Protein AF-0000000072982691 (afdb_homodimer)

Solvent-accessible surface area (backbone atoms only — not comparable to full-atom values): 29671 Å² total; per-residue (Å²): 107,34,27,40,16,30,30,46,46,79,61,43,24,37,35,27,35,29,36,81,86,64,52,76,43,79,70,50,71,46,75,37,51,77,88,40,61,68,52,29,49,52,53,53,34,53,57,46,56,75,45,54,89,69,32,69,29,35,8,30,11,30,73,48,35,40,41,46,90,70,18,27,28,65,37,21,88,80,50,54,78,45,43,71,32,46,49,35,58,52,49,35,62,74,42,66,54,90,49,58,61,43,39,37,24,32,65,49,10,25,39,37,24,25,40,70,73,34,77,41,43,89,55,42,27,31,36,36,37,36,36,33,76,44,39,41,36,31,38,28,52,86,60,32,81,47,44,42,72,77,39,50,26,24,34,51,20,66,22,52,32,45,50,74,56,89,42,58,57,75,26,22,38,55,59,47,20,46,54,58,50,47,53,53,28,15,61,65,69,68,55,82,56,81,66,51,66,63,50,36,58,68,65,60,76,53,82,80,37,69,36,36,50,53,50,48,56,49,28,27,49,53,11,48,54,52,40,37,51,36,28,37,49,16,28,56,34,37,27,31,32,44,78,63,39,74,36,64,65,51,53,49,47,23,52,52,34,32,52,47,53,36,56,40,37,73,62,40,48,71,61,60,65,82,46,50,74,46,56,50,69,57,68,90,48,14,30,36,50,9,22,35,36,69,70,54,70,76,97,109,34,26,40,16,30,31,46,44,78,60,44,25,38,37,28,36,28,36,81,85,64,51,77,42,80,68,50,71,45,74,36,51,76,86,39,59,66,52,28,50,51,53,52,35,53,57,46,58,76,45,54,90,69,32,67,30,36,8,32,11,30,73,48,35,41,39,47,90,70,17,26,28,66,39,22,87,81,50,54,80,45,43,71,32,46,49,37,59,51,48,35,62,74,44,67,54,90,49,58,62,42,38,36,24,31,66,49,10,26,40,36,24,26,39,69,74,33,76,42,43,89,54,42,28,30,35,35,37,35,36,33,76,45,42,41,35,30,40,27,53,86,61,33,82,48,43,43,70,78,39,50,26,22,34,52,21,65,24,52,33,42,42,72,70,61,77,43,56,79,28,21,37,56,62,49,21,46,52,58,49,47,52,53,28,15,63,66,70,70,54,81,57,81,65,50,66,63,50,37,58,70,65,60,75,54,82,78,38,69,34,36,50,53,48,49,54,48,29,26,49,52,10,48,54,52,42,38,50,36,28,35,48,16,30,55,33,37,28,32,32,45,78,64,38,76,37,66,66,51,54,50,46,23,52,53,34,30,53,44,56,36,57,43,37,74,64,42,48,71,59,60,64,80,48,50,76,46,55,51,68,57,66,92,49,14,31,36,50,9,20,34,36,66,71,53,68,78,97

InterPro domains:
  IPR000600 ROK family [PF00480] (3-293)
  IPR000600 ROK family [PTHR18964] (2-293)
  IPR043129 ATPase, nucleotide binding domain [SSF53067] (1-293)

Nearest PDB structures (foldseek):
  7p9y-assembly1_AAA  TM=7.862E-01  e=1.556E-22  Saccharomyces cerevisiae S288C
  5f7p-assembly1_A  TM=7.772E-01  e=1.224E-22  Listeria monocytogenes EGD-e
  4db3-assembly1_A  TM=7.772E-01  e=7.851E-22  Vibrio vulnificus
  2ap1-assembly1_A  TM=7.920E-01  e=1.268E-21  Salmonella enterica subsp. enterica serovar Typhimurium
  4ija-assembly1_B  TM=7.537E-01  e=2.145E-18  Staphylococcus aureus subsp. aureus N315

Secondary structure (DSSP, 8-state):
-EEEEEEE-SSEEEEEEEETT--EEEEEEEE---S-HHHHHHHHHHHHHHHGGG-S-EEEEESSEEETTTTEEEE-SSSGGGTT--HHHHHHHHTT--S-EEEEEHHHHHHHHHHHHSTTTT-SSEEEEEESSSEEEEEEETTEEE--SSS----GGG-B-B-SSS--GGGBGGG--HHHHHHHHHHHHT--PSSHHHHHHHH---TTSHHHHHHHHHHHHHHHHHHHHHHHH--SEEEEESGGGG-HHHHHHHHHHHHHHHTTSHHHHHHPPPPEEEE-SSGGGHHHHHHHHHHHH--/-EEEEEEE-SSEEEEEEEETT--EEEEEEEE---S-HHHHHHHHHHHHHHHGGG-S-EEEEESSEEETTTTEEEE-SSSGGGTT--HHHHHHHHTT--S-EEEEEHHHHHHHHHHHHSTTTT-SSEEEEEESSSEEEEEEETTEEE--SSS----GGG-B-B-SS---GGGBGGG--HHHHHHHHHHHHT--PSSHHHHHHHH---TTSHHHHHHHHHHHHHHHHHHHHHHHH--SEEEEESGGGG-HHHHHHHHHHHHHHHTTSHHHHHHPPPPEEEE-SSGGGHHHHHHHHHHHH--

Structure (mmCIF, N/CA/C/O backbone):
data_AF-0000000072982691-model_v1
#
loop_
_entity.id
_entity.type
_entity.pdbx_description
1 polymer 'Transcriptional regulator'
#
loop_
_atom_site.group_PDB
_atom_site.id
_atom_site.type_symbol
_atom_site.label_atom_id
_atom_site.label_alt_id
_atom_site.label_comp_id
_atom_site.label_asym_id
_atom_site.label_entity_id
_atom_site.label_seq_id
_atom_site.pdbx_PDB_ins_code
_atom_site.Cartn_x
_atom_site.Cartn_y
_atom_site.Cartn_z
_atom_site.occupancy
_atom_site.B_iso_or_equiv
_atom_site.auth_seq_id
_atom_site.auth_comp_id
_atom_site.auth_asym_id
_atom_site.auth_atom_id
_atom_site.pdbx_PDB_model_num
ATOM 1 N N . MET A 1 1 ? -13.672 -33.469 5.293 1 89.31 1 MET A N 1
ATOM 2 C CA . MET A 1 1 ? -14.203 -32.844 4.09 1 89.31 1 MET A CA 1
ATOM 3 C C . MET A 1 1 ? -13.07 -32.5 3.125 1 89.31 1 MET A C 1
ATOM 5 O O . MET A 1 1 ? -11.977 -32.125 3.549 1 89.31 1 MET A O 1
ATOM 9 N N . GLN A 1 2 ? -13.336 -32.844 1.834 1 96.75 2 GLN A N 1
ATOM 10 C CA . GLN A 1 2 ? -12.32 -32.594 0.816 1 96.75 2 GLN A CA 1
ATOM 11 C C . GLN A 1 2 ? -12.773 -31.516 -0.168 1 96.75 2 GLN A C 1
ATOM 13 O O . GLN A 1 2 ? -13.969 -31.281 -0.337 1 96.75 2 GLN A O 1
ATOM 18 N N . TYR A 1 3 ? -11.766 -30.891 -0.709 1 98.44 3 TYR A N 1
ATOM 19 C CA . TYR A 1 3 ? -11.969 -29.875 -1.729 1 98.44 3 TYR A CA 1
ATOM 20 C C . TYR A 1 3 ? -11.125 -30.172 -2.967 1 98.44 3 TYR A C 1
ATOM 22 O O . TYR A 1 3 ? -10 -30.656 -2.857 1 98.44 3 TYR A O 1
ATOM 30 N N . LEU A 1 4 ? -11.664 -29.859 -4.098 1 98.62 4 LEU A N 1
ATOM 31 C CA . LEU A 1 4 ? -10.898 -30 -5.332 1 98.62 4 LEU A CA 1
ATOM 32 C C . LEU A 1 4 ? -10.18 -28.688 -5.668 1 98.62 4 LEU A C 1
ATOM 34 O O . LEU A 1 4 ? -10.812 -27.641 -5.789 1 98.62 4 LEU A O 1
ATOM 38 N N . ALA A 1 5 ? -8.875 -28.781 -5.695 1 98.75 5 ALA A N 1
ATOM 39 C CA . ALA A 1 5 ? -8.047 -27.656 -6.102 1 98.75 5 ALA A CA 1
ATOM 40 C C . ALA A 1 5 ? -7.551 -27.812 -7.535 1 98.75 5 ALA A C 1
ATOM 42 O O . ALA A 1 5 ? -7.047 -28.875 -7.906 1 98.75 5 ALA A O 1
ATOM 43 N N . ILE A 1 6 ? -7.695 -26.781 -8.336 1 98.69 6 ILE A N 1
ATOM 44 C CA . ILE A 1 6 ? -7.234 -26.766 -9.719 1 98.69 6 ILE A CA 1
ATOM 45 C C . ILE A 1 6 ? -6.363 -25.547 -9.969 1 98.69 6 ILE A C 1
ATOM 47 O O . ILE A 1 6 ? -6.762 -24.422 -9.648 1 98.69 6 ILE A O 1
ATOM 51 N N . ASP A 1 7 ? -5.18 -25.703 -10.406 1 98.25 7 ASP A N 1
ATOM 52 C CA . ASP A 1 7 ? -4.238 -24.656 -10.781 1 98.25 7 ASP A CA 1
ATOM 53 C C . ASP A 1 7 ? -3.979 -24.672 -12.289 1 98.25 7 ASP A C 1
ATOM 55 O O . ASP A 1 7 ? -3.215 -25.5 -12.789 1 98.25 7 ASP A O 1
ATOM 59 N N . VAL A 1 8 ? -4.578 -23.75 -12.977 1 97.56 8 VAL A N 1
ATOM 60 C CA . VAL A 1 8 ? -4.484 -23.688 -14.43 1 97.56 8 VAL A CA 1
ATOM 61 C C . VAL A 1 8 ? -3.277 -22.844 -14.828 1 97.56 8 VAL A C 1
ATOM 63 O O . VAL A 1 8 ? -3.25 -21.625 -14.594 1 97.56 8 VAL A O 1
ATOM 66 N N . GLY A 1 9 ? -2.301 -23.438 -15.398 1 93.62 9 GLY A N 1
ATOM 67 C CA . GLY A 1 9 ? -1.168 -22.734 -15.977 1 93.62 9 GLY A CA 1
ATOM 68 C C . GLY A 1 9 ? -1.277 -22.578 -17.484 1 93.62 9 GLY A C 1
ATOM 69 O O . GLY A 1 9 ? -2.268 -22.984 -18.078 1 93.62 9 GLY A O 1
ATOM 70 N N . GLY A 1 10 ? -0.3 -21.922 -18.047 1 89.38 10 GLY A N 1
ATOM 71 C CA . GLY A 1 10 ? -0.291 -21.734 -19.5 1 89.38 10 GLY A CA 1
ATOM 72 C C . GLY A 1 10 ? -0.172 -23.031 -20.266 1 89.38 10 GLY A C 1
ATOM 73 O O . GLY A 1 10 ? -0.788 -23.188 -21.328 1 89.38 10 GLY A O 1
ATOM 74 N N . THR A 1 11 ? 0.555 -24 -19.734 1 91.56 11 THR A N 1
ATOM 75 C CA . THR A 1 11 ? 0.839 -25.234 -20.453 1 91.56 11 THR A CA 1
ATOM 76 C C . THR A 1 11 ? 0.248 -26.438 -19.734 1 91.56 11 THR A C 1
ATOM 78 O O . THR A 1 11 ? -0.189 -27.406 -20.359 1 91.56 11 THR A O 1
ATOM 81 N N . THR A 1 12 ? 0.279 -26.359 -18.484 1 96.06 12 THR A N 1
ATOM 82 C CA . THR A 1 12 ? -0.136 -27.5 -17.688 1 96.06 12 THR A CA 1
ATOM 83 C C . THR A 1 12 ? -1.167 -27.078 -16.641 1 96.06 12 THR A C 1
ATOM 85 O O . THR A 1 12 ? -1.072 -26 -16.062 1 96.06 12 THR A O 1
ATOM 88 N N . THR A 1 13 ? -2.123 -27.891 -16.453 1 97.75 13 THR A N 1
ATOM 89 C CA . THR A 1 13 ? -3.096 -27.766 -15.375 1 97.75 13 THR A CA 1
ATOM 90 C C . THR A 1 13 ? -2.855 -28.828 -14.305 1 97.75 13 THR A C 1
ATOM 92 O O . THR A 1 13 ? -2.801 -30.016 -14.609 1 97.75 13 THR A O 1
ATOM 95 N N . LYS A 1 14 ? -2.676 -28.375 -13.086 1 98.12 14 LYS A N 1
ATOM 96 C CA . LYS A 1 14 ? -2.504 -29.281 -11.945 1 98.12 14 LYS A CA 1
ATOM 97 C C . LYS A 1 14 ? -3.764 -29.328 -11.086 1 98.12 14 LYS A C 1
ATOM 99 O O . LYS A 1 14 ? -4.543 -28.375 -11.062 1 98.12 14 LYS A O 1
ATOM 104 N N . TYR A 1 15 ? -3.99 -30.453 -10.484 1 98.44 15 TYR A N 1
ATOM 105 C CA . TYR A 1 15 ? -5.145 -30.562 -9.594 1 98.44 15 TYR A CA 1
ATOM 106 C C . TYR A 1 15 ? -4.855 -31.516 -8.445 1 98.44 15 TYR A C 1
ATOM 108 O O . TYR A 1 15 ? -3.863 -32.25 -8.477 1 98.44 15 TYR A O 1
ATOM 116 N N . GLY A 1 16 ? -5.602 -31.422 -7.441 1 98.12 16 GLY A N 1
ATOM 117 C CA . GLY A 1 16 ? -5.512 -32.281 -6.273 1 98.12 16 GLY A CA 1
ATOM 118 C C . GLY A 1 16 ? -6.637 -32.062 -5.277 1 98.12 16 GLY A C 1
ATOM 119 O O . GLY A 1 16 ? -7.469 -31.172 -5.465 1 98.12 16 GLY A O 1
ATOM 120 N N . LEU A 1 17 ? -6.672 -32.969 -4.363 1 98.44 17 LEU A N 1
ATOM 121 C CA . LEU A 1 17 ? -7.633 -32.812 -3.273 1 98.44 17 LEU A CA 1
ATOM 122 C C . LEU A 1 17 ? -6.973 -32.188 -2.049 1 98.44 17 LEU A C 1
ATOM 124 O O . LEU A 1 17 ? -5.828 -32.5 -1.723 1 98.44 17 LEU A O 1
ATOM 128 N N . VAL A 1 18 ? -7.641 -31.234 -1.47 1 98 18 VAL A N 1
ATOM 129 C CA . VAL A 1 18 ? -7.148 -30.578 -0.269 1 98 18 VAL A CA 1
ATOM 130 C C . VAL A 1 18 ? -8.133 -30.781 0.88 1 98 18 VAL A C 1
ATOM 132 O O . VAL A 1 18 ? -9.336 -30.594 0.713 1 98 18 VAL A O 1
ATOM 135 N N . SER A 1 19 ? -7.656 -31.172 2.043 1 97.44 19 SER A N 1
ATOM 136 C CA . SER A 1 19 ? -8.508 -31.375 3.211 1 97.44 19 SER A CA 1
ATOM 137 C C . SER A 1 19 ? -8.844 -30.062 3.887 1 97.44 19 SER A C 1
ATOM 139 O O . SER A 1 19 ? -8.266 -29.016 3.551 1 97.44 19 SER A O 1
ATOM 141 N N . ALA A 1 20 ? -9.711 -30.141 4.859 1 95.75 20 ALA A N 1
ATOM 142 C CA . ALA A 1 20 ? -10.109 -28.953 5.617 1 95.75 20 ALA A CA 1
ATOM 143 C C . ALA A 1 20 ? -8.953 -28.422 6.453 1 95.75 20 ALA A C 1
ATOM 145 O O . ALA A 1 20 ? -9 -27.281 6.93 1 95.75 20 ALA A O 1
ATOM 146 N N . THR A 1 21 ? -7.902 -29.219 6.613 1 94.44 21 THR A N 1
ATOM 147 C CA . THR A 1 21 ? -6.754 -28.781 7.402 1 94.44 21 THR A CA 1
ATOM 148 C C . THR A 1 21 ? -5.586 -28.406 6.492 1 94.44 21 THR A C 1
ATOM 150 O O . THR A 1 21 ? -4.488 -28.125 6.973 1 94.44 21 THR A O 1
ATOM 153 N N . GLY A 1 22 ? -5.785 -28.484 5.184 1 94.62 22 GLY A N 1
ATOM 154 C CA . GLY A 1 22 ? -4.789 -27.969 4.254 1 94.62 22 GLY A CA 1
ATOM 155 C C . GLY A 1 22 ? -3.869 -29.062 3.715 1 94.62 22 GLY A C 1
ATOM 156 O O . GLY A 1 22 ? -2.855 -28.75 3.08 1 94.62 22 GLY A O 1
ATOM 157 N N . VAL A 1 23 ? -4.199 -30.344 3.904 1 96 23 VAL A N 1
ATOM 158 C CA . VAL A 1 23 ? -3.371 -31.438 3.41 1 96 23 VAL A CA 1
ATOM 159 C C . VAL A 1 23 ? -3.691 -31.703 1.942 1 96 23 VAL A C 1
ATOM 161 O O . VAL A 1 23 ? -4.852 -31.922 1.584 1 96 23 VAL A O 1
ATOM 164 N N . LEU A 1 24 ? -2.705 -31.688 1.128 1 97 24 LEU A N 1
ATOM 165 C CA . LEU A 1 24 ? -2.828 -31.938 -0.305 1 97 24 LEU A CA 1
ATOM 166 C C . LEU A 1 24 ? -2.633 -33.406 -0.619 1 97 24 LEU A C 1
ATOM 168 O O . LEU A 1 24 ? -1.669 -34.031 -0.157 1 97 24 LEU A O 1
ATOM 172 N N . SER A 1 25 ? -3.557 -33.969 -1.324 1 96.69 25 SER A N 1
ATOM 173 C CA . SER A 1 25 ? -3.496 -35.375 -1.718 1 96.69 25 SER A CA 1
ATOM 174 C C . SER A 1 25 ? -4.055 -35.594 -3.121 1 96.69 25 SER A C 1
ATOM 176 O O . SER A 1 25 ? -4.598 -34.656 -3.723 1 96.69 25 SER A O 1
ATOM 178 N N . GLN A 1 26 ? -3.762 -36.812 -3.732 1 96.19 26 GLN A N 1
ATOM 179 C CA . GLN A 1 26 ? -4.305 -37.219 -5.023 1 96.19 26 GLN A CA 1
ATOM 180 C C . GLN A 1 26 ? -4.016 -36.188 -6.102 1 96.19 26 GLN A C 1
ATOM 182 O O . GLN A 1 26 ? -4.926 -35.719 -6.797 1 96.19 26 GLN A O 1
ATOM 187 N N . GLN A 1 27 ? -2.83 -35.906 -6.199 1 97.12 27 GLN A N 1
ATOM 188 C CA . GLN A 1 27 ? -2.408 -34.906 -7.156 1 97.12 27 GLN A CA 1
ATOM 189 C C . GLN A 1 27 ? -2.316 -35.469 -8.57 1 97.12 27 GLN A C 1
ATOM 191 O O . GLN A 1 27 ? -2.012 -36.656 -8.742 1 97.12 27 GLN A O 1
ATOM 196 N N . GLY A 1 28 ? -2.627 -34.656 -9.555 1 97.31 28 GLY A N 1
ATOM 197 C CA . GLY A 1 28 ? -2.508 -34.969 -10.969 1 97.31 28 GLY A CA 1
ATOM 198 C C . GLY A 1 28 ? -2.27 -33.75 -11.836 1 97.31 28 GLY A C 1
ATOM 199 O O . GLY A 1 28 ? -2.211 -32.625 -11.328 1 97.31 28 GLY A O 1
ATOM 200 N N . GLU A 1 29 ? -1.984 -34 -13.047 1 97.56 29 GLU A N 1
ATOM 201 C CA . GLU A 1 29 ? -1.796 -32.906 -14.008 1 97.56 29 GLU A CA 1
ATOM 202 C C . GLU A 1 29 ? -2.316 -33.312 -15.391 1 97.56 29 GLU A C 1
ATOM 204 O O . GLU A 1 29 ? -2.449 -34.5 -15.695 1 97.56 29 GLU A O 1
ATOM 209 N N . GLN A 1 30 ? -2.686 -32.406 -16.156 1 97.62 30 GLN A N 1
ATOM 210 C CA . GLN A 1 30 ? -3.09 -32.562 -17.547 1 97.62 30 GLN A CA 1
ATOM 211 C C . GLN A 1 30 ? -2.695 -31.312 -18.359 1 97.62 30 GLN A C 1
ATOM 213 O O . GLN A 1 30 ? -2.439 -30.25 -17.797 1 97.62 30 GLN A O 1
ATOM 218 N N . PRO A 1 31 ? -2.564 -31.469 -19.672 1 97.12 31 PRO A N 1
ATOM 219 C CA . PRO A 1 31 ? -2.268 -30.281 -20.484 1 97.12 31 PRO A CA 1
ATOM 220 C C . PRO A 1 31 ? -3.371 -29.234 -20.422 1 97.12 31 PRO A C 1
ATOM 222 O O . PRO A 1 31 ? -4.555 -29.578 -20.375 1 97.12 31 PRO A O 1
ATOM 225 N N . THR A 1 32 ? -3.014 -27.984 -20.297 1 96.81 32 THR A N 1
ATOM 226 C CA . THR A 1 32 ? -3.99 -26.906 -20.438 1 96.81 32 THR A CA 1
ATOM 227 C C . THR A 1 32 ? -4.5 -26.812 -21.875 1 96.81 32 THR A C 1
ATOM 229 O O . THR A 1 32 ? -3.713 -26.625 -22.797 1 96.81 32 THR A O 1
ATOM 232 N N . MET A 1 33 ? -5.777 -26.969 -22.047 1 94.81 33 MET A N 1
ATOM 233 C CA . MET A 1 33 ? -6.355 -26.828 -23.375 1 94.81 33 MET A CA 1
ATOM 234 C C . MET A 1 33 ? -6.492 -25.359 -23.766 1 94.81 33 MET A C 1
ATOM 236 O O . MET A 1 33 ? -7.406 -24.672 -23.297 1 94.81 33 MET A O 1
ATOM 240 N N . ARG A 1 34 ? -5.668 -24.891 -24.625 1 91.81 34 ARG A N 1
ATOM 241 C CA . ARG A 1 34 ? -5.59 -23.453 -24.891 1 91.81 34 ARG A CA 1
ATOM 242 C C . ARG A 1 34 ? -6.051 -23.125 -26.297 1 91.81 34 ARG A C 1
ATOM 244 O O . ARG A 1 34 ? -6.016 -21.969 -26.719 1 91.81 34 ARG A O 1
ATOM 251 N N . ALA A 1 35 ? -6.496 -24.141 -27.016 1 91.69 35 ALA A N 1
ATOM 252 C CA . ALA A 1 35 ? -6.84 -23.938 -28.422 1 91.69 35 ALA A CA 1
ATOM 253 C C . ALA A 1 35 ? -8.133 -23.141 -28.562 1 91.69 35 ALA A C 1
ATOM 255 O O . ALA A 1 35 ? -8.266 -22.328 -29.484 1 91.69 35 ALA A O 1
ATOM 256 N N . SER A 1 36 ? -9.125 -23.469 -27.734 1 94.69 36 SER A N 1
ATOM 257 C CA . SER A 1 36 ? -10.414 -22.781 -27.766 1 94.69 36 SER A CA 1
ATOM 258 C C . SER A 1 36 ? -11.086 -22.797 -26.406 1 94.69 36 SER A C 1
ATOM 260 O O . SER A 1 36 ? -10.75 -23.625 -25.547 1 94.69 36 SER A O 1
ATOM 262 N N . LEU A 1 37 ? -12.008 -21.875 -26.281 1 96.62 37 LEU A N 1
ATOM 263 C CA . LEU A 1 37 ? -12.812 -21.859 -25.078 1 96.62 37 LEU A CA 1
ATOM 264 C C . LEU A 1 37 ? -13.539 -23.188 -24.891 1 96.62 37 LEU A C 1
ATOM 266 O O . LEU A 1 37 ? -13.609 -23.719 -23.766 1 96.62 37 LEU A O 1
ATOM 270 N N . ALA A 1 38 ? -14.062 -23.719 -25.969 1 96.94 38 ALA A N 1
ATOM 271 C CA . ALA A 1 38 ? -14.805 -24.969 -25.922 1 96.94 38 ALA A CA 1
ATOM 272 C C . ALA A 1 38 ? -13.938 -26.109 -25.391 1 96.94 38 ALA A C 1
ATOM 274 O O . ALA A 1 38 ? -14.359 -26.875 -24.531 1 96.94 38 ALA A O 1
ATOM 275 N N . ASP A 1 39 ? -12.711 -26.188 -25.922 1 97.19 39 ASP A N 1
ATOM 276 C CA . ASP A 1 39 ? -11.781 -27.234 -25.5 1 97.19 39 ASP A CA 1
ATOM 277 C C . ASP A 1 39 ? -11.398 -27.062 -24.031 1 97.19 39 ASP A C 1
ATOM 279 O O . ASP A 1 39 ? -11.32 -28.031 -23.281 1 97.19 39 ASP A O 1
ATOM 283 N N . PHE A 1 40 ? -11.18 -25.859 -23.703 1 97.38 40 PHE A N 1
ATOM 284 C CA . PHE A 1 40 ? -10.812 -25.531 -22.328 1 97.38 40 PHE A CA 1
ATOM 285 C C . PHE A 1 40 ? -11.922 -25.922 -21.359 1 97.38 40 PHE A C 1
ATOM 287 O O . PHE A 1 40 ? -11.68 -26.625 -20.375 1 97.38 40 PHE A O 1
ATOM 294 N N . MET A 1 41 ? -13.133 -25.547 -21.672 1 97.75 41 MET A N 1
ATOM 295 C CA . MET A 1 41 ? -14.289 -25.812 -20.812 1 97.75 41 MET A CA 1
ATOM 296 C C . MET A 1 41 ? -14.562 -27.297 -20.719 1 97.75 41 MET A C 1
ATOM 298 O O . MET A 1 41 ? -14.859 -27.812 -19.641 1 97.75 41 MET A O 1
ATOM 302 N N . ALA A 1 42 ? -14.469 -27.953 -21.844 1 97.69 42 ALA A N 1
ATOM 303 C CA . ALA A 1 42 ? -14.711 -29.391 -21.844 1 97.69 42 ALA A CA 1
ATOM 304 C C . ALA A 1 42 ? -13.719 -30.125 -20.938 1 97.69 42 ALA A C 1
ATOM 306 O O . ALA A 1 42 ? -14.102 -31.016 -20.188 1 97.69 42 ALA A O 1
ATOM 307 N N . SER A 1 43 ? -12.508 -29.719 -21.078 1 97.69 43 SER A N 1
ATOM 308 C CA . SER A 1 43 ? -11.445 -30.344 -20.297 1 97.69 43 SER A CA 1
ATOM 309 C C . SER A 1 43 ? -11.656 -30.109 -18.797 1 97.69 43 SER A C 1
ATOM 311 O O . SER A 1 43 ? -11.586 -31.047 -18 1 97.69 43 SER A O 1
ATOM 313 N N . LEU A 1 44 ? -11.914 -28.922 -18.422 1 97.69 44 LEU A N 1
ATOM 314 C CA . LEU A 1 44 ? -12.086 -28.578 -17.016 1 97.69 44 LEU A CA 1
ATOM 315 C C . LEU A 1 44 ? -13.352 -29.203 -16.453 1 97.69 44 LEU A C 1
ATOM 317 O O . LEU A 1 44 ? -13.352 -29.703 -15.312 1 97.69 44 LEU A O 1
ATOM 321 N N . THR A 1 45 ? -14.406 -29.141 -17.234 1 98.12 45 THR A N 1
ATOM 322 C CA . THR A 1 45 ? -15.664 -29.734 -16.797 1 98.12 45 THR A CA 1
ATOM 323 C C . THR A 1 45 ? -15.508 -31.234 -16.594 1 98.12 45 THR A C 1
ATOM 325 O O . THR A 1 45 ? -16.047 -31.797 -15.633 1 98.12 45 THR A O 1
ATOM 328 N N . GLY A 1 46 ? -14.797 -31.859 -17.547 1 97.75 46 GLY A N 1
ATOM 329 C CA . GLY A 1 46 ? -14.516 -33.281 -17.375 1 97.75 46 GLY A CA 1
ATOM 330 C C . GLY A 1 46 ? -13.781 -33.594 -16.094 1 97.75 46 GLY A C 1
ATOM 331 O O . GLY A 1 46 ? -14.148 -34.531 -15.375 1 97.75 46 GLY A O 1
ATOM 332 N N . LEU A 1 47 ? -12.789 -32.812 -15.805 1 97.81 47 LEU A N 1
ATOM 333 C CA . LEU A 1 47 ? -12.016 -32.969 -14.578 1 97.81 47 LEU A CA 1
ATOM 334 C C . LEU A 1 47 ? -12.891 -32.781 -13.344 1 97.81 47 LEU A C 1
ATOM 336 O O . LEU A 1 47 ? -12.828 -33.562 -12.406 1 97.81 47 LEU A O 1
ATOM 340 N N . ILE A 1 48 ? -13.711 -31.781 -13.32 1 98.25 48 ILE A N 1
ATOM 341 C CA . ILE A 1 48 ? -14.578 -31.422 -12.195 1 98.25 48 ILE A CA 1
ATOM 342 C C . ILE A 1 48 ? -15.594 -32.531 -11.961 1 98.25 48 ILE A C 1
ATOM 344 O O . ILE A 1 48 ? -15.828 -32.938 -10.82 1 98.25 48 ILE A O 1
ATOM 348 N N . ARG A 1 49 ? -16.125 -33.094 -13.008 1 97.56 49 ARG A N 1
ATOM 349 C CA . ARG A 1 49 ? -17.156 -34.125 -12.914 1 97.56 49 ARG A CA 1
ATOM 350 C C . ARG A 1 49 ? -16.594 -35.406 -12.273 1 97.56 49 ARG A C 1
ATOM 352 O O . ARG A 1 49 ? -17.312 -36.094 -11.555 1 97.56 49 ARG A O 1
ATOM 359 N N . LEU A 1 50 ? -15.352 -35.594 -12.516 1 96.38 50 LEU A N 1
ATOM 360 C CA . LEU A 1 50 ? -14.719 -36.781 -11.969 1 96.38 50 LEU A CA 1
ATOM 361 C C . LEU A 1 50 ? -14.641 -36.719 -10.445 1 96.38 50 LEU A C 1
ATOM 363 O O . LEU A 1 50 ? -14.609 -37.75 -9.773 1 96.38 50 LEU A O 1
ATOM 367 N N . HIS A 1 51 ? -14.719 -35.469 -9.898 1 96.12 51 HIS A N 1
ATOM 368 C CA . HIS A 1 51 ? -14.406 -35.344 -8.477 1 96.12 51 HIS A CA 1
ATOM 369 C C . HIS A 1 51 ? -15.57 -34.688 -7.723 1 96.12 51 HIS A C 1
ATOM 371 O O . HIS A 1 51 ? -15.609 -34.719 -6.488 1 96.12 51 HIS A O 1
ATOM 377 N N . LYS A 1 52 ? -16.516 -34.125 -8.359 1 94.38 52 LYS A N 1
ATOM 378 C CA . LYS A 1 52 ? -17.516 -33.25 -7.762 1 94.38 52 LYS A CA 1
ATOM 379 C C . LYS A 1 52 ? -18.344 -33.969 -6.707 1 94.38 52 LYS A C 1
ATOM 381 O O . LYS A 1 52 ? -18.844 -33.375 -5.766 1 94.38 52 LYS A O 1
ATOM 386 N N . ALA A 1 53 ? -18.531 -35.25 -6.832 1 94.06 53 ALA A N 1
ATOM 387 C CA . ALA A 1 53 ? -19.375 -36.031 -5.93 1 94.06 53 ALA A CA 1
ATOM 388 C C . ALA A 1 53 ? -18.719 -36.219 -4.57 1 94.06 53 ALA A C 1
ATOM 390 O O . ALA A 1 53 ? -19.375 -36.531 -3.584 1 94.06 53 ALA A O 1
ATOM 391 N N . HIS A 1 54 ? -17.469 -35.906 -4.445 1 94.62 54 HIS A N 1
ATOM 392 C CA . HIS A 1 54 ? -16.734 -36.281 -3.242 1 94.62 54 HIS A CA 1
ATOM 393 C C . HIS A 1 54 ? -16.078 -35.062 -2.607 1 94.62 54 HIS A C 1
ATOM 395 O O . HIS A 1 54 ? -15.203 -35.188 -1.752 1 94.62 54 HIS A O 1
ATOM 401 N N . VAL A 1 55 ? -16.484 -33.875 -3.078 1 97.69 55 VAL A N 1
ATOM 402 C CA . VAL A 1 55 ? -15.828 -32.688 -2.549 1 97.69 55 VAL A CA 1
ATOM 403 C C . VAL A 1 55 ? -16.891 -31.688 -2.082 1 97.69 55 VAL A C 1
ATOM 405 O O . VAL A 1 55 ? -18.016 -31.703 -2.57 1 97.69 55 VAL A O 1
ATOM 408 N N . ALA A 1 56 ? -16.5 -30.859 -1.146 1 97.62 56 ALA A N 1
ATOM 409 C CA . ALA A 1 56 ? -17.406 -29.875 -0.566 1 97.62 56 ALA A CA 1
ATOM 410 C C . ALA A 1 56 ? -17.312 -28.547 -1.32 1 97.62 56 ALA A C 1
ATOM 412 O O . ALA A 1 56 ? -18.125 -27.641 -1.105 1 97.62 56 ALA A O 1
ATOM 413 N N . GLY A 1 57 ? -16.406 -28.391 -2.193 1 98.12 57 GLY A N 1
ATOM 414 C CA . GLY A 1 57 ? -16.172 -27.188 -2.984 1 98.12 57 GLY A CA 1
ATOM 415 C C . GLY A 1 57 ? -15.008 -27.328 -3.941 1 98.12 57 GLY A C 1
ATOM 416 O O . GLY A 1 57 ? -14.234 -28.281 -3.859 1 98.12 57 GLY A O 1
ATOM 417 N N . ILE A 1 58 ? -14.914 -26.391 -4.844 1 98.44 58 ILE A N 1
ATOM 418 C CA . ILE A 1 58 ? -13.883 -26.406 -5.875 1 98.44 58 ILE A CA 1
ATOM 419 C C . ILE A 1 58 ? -13.211 -25.031 -5.945 1 98.44 58 ILE A C 1
ATOM 421 O O . ILE A 1 58 ? -13.891 -24 -5.969 1 98.44 58 ILE A O 1
ATOM 425 N N . GLY A 1 59 ? -11.914 -25 -5.809 1 98.44 59 GLY A N 1
ATOM 426 C CA . GLY A 1 59 ? -11.125 -23.781 -5.992 1 98.44 59 GLY A CA 1
ATOM 427 C C . GLY A 1 59 ? -10.25 -23.828 -7.23 1 98.44 59 GLY A C 1
ATOM 428 O O . GLY A 1 59 ? -9.57 -24.812 -7.484 1 98.44 59 GLY A O 1
ATOM 429 N N . LEU A 1 60 ? -10.328 -22.797 -8 1 98.44 60 LEU A N 1
ATOM 430 C CA . LEU A 1 60 ? -9.57 -22.688 -9.242 1 98.44 60 LEU A CA 1
ATOM 431 C C . LEU A 1 60 ? -8.633 -21.484 -9.203 1 98.44 60 LEU A C 1
ATOM 433 O O . LEU A 1 60 ? -9.07 -20.359 -8.945 1 98.44 60 LEU A O 1
ATOM 437 N N . ALA A 1 61 ? -7.344 -21.703 -9.352 1 98.19 61 ALA A N 1
ATOM 438 C CA . ALA A 1 61 ? -6.34 -20.656 -9.539 1 98.19 61 ALA A CA 1
ATOM 439 C C . ALA A 1 61 ? -5.973 -20.516 -11.008 1 98.19 61 ALA A C 1
ATOM 441 O O . ALA A 1 61 ? -5.77 -21.516 -11.711 1 98.19 61 ALA A O 1
ATOM 442 N N . LEU A 1 62 ? -5.922 -19.375 -11.531 1 96.25 62 LEU A N 1
ATOM 443 C CA . LEU A 1 62 ? -5.547 -19.172 -12.922 1 96.25 62 LEU A CA 1
ATOM 444 C C . LEU A 1 62 ? -4.852 -17.828 -13.117 1 96.25 62 LEU A C 1
ATOM 446 O O . LEU A 1 62 ? -4.988 -16.938 -12.289 1 96.25 62 LEU A O 1
ATOM 450 N N . PRO A 1 63 ? -4.105 -17.688 -14.195 1 94.12 63 PRO A N 1
ATOM 451 C CA . PRO A 1 63 ? -3.418 -16.422 -14.469 1 94.12 63 PRO A CA 1
ATOM 452 C C . PRO A 1 63 ? -4.375 -15.312 -14.906 1 94.12 63 PRO A C 1
ATOM 454 O O . PRO A 1 63 ? -5.434 -15.586 -15.469 1 94.12 63 PRO A O 1
ATOM 457 N N . GLY A 1 64 ? -3.982 -14.094 -14.555 1 93.44 64 GLY A N 1
ATOM 458 C CA . GLY A 1 64 ? -4.742 -12.945 -15.031 1 93.44 64 GLY A CA 1
ATOM 459 C C . GLY A 1 64 ? -5.387 -12.148 -13.914 1 93.44 64 GLY A C 1
ATOM 460 O O . GLY A 1 64 ? -5.09 -12.367 -12.734 1 93.44 64 GLY A O 1
ATOM 461 N N . VAL A 1 65 ? -6.184 -11.188 -14.32 1 95.12 65 VAL A N 1
ATOM 462 C CA . VAL A 1 65 ? -6.934 -10.344 -13.398 1 95.12 65 VAL A CA 1
ATOM 463 C C . VAL A 1 65 ? -8.305 -10.961 -13.133 1 95.12 65 VAL A C 1
ATOM 465 O O . VAL A 1 65 ? -9.117 -11.109 -14.055 1 95.12 65 VAL A O 1
ATOM 468 N N . ILE A 1 66 ? -8.578 -11.312 -11.852 1 96.75 66 ILE A N 1
ATOM 469 C CA . ILE A 1 66 ? -9.766 -12.078 -11.5 1 96.75 66 ILE A CA 1
ATOM 470 C C . ILE A 1 66 ? -10.617 -11.289 -10.508 1 96.75 66 ILE A C 1
ATOM 472 O O . ILE A 1 66 ? -10.102 -10.719 -9.547 1 96.75 66 ILE A O 1
ATOM 476 N N . ASP A 1 67 ? -11.812 -11.141 -10.812 1 96.31 67 ASP A N 1
ATOM 477 C CA . ASP A 1 67 ? -12.805 -10.742 -9.82 1 96.31 67 ASP A CA 1
ATOM 478 C C . ASP A 1 67 ? -13.414 -11.961 -9.125 1 96.31 67 ASP A C 1
ATOM 480 O O . ASP A 1 67 ? -14.375 -12.547 -9.617 1 96.31 67 ASP A O 1
ATOM 484 N N . SER A 1 68 ? -12.867 -12.305 -8.047 1 94.38 68 SER A N 1
ATOM 485 C CA . SER A 1 68 ? -13.227 -13.539 -7.355 1 94.38 68 SER A CA 1
ATOM 486 C C . SER A 1 68 ? -14.648 -13.477 -6.812 1 94.38 68 SER A C 1
ATOM 488 O O . SER A 1 68 ? -15.312 -14.508 -6.676 1 94.38 68 SER A O 1
ATOM 490 N N . GLN A 1 69 ? -15.094 -12.289 -6.492 1 92 69 GLN A N 1
ATOM 491 C CA . GLN A 1 69 ? -16.453 -12.141 -5.977 1 92 69 GLN A CA 1
ATOM 492 C C . GLN A 1 69 ? -17.484 -12.477 -7.047 1 92 69 GLN A C 1
ATOM 494 O O . GLN A 1 69 ? -18.469 -13.156 -6.766 1 92 69 GLN A O 1
ATOM 499 N N . GLN A 1 70 ? -17.188 -12.102 -8.242 1 94.06 70 GLN A N 1
ATOM 500 C CA . GLN A 1 70 ? -18.141 -12.328 -9.328 1 94.06 70 GLN A CA 1
ATOM 501 C C . GLN A 1 70 ? -17.797 -13.586 -10.109 1 94.06 70 GLN A C 1
ATOM 503 O O . GLN A 1 70 ? -18.578 -14.039 -10.953 1 94.06 70 GLN A O 1
ATOM 508 N N . GLY A 1 71 ? -16.625 -14.117 -9.828 1 96 71 GLY A N 1
ATOM 509 C CA . GLY A 1 71 ? -16.141 -15.242 -10.617 1 96 71 GLY A CA 1
ATOM 510 C C . GLY A 1 71 ? -15.805 -14.875 -12.047 1 96 71 GLY A C 1
ATOM 511 O O . GLY A 1 71 ? -16 -15.672 -12.961 1 96 71 GLY A O 1
ATOM 512 N N . LEU A 1 72 ? -15.359 -13.641 -12.258 1 96.94 72 LEU A N 1
ATOM 513 C CA . LEU A 1 72 ? -15.133 -13.055 -13.57 1 96.94 72 LEU A CA 1
ATOM 514 C C . LEU A 1 72 ? -13.641 -12.992 -13.891 1 96.94 72 LEU A C 1
ATOM 516 O O . LEU A 1 72 ? -12.852 -12.547 -13.062 1 96.94 72 LEU A O 1
ATOM 520 N N . VAL A 1 73 ? -13.32 -13.484 -15.062 1 97.31 73 VAL A N 1
ATOM 521 C CA . VAL A 1 73 ? -11.984 -13.258 -15.609 1 97.31 73 VAL A CA 1
ATOM 522 C C . VAL A 1 73 ? -11.945 -11.93 -16.359 1 97.31 73 VAL A C 1
ATOM 524 O O . VAL A 1 73 ? -12.406 -11.836 -17.484 1 97.31 73 VAL A O 1
ATOM 527 N N . LYS A 1 74 ? -11.344 -10.977 -15.773 1 95.75 74 LYS A N 1
ATOM 528 C CA . LYS A 1 74 ? -11.336 -9.641 -16.359 1 95.75 74 LYS A CA 1
ATOM 529 C C . LYS A 1 74 ? -10.32 -9.547 -17.5 1 95.75 74 LYS A C 1
ATOM 531 O O . LYS A 1 74 ? -10.609 -8.984 -18.547 1 95.75 74 LYS A O 1
ATOM 536 N N . ALA A 1 75 ? -9.133 -10.078 -17.266 1 93.06 75 ALA A N 1
ATOM 537 C CA . ALA A 1 75 ? -8.055 -10.086 -18.25 1 93.06 75 ALA A CA 1
ATOM 538 C C . ALA A 1 75 ? -7.145 -11.297 -18.047 1 93.06 75 ALA A C 1
ATOM 540 O O . ALA A 1 75 ? -6.883 -11.711 -16.906 1 93.06 75 ALA A O 1
ATOM 541 N N . SER A 1 76 ? -6.73 -11.836 -19.141 1 92.19 76 SER A N 1
ATOM 542 C CA . SER A 1 76 ? -5.777 -12.945 -19.109 1 92.19 76 SER A CA 1
ATOM 543 C C . SER A 1 76 ? -4.953 -13 -20.391 1 92.19 76 SER A C 1
ATOM 545 O O . SER A 1 76 ? -5.465 -13.367 -21.453 1 92.19 76 SER A O 1
ATOM 547 N N . ALA A 1 77 ? -3.668 -12.68 -20.25 1 84.5 77 ALA A N 1
ATOM 548 C CA . ALA A 1 77 ? -2.789 -12.688 -21.422 1 84.5 77 ALA A CA 1
ATOM 549 C C . ALA A 1 77 ? -2.463 -14.117 -21.844 1 84.5 77 ALA A C 1
ATOM 551 O O . ALA A 1 77 ? -2.342 -14.398 -23.047 1 84.5 77 ALA A O 1
ATOM 552 N N . THR A 1 78 ? -2.41 -14.953 -20.938 1 88.06 78 THR A N 1
ATOM 553 C CA . THR A 1 78 ? -2.033 -16.344 -21.172 1 88.06 78 THR A CA 1
ATOM 554 C C . THR A 1 78 ? -3.199 -17.125 -21.781 1 88.06 78 THR A C 1
ATOM 556 O O . THR A 1 78 ? -2.996 -18.016 -22.609 1 88.06 78 THR A O 1
ATOM 559 N N . LEU A 1 79 ? -4.363 -16.781 -21.328 1 94 79 LEU A N 1
ATOM 560 C CA . LEU A 1 79 ? -5.594 -17.422 -21.781 1 94 79 LEU A CA 1
ATOM 561 C C . LEU A 1 79 ? -6.625 -16.375 -22.188 1 94 79 LEU A C 1
ATOM 563 O O . LEU A 1 79 ? -7.68 -16.266 -21.562 1 94 79 LEU A O 1
ATOM 567 N N . PRO A 1 80 ? -6.395 -15.758 -23.328 1 93.12 80 PRO A N 1
ATOM 568 C CA . PRO A 1 80 ? -7.176 -14.57 -23.688 1 93.12 80 PRO A CA 1
ATOM 569 C C . PRO A 1 80 ? -8.648 -14.883 -23.938 1 93.12 80 PRO A C 1
ATOM 571 O O . PRO A 1 80 ? -9.508 -14.023 -23.734 1 93.12 80 PRO A O 1
ATOM 574 N N . PHE A 1 81 ? -8.945 -16.125 -24.297 1 95.06 81 PHE A N 1
ATOM 575 C CA . PHE A 1 81 ? -10.32 -16.5 -24.609 1 95.06 81 PHE A CA 1
ATOM 576 C C . PHE A 1 81 ? -11.18 -16.531 -23.344 1 95.06 81 PHE A C 1
ATOM 578 O O . PHE A 1 81 ? -12.406 -16.594 -23.422 1 95.06 81 PHE A O 1
ATOM 585 N N . LEU A 1 82 ? -10.594 -16.375 -22.203 1 96 82 LEU A N 1
ATOM 586 C CA . LEU A 1 82 ? -11.328 -16.391 -20.938 1 96 82 LEU A CA 1
ATOM 587 C C . LEU A 1 82 ? -11.781 -14.977 -20.562 1 96 82 LEU A C 1
ATOM 589 O O . LEU A 1 82 ? -12.617 -14.805 -19.672 1 96 82 LEU A O 1
ATOM 593 N N . GLU A 1 83 ? -11.234 -13.93 -21.188 1 95.62 83 GLU A N 1
ATOM 594 C CA . GLU A 1 83 ? -11.492 -12.547 -20.812 1 95.62 83 GLU A CA 1
ATOM 595 C C . GLU A 1 83 ? -12.977 -12.211 -20.922 1 95.62 83 GLU A C 1
ATOM 597 O O . GLU A 1 83 ? -13.594 -12.477 -21.969 1 95.62 83 GLU A O 1
ATOM 602 N N . GLY A 1 84 ? -13.5 -11.695 -19.812 1 96.38 84 GLY A N 1
ATOM 603 C CA . GLY A 1 84 ? -14.891 -11.273 -19.797 1 96.38 84 GLY A CA 1
ATOM 604 C C . GLY A 1 84 ? -15.844 -12.383 -19.391 1 96.38 84 GLY A C 1
ATOM 605 O O . GLY A 1 84 ? -17.047 -12.141 -19.219 1 96.38 84 GLY A O 1
ATOM 606 N N . LEU A 1 85 ? -15.367 -13.562 -19.141 1 96.69 85 LEU A N 1
ATOM 607 C CA . LEU A 1 85 ? -16.203 -14.711 -18.812 1 96.69 85 LEU A CA 1
ATOM 608 C C . LEU A 1 85 ? -16.438 -14.805 -17.312 1 96.69 85 LEU A C 1
ATOM 610 O O . LEU A 1 85 ? -15.5 -14.68 -16.516 1 96.69 85 LEU A O 1
ATOM 614 N N . VAL A 1 86 ? -17.719 -14.945 -16.969 1 97.88 86 VAL A N 1
ATOM 615 C CA . VAL A 1 86 ? -18.031 -15.328 -15.602 1 97.88 86 VAL A CA 1
ATOM 616 C C . VAL A 1 86 ? -17.812 -16.828 -15.43 1 97.88 86 VAL A C 1
ATOM 618 O O . VAL A 1 86 ? -18.766 -17.594 -15.367 1 97.88 86 VAL A O 1
ATOM 621 N N . LEU A 1 87 ? -16.578 -17.219 -15.336 1 97.5 87 LEU A N 1
ATOM 622 C CA . LEU A 1 87 ? -16.109 -18.594 -15.445 1 97.5 87 LEU A CA 1
ATOM 623 C C . LEU A 1 87 ? -16.703 -19.453 -14.336 1 97.5 87 LEU A C 1
ATOM 625 O O . LEU A 1 87 ? -17.078 -20.609 -14.578 1 97.5 87 LEU A O 1
ATOM 629 N N . GLY A 1 88 ? -16.781 -18.906 -13.117 1 96.31 88 GLY A N 1
ATOM 630 C CA . GLY A 1 88 ? -17.391 -19.641 -12.016 1 96.31 88 GLY A CA 1
ATOM 631 C C . GLY A 1 88 ? -18.797 -20.125 -12.32 1 96.31 88 GLY A C 1
ATOM 632 O O . GLY A 1 88 ? -19.109 -21.297 -12.133 1 96.31 88 GLY A O 1
ATOM 633 N N . THR A 1 89 ? -19.562 -19.234 -12.82 1 96.75 89 THR A N 1
ATOM 634 C CA . THR A 1 89 ? -20.953 -19.547 -13.156 1 96.75 89 THR A CA 1
ATOM 635 C C . THR A 1 89 ? -21.016 -20.516 -14.32 1 96.75 89 THR A C 1
ATOM 637 O O . THR A 1 89 ? -21.828 -21.453 -14.305 1 96.75 89 THR A O 1
ATOM 640 N N . GLN A 1 90 ? -20.203 -20.312 -15.297 1 97.44 90 GLN A N 1
ATOM 641 C CA . GLN A 1 90 ? -20.203 -21.172 -16.469 1 97.44 90 GLN A CA 1
ATOM 642 C C . GLN A 1 90 ? -19.812 -22.594 -16.109 1 97.44 90 GLN A C 1
ATOM 644 O O . GLN A 1 90 ? -20.391 -23.562 -16.609 1 97.44 90 GLN A O 1
ATOM 649 N N . LEU A 1 91 ? -18.875 -22.703 -15.227 1 97.69 91 LEU A N 1
ATOM 650 C CA . LEU A 1 91 ? -18.438 -24.031 -14.805 1 97.69 91 LEU A CA 1
ATOM 651 C C . LEU A 1 91 ? -19.5 -24.688 -13.938 1 97.69 91 LEU A C 1
ATOM 653 O O . LEU A 1 91 ? -19.703 -25.906 -14.031 1 97.69 91 LEU A O 1
ATOM 657 N N . THR A 1 92 ? -20.141 -23.875 -13.102 1 97.5 92 THR A N 1
ATOM 658 C CA . THR A 1 92 ? -21.219 -24.391 -12.273 1 97.5 92 THR A CA 1
ATOM 659 C C . THR A 1 92 ? -22.312 -25.016 -13.141 1 97.5 92 THR A C 1
ATOM 661 O O . THR A 1 92 ? -22.75 -26.141 -12.875 1 97.5 92 THR A O 1
ATOM 664 N N . THR A 1 93 ? -22.672 -24.344 -14.18 1 97.75 93 THR A N 1
ATOM 665 C CA . THR A 1 93 ? -23.719 -24.812 -15.086 1 97.75 93 THR A CA 1
ATOM 666 C C . THR A 1 93 ? -23.234 -26 -15.891 1 97.75 93 THR A C 1
ATOM 668 O O . THR A 1 93 ? -23.906 -27.047 -15.938 1 97.75 93 THR A O 1
ATOM 671 N N . ALA A 1 94 ? -22.078 -25.906 -16.469 1 97.56 94 ALA A N 1
ATOM 672 C CA . ALA A 1 94 ? -21.562 -26.922 -17.391 1 97.56 94 ALA A CA 1
ATOM 673 C C . ALA A 1 94 ? -21.328 -28.234 -16.672 1 97.56 94 ALA A C 1
ATOM 675 O O . ALA A 1 94 ? -21.5 -29.312 -17.25 1 97.56 94 ALA A O 1
ATOM 676 N N . ALA A 1 95 ? -20.969 -28.156 -15.406 1 97.44 95 ALA A N 1
ATOM 677 C CA . ALA A 1 95 ? -20.641 -29.375 -14.664 1 97.44 95 ALA A CA 1
ATOM 678 C C . ALA A 1 95 ? -21.781 -29.781 -13.742 1 97.44 95 ALA A C 1
ATOM 680 O O . ALA A 1 95 ? -21.656 -30.734 -12.969 1 97.44 95 ALA A O 1
ATOM 681 N N . ASP A 1 96 ? -22.844 -29.109 -13.75 1 96.88 96 ASP A N 1
ATOM 682 C CA . ASP A 1 96 ? -23.984 -29.359 -12.883 1 96.88 96 ASP A CA 1
ATOM 683 C C . ASP A 1 96 ? -23.562 -29.438 -11.422 1 96.88 96 ASP A C 1
ATOM 685 O O . ASP A 1 96 ? -23.828 -30.438 -10.75 1 96.88 96 ASP A O 1
ATOM 689 N N . LEU A 1 97 ? -22.875 -28.375 -11.039 1 97.31 97 LEU A N 1
ATOM 690 C CA . LEU A 1 97 ? -22.297 -28.359 -9.703 1 97.31 97 LEU A CA 1
ATOM 691 C C . LEU A 1 97 ? -23.375 -28.047 -8.656 1 97.31 97 LEU A C 1
ATOM 693 O O . LEU A 1 97 ? -24.234 -27.203 -8.883 1 97.31 97 LEU A O 1
ATOM 697 N N . THR A 1 98 ? -23.297 -28.719 -7.492 1 96.38 98 THR A N 1
ATOM 698 C CA . THR A 1 98 ? -24.125 -28.438 -6.332 1 96.38 98 THR A CA 1
ATOM 699 C C . THR A 1 98 ? -23.297 -27.859 -5.195 1 96.38 98 THR A C 1
ATOM 701 O O . THR A 1 98 ? -23.828 -27.484 -4.152 1 96.38 98 THR A O 1
ATOM 704 N N . VAL A 1 99 ? -21.984 -27.828 -5.359 1 96.88 99 VAL A N 1
ATOM 705 C CA . VAL A 1 99 ? -21.047 -27.266 -4.395 1 96.88 99 VAL A CA 1
ATOM 706 C C . VAL A 1 99 ? -20.5 -25.953 -4.93 1 96.88 99 VAL A C 1
ATOM 708 O O . VAL A 1 99 ? -20.547 -25.688 -6.137 1 96.88 99 VAL A O 1
ATOM 711 N N . PRO A 1 100 ? -20.016 -25.125 -4.059 1 97.06 100 PRO A N 1
ATOM 712 C CA . PRO A 1 100 ? -19.484 -23.844 -4.523 1 97.06 100 PRO A CA 1
ATOM 713 C C . PRO A 1 100 ? -18.188 -24 -5.328 1 97.06 100 PRO A C 1
ATOM 715 O O . PRO A 1 100 ? -17.422 -24.922 -5.09 1 97.06 100 PRO A O 1
ATOM 718 N N . ILE A 1 101 ? -17.969 -23.094 -6.281 1 97.88 101 ILE A N 1
ATOM 719 C CA . ILE A 1 101 ? -16.719 -22.969 -7.02 1 97.88 101 ILE A CA 1
ATOM 720 C C . ILE A 1 101 ? -16.219 -21.531 -6.934 1 97.88 101 ILE A C 1
ATOM 722 O O . ILE A 1 101 ? -16.984 -20.578 -7.09 1 97.88 101 ILE A O 1
ATOM 726 N N . LEU A 1 102 ? -14.961 -21.359 -6.562 1 97.62 102 LEU A N 1
ATOM 727 C CA . LEU A 1 102 ? -14.32 -20.047 -6.508 1 97.62 102 LEU A CA 1
ATOM 728 C C . LEU A 1 102 ? -13.117 -20 -7.449 1 97.62 102 LEU A C 1
ATOM 730 O O . LEU A 1 102 ? -12.43 -21 -7.641 1 97.62 102 LEU A O 1
ATOM 734 N N . ILE A 1 103 ? -12.945 -18.875 -8.062 1 98 103 ILE A N 1
ATOM 735 C CA . ILE A 1 103 ? -11.773 -18.656 -8.898 1 98 103 ILE A CA 1
ATOM 736 C C . ILE A 1 103 ? -10.938 -17.516 -8.336 1 98 103 ILE A C 1
ATOM 738 O O . ILE A 1 103 ? -11.477 -16.547 -7.793 1 98 103 ILE A O 1
ATOM 742 N N . GLU A 1 104 ? -9.648 -17.609 -8.43 1 97.81 104 GLU A N 1
ATOM 743 C CA . GLU A 1 104 ? -8.711 -16.609 -7.922 1 97.81 104 GLU A CA 1
ATOM 744 C C . GLU A 1 104 ? -7.457 -16.531 -8.789 1 97.81 104 GLU A C 1
ATOM 746 O O . GLU A 1 104 ? -7.117 -17.5 -9.477 1 97.81 104 GLU A O 1
ATOM 751 N N . ASN A 1 105 ? -6.879 -15.352 -8.836 1 96.94 105 ASN A N 1
ATOM 752 C CA . ASN A 1 105 ? -5.555 -15.219 -9.438 1 96.94 105 ASN A CA 1
ATOM 753 C C . ASN A 1 105 ? -4.559 -16.188 -8.805 1 96.94 105 ASN A C 1
ATOM 755 O O . ASN A 1 105 ? -4.566 -16.406 -7.594 1 96.94 105 ASN A O 1
ATOM 759 N N . ASP A 1 106 ? -3.689 -16.734 -9.609 1 95.88 106 ASP A N 1
ATOM 760 C CA . ASP A 1 106 ? -2.756 -17.75 -9.148 1 95.88 106 ASP A CA 1
ATOM 761 C C . ASP A 1 106 ? -1.834 -17.203 -8.062 1 95.88 106 ASP A C 1
ATOM 763 O O . ASP A 1 106 ? -1.578 -17.875 -7.059 1 95.88 106 ASP A O 1
ATOM 767 N N . GLY A 1 107 ? -1.312 -16.031 -8.219 1 95.56 107 GLY A N 1
ATOM 768 C CA . GLY A 1 107 ? -0.496 -15.414 -7.18 1 95.56 107 GLY A CA 1
ATOM 769 C C . GLY A 1 107 ? -1.247 -15.195 -5.883 1 95.56 107 GLY A C 1
ATOM 770 O O . GLY A 1 107 ? -0.723 -15.477 -4.801 1 95.56 107 GLY A O 1
ATOM 771 N N . ASN A 1 108 ? -2.432 -14.703 -5.996 1 97.88 108 ASN A N 1
ATOM 772 C CA . ASN A 1 108 ? -3.279 -14.508 -4.824 1 97.88 108 ASN A CA 1
ATOM 773 C C . ASN A 1 108 ? -3.621 -15.836 -4.152 1 97.88 108 ASN A C 1
ATOM 775 O O . ASN A 1 108 ? -3.639 -15.93 -2.922 1 97.88 108 ASN A O 1
ATOM 779 N N . ALA A 1 109 ? -3.857 -16.828 -4.965 1 98.06 109 ALA A N 1
ATOM 780 C CA . ALA A 1 109 ? -4.125 -18.156 -4.402 1 98.06 109 ALA A CA 1
ATOM 781 C C . ALA A 1 109 ? -2.936 -18.656 -3.59 1 98.06 109 ALA A C 1
ATOM 783 O O . ALA A 1 109 ? -3.105 -19.172 -2.479 1 98.06 109 ALA A O 1
ATOM 784 N N . ALA A 1 110 ? -1.759 -18.516 -4.172 1 97.62 110 ALA A N 1
ATOM 785 C CA . ALA A 1 110 ? -0.557 -18.922 -3.445 1 97.62 110 ALA A CA 1
ATOM 786 C C . ALA A 1 110 ? -0.464 -18.203 -2.1 1 97.62 110 ALA A C 1
ATOM 788 O O . ALA A 1 110 ? -0.172 -18.828 -1.077 1 97.62 110 ALA A O 1
ATOM 789 N N . ALA A 1 111 ? -0.711 -16.938 -2.107 1 98.31 111 ALA A N 1
ATOM 790 C CA . ALA A 1 111 ? -0.65 -16.141 -0.878 1 98.31 111 ALA A CA 1
ATOM 791 C C . ALA A 1 111 ? -1.723 -16.594 0.112 1 98.31 111 ALA A C 1
ATOM 793 O O . ALA A 1 111 ? -1.497 -16.578 1.325 1 98.31 111 ALA A O 1
ATOM 794 N N . LEU A 1 112 ? -2.854 -16.938 -0.392 1 98.31 112 LEU A N 1
ATOM 795 C CA . LEU A 1 112 ? -3.945 -17.391 0.46 1 98.31 112 LEU A CA 1
ATOM 796 C C . LEU A 1 112 ? -3.553 -18.656 1.211 1 98.31 112 LEU A C 1
ATOM 798 O O . LEU A 1 112 ? -3.928 -18.844 2.371 1 98.31 112 LEU A O 1
ATOM 802 N N . ALA A 1 113 ? -2.803 -19.547 0.562 1 98.12 113 ALA A N 1
ATOM 803 C CA . ALA A 1 113 ? -2.309 -20.734 1.249 1 98.12 113 ALA A CA 1
ATOM 804 C C . ALA A 1 113 ? -1.449 -20.359 2.451 1 98.12 113 ALA A C 1
ATOM 806 O O . ALA A 1 113 ? -1.636 -20.891 3.549 1 98.12 113 ALA A O 1
ATOM 807 N N . GLU A 1 114 ? -0.561 -19.438 2.209 1 98.25 114 GLU A N 1
ATOM 808 C CA . GLU A 1 114 ? 0.38 -19 3.232 1 98.25 114 GLU A CA 1
ATOM 809 C C . GLU A 1 114 ? -0.343 -18.297 4.379 1 98.25 114 GLU A C 1
ATOM 811 O O . GLU A 1 114 ? 0.069 -18.391 5.535 1 98.25 114 GLU A O 1
ATOM 816 N N . HIS A 1 115 ? -1.366 -17.516 4.039 1 98.19 115 HIS A N 1
ATOM 817 C CA . HIS A 1 115 ? -2.137 -16.797 5.047 1 98.19 115 HIS A CA 1
ATOM 818 C C . HIS A 1 115 ? -3.016 -17.75 5.848 1 98.19 115 HIS A C 1
ATOM 820 O O . HIS A 1 115 ? -3.246 -17.547 7.039 1 98.19 115 HIS A O 1
ATOM 826 N N . TRP A 1 116 ? -3.492 -18.812 5.23 1 97.12 116 TRP A N 1
ATOM 827 C CA . TRP A 1 116 ? -4.367 -19.797 5.855 1 97.12 116 TRP A CA 1
ATOM 828 C C . TRP A 1 116 ? -3.588 -20.688 6.816 1 97.12 116 TRP A C 1
ATOM 830 O O . TRP A 1 116 ? -3.924 -20.781 8 1 97.12 116 TRP A O 1
ATOM 840 N N . ARG A 1 117 ? -2.396 -21.234 6.301 1 95.69 117 ARG A N 1
ATOM 841 C CA . ARG A 1 117 ? -1.709 -22.234 7.117 1 95.69 117 ARG A CA 1
ATOM 842 C C . ARG A 1 117 ? -0.196 -22.109 6.961 1 95.69 117 ARG A C 1
ATOM 844 O O . ARG A 1 117 ? 0.549 -22.969 7.457 1 95.69 117 ARG A O 1
ATOM 851 N N . GLY A 1 118 ? 0.212 -21.188 6.316 1 97.38 118 GLY A N 1
ATOM 852 C CA . GLY A 1 118 ? 1.639 -21.031 6.086 1 97.38 118 GLY A CA 1
ATOM 853 C C . GLY A 1 118 ? 2.266 -19.953 6.941 1 97.38 118 GLY A C 1
ATOM 854 O O . GLY A 1 118 ? 1.894 -19.781 8.109 1 97.38 118 GLY A O 1
ATOM 855 N N . ASN A 1 119 ? 3.246 -19.297 6.422 1 98.25 119 ASN A N 1
ATOM 856 C CA . ASN A 1 119 ? 4.086 -18.391 7.191 1 98.25 119 ASN A CA 1
ATOM 857 C C . ASN A 1 119 ? 3.441 -17.016 7.336 1 98.25 119 ASN A C 1
ATOM 859 O O . ASN A 1 119 ? 3.951 -16.156 8.062 1 98.25 119 ASN A O 1
ATOM 863 N N . LEU A 1 120 ? 2.311 -16.797 6.746 1 98.38 120 LEU A N 1
ATOM 864 C CA . LEU A 1 120 ? 1.581 -15.555 6.949 1 98.38 120 LEU A CA 1
ATOM 865 C C . LEU A 1 120 ? 0.399 -15.758 7.891 1 98.38 120 LEU A C 1
ATOM 867 O O . LEU A 1 120 ? -0.393 -14.844 8.109 1 98.38 120 LEU A O 1
ATOM 871 N N . ALA A 1 121 ? 0.252 -17.016 8.391 1 97.81 121 ALA A N 1
ATOM 872 C CA . ALA A 1 121 ? -0.871 -17.297 9.281 1 97.81 121 ALA A CA 1
ATOM 873 C C . ALA A 1 121 ? -0.854 -16.359 10.5 1 97.81 121 ALA A C 1
ATOM 875 O O . ALA A 1 121 ? 0.196 -16.156 11.109 1 97.81 121 ALA A O 1
ATOM 876 N N . GLY A 1 122 ? -2.037 -15.727 10.797 1 97.31 122 GLY A N 1
ATOM 877 C CA . GLY A 1 122 ? -2.182 -14.898 11.984 1 97.31 122 GLY A CA 1
ATOM 878 C C . GLY A 1 122 ? -1.845 -13.445 11.742 1 97.31 122 GLY A C 1
ATOM 879 O O . GLY A 1 122 ? -2.051 -12.594 12.609 1 97.31 122 GLY A O 1
ATOM 880 N N . THR A 1 123 ? -1.376 -13.078 10.57 1 98 123 THR A N 1
ATOM 881 C CA . THR A 1 123 ? -1 -11.695 10.281 1 98 123 THR A CA 1
ATOM 882 C C . THR A 1 123 ? -2.221 -10.883 9.867 1 98 123 THR A C 1
ATOM 884 O O . THR A 1 123 ? -3.146 -11.406 9.25 1 98 123 THR A O 1
ATOM 887 N N . MET A 1 124 ? -2.236 -9.586 10.211 1 97.75 124 MET A N 1
ATOM 888 C CA . MET A 1 124 ? -3.281 -8.656 9.805 1 97.75 124 MET A CA 1
ATOM 889 C C . MET A 1 124 ? -2.869 -7.891 8.547 1 97.75 124 MET A C 1
ATOM 891 O O . MET A 1 124 ? -3.693 -7.648 7.668 1 97.75 124 MET A O 1
ATOM 895 N N . ASN A 1 125 ? -1.669 -7.473 8.531 1 98.62 125 ASN A N 1
ATOM 896 C CA . ASN A 1 125 ? -1.078 -6.773 7.398 1 98.62 125 ASN A CA 1
ATOM 897 C C . ASN A 1 125 ? 0.236 -7.418 6.965 1 98.62 125 ASN A C 1
ATOM 899 O O . ASN A 1 125 ? 1.218 -7.395 7.711 1 98.62 125 ASN A O 1
ATOM 903 N N . SER A 1 126 ? 0.252 -8.016 5.77 1 98.81 126 SER A N 1
ATOM 904 C CA . SER A 1 126 ? 1.396 -8.781 5.281 1 98.81 126 SER A CA 1
ATOM 905 C C . SER A 1 126 ? 1.389 -8.875 3.76 1 98.81 126 SER A C 1
ATOM 907 O O . SER A 1 126 ? 0.456 -8.406 3.105 1 98.81 126 SER A O 1
ATOM 909 N N . ALA A 1 127 ? 2.49 -9.414 3.219 1 98.81 127 ALA A N 1
ATOM 910 C CA . ALA A 1 127 ? 2.6 -9.578 1.771 1 98.81 127 ALA A CA 1
ATOM 911 C C . ALA A 1 127 ? 3.391 -10.836 1.424 1 98.81 127 ALA A C 1
ATOM 913 O O . ALA A 1 127 ? 4.227 -11.289 2.211 1 98.81 127 ALA A O 1
ATOM 914 N N . MET A 1 128 ? 3.059 -11.414 0.35 1 98.69 128 MET A N 1
ATOM 915 C CA . MET A 1 128 ? 3.906 -12.391 -0.328 1 98.69 128 MET A CA 1
ATOM 916 C C . MET A 1 128 ? 4.48 -11.812 -1.617 1 98.69 128 MET A C 1
ATOM 918 O O . MET A 1 128 ? 3.736 -11.32 -2.467 1 98.69 128 MET A O 1
ATOM 922 N N . VAL A 1 129 ? 5.766 -11.805 -1.713 1 98.19 129 VAL A N 1
ATOM 923 C CA . VAL A 1 129 ? 6.473 -11.391 -2.922 1 98.19 129 VAL A CA 1
ATOM 924 C C . VAL A 1 129 ? 7.027 -12.625 -3.641 1 98.19 129 VAL A C 1
ATOM 926 O O . VAL A 1 129 ? 7.703 -13.453 -3.029 1 98.19 129 VAL A O 1
ATOM 929 N N . VAL A 1 130 ? 6.684 -12.75 -4.883 1 96.44 130 VAL A N 1
ATOM 930 C CA . VAL A 1 130 ? 7.16 -13.898 -5.648 1 96.44 130 VAL A CA 1
ATOM 931 C C . VAL A 1 130 ? 8.227 -13.445 -6.641 1 96.44 130 VAL A C 1
ATOM 933 O O . VAL A 1 130 ? 8.016 -12.516 -7.418 1 96.44 130 VAL A O 1
ATOM 936 N N . LEU A 1 131 ? 9.383 -14.125 -6.543 1 96.19 131 LEU A N 1
ATOM 937 C CA . LEU A 1 131 ? 10.523 -13.828 -7.41 1 96.19 131 LEU A CA 1
ATOM 938 C C . LEU A 1 131 ? 10.711 -14.93 -8.445 1 96.19 131 LEU A C 1
ATOM 940 O O . LEU A 1 131 ? 11.18 -16.031 -8.125 1 96.19 131 LEU A O 1
ATOM 944 N N . GLY A 1 132 ? 10.344 -14.727 -9.664 1 93.94 132 GLY A N 1
ATOM 945 C CA . GLY A 1 132 ? 10.492 -15.633 -10.789 1 93.94 132 GLY A CA 1
ATOM 946 C C . GLY A 1 132 ? 11.031 -14.953 -12.039 1 93.94 132 GLY A C 1
ATOM 947 O O . GLY A 1 132 ? 12.039 -14.242 -11.977 1 93.94 132 GLY A O 1
ATOM 948 N N . THR A 1 133 ? 10.297 -15.25 -13.195 1 90.62 133 THR A N 1
ATOM 949 C CA . THR A 1 133 ? 10.641 -14.5 -14.398 1 90.62 133 THR A CA 1
ATOM 950 C C . THR A 1 133 ? 10.359 -13.016 -14.219 1 90.62 133 THR A C 1
ATOM 952 O O . THR A 1 133 ? 11.117 -12.172 -14.695 1 90.62 133 THR A O 1
ATOM 955 N N . GLY A 1 134 ? 9.336 -12.727 -13.586 1 89.88 134 GLY A N 1
ATOM 956 C CA . GLY A 1 134 ? 9.008 -11.391 -13.109 1 89.88 134 GLY A CA 1
ATOM 957 C C . GLY A 1 134 ? 8.789 -11.328 -11.609 1 89.88 134 GLY A C 1
ATOM 958 O O . GLY A 1 134 ? 9.133 -12.258 -10.883 1 89.88 134 GLY A O 1
ATOM 959 N N . VAL A 1 135 ? 8.391 -10.172 -11.156 1 93.31 135 VAL A N 1
ATOM 960 C CA . VAL A 1 135 ? 8.117 -9.984 -9.734 1 93.31 135 VAL A CA 1
ATOM 961 C C . VAL A 1 135 ? 6.641 -9.641 -9.531 1 93.31 135 VAL A C 1
ATOM 963 O O . VAL A 1 135 ? 6.062 -8.883 -10.305 1 93.31 135 VAL A O 1
ATOM 966 N N . GLY A 1 136 ? 5.98 -10.273 -8.609 1 94.12 136 GLY A N 1
ATOM 967 C CA . GLY A 1 136 ? 4.617 -9.984 -8.195 1 94.12 136 GLY A CA 1
ATOM 968 C C . GLY A 1 136 ? 4.434 -10.008 -6.688 1 94.12 136 GLY A C 1
ATOM 969 O O . GLY A 1 136 ? 5.316 -10.461 -5.957 1 94.12 136 GLY A O 1
ATOM 970 N N . ALA A 1 137 ? 3.334 -9.477 -6.316 1 97.88 137 ALA A N 1
ATOM 971 C CA . ALA A 1 137 ? 3.051 -9.492 -4.883 1 97.88 137 ALA A CA 1
ATOM 972 C C . ALA A 1 137 ? 1.556 -9.641 -4.621 1 97.88 137 ALA A C 1
ATOM 974 O O . ALA A 1 137 ? 0.733 -9.312 -5.48 1 97.88 137 ALA A O 1
ATOM 975 N N . SER A 1 138 ? 1.246 -10.234 -3.574 1 98.5 138 SER A N 1
ATOM 976 C CA . SER A 1 138 ? -0.094 -10.273 -2.998 1 98.5 138 SER A CA 1
ATOM 977 C C . SER A 1 138 ? -0.116 -9.648 -1.605 1 98.5 138 SER A C 1
ATOM 979 O O . SER A 1 138 ? 0.808 -9.852 -0.815 1 98.5 138 SER A O 1
ATOM 981 N N . LEU A 1 139 ? -1.157 -8.93 -1.336 1 98.69 139 LEU A N 1
ATOM 982 C CA . LEU A 1 139 ? -1.223 -8.164 -0.1 1 98.69 139 LEU A CA 1
ATOM 983 C C . LEU A 1 139 ? -2.383 -8.633 0.772 1 98.69 139 LEU A C 1
ATOM 985 O O . LEU A 1 139 ? -3.467 -8.922 0.263 1 98.69 139 LEU A O 1
ATOM 989 N N . PHE A 1 140 ? -2.129 -8.742 2.021 1 98.44 140 PHE A N 1
ATOM 990 C CA . PHE A 1 140 ? -3.172 -8.828 3.035 1 98.44 140 PHE A CA 1
ATOM 991 C C . PHE A 1 140 ? -3.209 -7.562 3.883 1 98.44 140 PHE A C 1
ATOM 993 O O . PHE A 1 140 ? -2.217 -7.211 4.527 1 98.44 140 PHE A O 1
ATOM 1000 N N . LEU A 1 141 ? -4.273 -6.852 3.852 1 98.19 141 LEU A N 1
ATOM 1001 C CA . LEU A 1 141 ? -4.461 -5.605 4.59 1 98.19 141 LEU A CA 1
ATOM 1002 C C . LEU A 1 141 ? -5.711 -5.676 5.465 1 98.19 141 LEU A C 1
ATOM 1004 O O . LEU A 1 141 ? -6.793 -6.023 4.984 1 98.19 141 LEU A O 1
ATOM 1008 N N . ASN A 1 142 ? -5.535 -5.352 6.742 1 95.75 142 ASN A N 1
ATOM 1009 C CA . ASN A 1 142 ? -6.59 -5.477 7.742 1 95.75 142 ASN A CA 1
ATOM 1010 C C . ASN A 1 142 ? -7.188 -6.879 7.754 1 95.75 142 ASN A C 1
ATOM 1012 O O . ASN A 1 142 ? -8.406 -7.039 7.801 1 95.75 142 ASN A O 1
ATOM 1016 N N . GLY A 1 143 ? -6.387 -7.836 7.48 1 94.62 143 GLY A N 1
ATOM 1017 C CA . GLY A 1 143 ? -6.734 -9.242 7.641 1 94.62 143 GLY A CA 1
ATOM 1018 C C . GLY A 1 143 ? -7.348 -9.852 6.395 1 94.62 143 GLY A C 1
ATOM 1019 O O . GLY A 1 143 ? -7.742 -11.016 6.398 1 94.62 143 GLY A O 1
ATOM 1020 N N . GLN A 1 144 ? -7.383 -9.102 5.324 1 94.94 144 GLN A N 1
ATOM 1021 C CA . GLN A 1 144 ? -8.047 -9.578 4.113 1 94.94 144 GLN A CA 1
ATOM 1022 C C . GLN A 1 144 ? -7.137 -9.461 2.898 1 94.94 144 GLN A C 1
ATOM 1024 O O . GLN A 1 144 ? -6.324 -8.531 2.816 1 94.94 144 GLN A O 1
ATOM 1029 N N . LEU A 1 145 ? -7.363 -10.43 1.995 1 97.19 145 LEU A N 1
ATOM 1030 C CA . LEU A 1 145 ? -6.695 -10.281 0.708 1 97.19 145 LEU A CA 1
ATOM 1031 C C . LEU A 1 145 ? -7.121 -8.992 0.018 1 97.19 145 LEU A C 1
ATOM 1033 O O . LEU A 1 145 ? -8.32 -8.711 -0.098 1 97.19 145 LEU A O 1
ATOM 1037 N N . TYR A 1 146 ? -6.195 -8.234 -0.361 1 97.75 146 TYR A N 1
ATOM 1038 C CA . TYR A 1 146 ? -6.465 -6.926 -0.949 1 97.75 146 TYR A CA 1
ATOM 1039 C C . TYR A 1 146 ? -6.367 -6.98 -2.469 1 97.75 146 TYR A C 1
ATOM 1041 O O . TYR A 1 146 ? -5.309 -7.293 -3.02 1 97.75 146 TYR A O 1
ATOM 1049 N N . HIS A 1 147 ? -7.461 -6.664 -3.189 1 97 147 HIS A N 1
ATOM 1050 C CA . HIS A 1 147 ? -7.504 -6.789 -4.641 1 97 147 HIS A CA 1
ATOM 1051 C C . HIS A 1 147 ? -7.309 -5.438 -5.316 1 97 147 HIS A C 1
ATOM 1053 O O . HIS A 1 147 ? -6.957 -5.371 -6.496 1 97 147 HIS A O 1
ATOM 1059 N N . GLY A 1 148 ? -7.551 -4.273 -4.551 1 97.06 148 GLY A N 1
ATOM 1060 C CA . GLY A 1 148 ? -7.547 -2.953 -5.156 1 97.06 148 GLY A CA 1
ATOM 1061 C C . GLY A 1 148 ? -8.828 -2.633 -5.895 1 97.06 148 GLY A C 1
ATOM 1062 O O . GLY A 1 148 ? -9.727 -3.473 -5.984 1 97.06 148 GLY A O 1
ATOM 1063 N N . SER A 1 149 ? -8.969 -1.435 -6.363 1 97.19 149 SER A N 1
ATOM 1064 C CA . SER A 1 149 ? -10.203 -0.959 -6.969 1 97.19 149 SER A CA 1
ATOM 1065 C C . SER A 1 149 ? -10.43 -1.597 -8.336 1 97.19 149 SER A C 1
ATOM 1067 O O . SER A 1 149 ? -11.57 -1.742 -8.781 1 97.19 149 SER A O 1
ATOM 1069 N N . HIS A 1 150 ? -9.352 -2.006 -8.969 1 95.56 150 HIS A N 1
ATOM 1070 C CA . HIS A 1 150 ? -9.453 -2.559 -10.312 1 95.56 150 HIS A CA 1
ATOM 1071 C C . HIS A 1 150 ? -8.93 -3.99 -10.367 1 95.56 150 HIS A C 1
ATOM 1073 O O . HIS A 1 150 ? -8.695 -4.527 -11.445 1 95.56 150 HIS A O 1
ATOM 1079 N N . HIS A 1 151 ? -8.648 -4.574 -9.195 1 95.44 151 HIS A N 1
ATOM 1080 C CA . HIS A 1 151 ? -8.234 -5.961 -9.039 1 95.44 151 HIS A CA 1
ATOM 1081 C C . HIS A 1 151 ? -6.809 -6.168 -9.547 1 95.44 151 HIS A C 1
ATOM 1083 O O . HIS A 1 151 ? -6.453 -7.258 -9.992 1 95.44 151 HIS A O 1
ATOM 1089 N N . VAL A 1 152 ? -6.02 -5.059 -9.547 1 95.38 152 VAL A N 1
ATOM 1090 C CA . VAL A 1 152 ? -4.645 -5.184 -10.016 1 95.38 152 VAL A CA 1
ATOM 1091 C C . VAL A 1 152 ? -3.68 -4.703 -8.938 1 95.38 152 VAL A C 1
ATOM 1093 O O . VAL A 1 152 ? -2.605 -4.184 -9.242 1 95.38 152 VAL A O 1
ATOM 1096 N N . ALA A 1 153 ? -4.098 -4.797 -7.672 1 96.81 153 ALA A N 1
ATOM 1097 C CA . ALA A 1 153 ? -3.182 -4.48 -6.578 1 96.81 153 ALA A CA 1
ATOM 1098 C C . ALA A 1 153 ? -2.006 -5.453 -6.551 1 96.81 153 ALA A C 1
ATOM 1100 O O . ALA A 1 153 ? -2.129 -6.594 -6.996 1 96.81 153 ALA A O 1
ATOM 1101 N N . GLY A 1 154 ? -0.89 -4.953 -6.016 1 96.75 154 GLY A N 1
ATOM 1102 C CA . GLY A 1 154 ? 0.25 -5.828 -5.781 1 96.75 154 GLY A CA 1
ATOM 1103 C C . GLY A 1 154 ? 1.116 -6.02 -7.012 1 96.75 154 GLY A C 1
ATOM 1104 O O . GLY A 1 154 ? 1.588 -7.129 -7.277 1 96.75 154 GLY A O 1
ATOM 1105 N N . GLU A 1 155 ? 1.286 -4.969 -7.789 1 95.44 155 GLU A N 1
ATOM 1106 C CA . GLU A 1 155 ? 2.156 -5.012 -8.961 1 95.44 155 GLU A CA 1
ATOM 1107 C C . GLU A 1 155 ? 3.412 -4.172 -8.75 1 95.44 155 GLU A C 1
ATOM 1109 O O . GLU A 1 155 ? 3.713 -3.283 -9.547 1 95.44 155 GLU A O 1
ATOM 1114 N N . PRO A 1 156 ? 4.203 -4.547 -7.789 1 95.31 156 PRO A N 1
ATOM 1115 C CA . PRO A 1 156 ? 5.375 -3.729 -7.453 1 95.31 156 PRO A CA 1
ATOM 1116 C C . PRO A 1 156 ? 6.449 -3.766 -8.539 1 95.31 156 PRO A C 1
ATOM 1118 O O . PRO A 1 156 ? 7.383 -2.959 -8.516 1 95.31 156 PRO A O 1
ATOM 1121 N N . SER A 1 157 ? 6.355 -4.699 -9.492 1 92.12 157 SER A N 1
ATOM 1122 C CA . SER A 1 157 ? 7.328 -4.797 -10.578 1 92.12 157 SER A CA 1
ATOM 1123 C C . SER A 1 157 ? 7.406 -3.492 -11.367 1 92.12 157 SER A C 1
ATOM 1125 O O . SER A 1 157 ? 8.422 -3.211 -12.008 1 92.12 157 SER A O 1
ATOM 1127 N N . PHE A 1 158 ? 6.434 -2.686 -11.281 1 92.69 158 PHE A N 1
ATOM 1128 C CA . PHE A 1 158 ? 6.371 -1.487 -12.109 1 92.69 158 PHE A CA 1
ATOM 1129 C C . PHE A 1 158 ? 6.84 -0.265 -11.328 1 92.69 158 PHE A C 1
ATOM 1131 O O . PHE A 1 158 ? 6.859 0.848 -11.859 1 92.69 158 PHE A O 1
ATOM 1138 N N . MET A 1 159 ? 7.266 -0.432 -10.086 1 93.06 159 MET A N 1
ATOM 1139 C CA . MET A 1 159 ? 7.781 0.674 -9.281 1 93.06 159 MET A CA 1
ATOM 1140 C C . MET A 1 159 ? 9.016 1.288 -9.93 1 93.06 159 MET A C 1
ATOM 1142 O O . MET A 1 159 ? 9.883 0.567 -10.43 1 93.06 159 MET A O 1
ATOM 1146 N N . VAL A 1 160 ? 8.992 2.566 -9.922 1 88.75 160 VAL A N 1
ATOM 1147 C CA . VAL A 1 160 ? 10.18 3.318 -10.312 1 88.75 160 VAL A CA 1
ATOM 1148 C C . VAL A 1 160 ? 11.125 3.453 -9.117 1 88.75 160 VAL A C 1
ATOM 1150 O O . VAL A 1 160 ? 10.766 4.047 -8.102 1 88.75 160 VAL A O 1
ATOM 1153 N N . THR A 1 161 ? 12.398 2.969 -9.234 1 80.44 161 THR A N 1
ATOM 1154 C CA . THR A 1 161 ? 13.289 2.943 -8.086 1 80.44 161 THR A CA 1
ATOM 1155 C C . THR A 1 161 ? 14.609 3.641 -8.406 1 80.44 161 THR A C 1
ATOM 1157 O O . THR A 1 161 ? 15.383 3.965 -7.508 1 80.44 161 THR A O 1
ATOM 1160 N N . ASN A 1 162 ? 14.781 3.836 -9.656 1 79.75 162 ASN A N 1
ATOM 1161 C CA . ASN A 1 162 ? 16.094 4.34 -10.055 1 79.75 162 ASN A CA 1
ATOM 1162 C C . ASN A 1 162 ? 15.977 5.391 -11.156 1 79.75 162 ASN A C 1
ATOM 1164 O O . ASN A 1 162 ? 16.328 5.133 -12.305 1 79.75 162 ASN A O 1
ATOM 1168 N N . GLY A 1 163 ? 15.609 6.594 -10.805 1 74.56 163 GLY A N 1
ATOM 1169 C CA . GLY A 1 163 ? 15.555 7.676 -11.773 1 74.56 163 GLY A CA 1
ATOM 1170 C C . GLY A 1 163 ? 14.188 8.336 -11.852 1 74.56 163 GLY A C 1
ATOM 1171 O O . GLY A 1 163 ? 13.156 7.656 -11.773 1 74.56 163 GLY A O 1
ATOM 1172 N N . LEU A 1 164 ? 14.133 9.75 -11.992 1 72.56 164 LEU A N 1
ATOM 1173 C CA . LEU A 1 164 ? 12.883 10.516 -12.023 1 72.56 164 LEU A CA 1
ATOM 1174 C C . LEU A 1 164 ? 12.578 10.992 -13.438 1 72.56 164 LEU A C 1
ATOM 1176 O O . LEU A 1 164 ? 11.703 11.844 -13.633 1 72.56 164 LEU A O 1
ATOM 1180 N N . THR A 1 165 ? 13.234 10.688 -14.445 1 72.12 165 THR A N 1
ATOM 1181 C CA . THR A 1 165 ? 12.938 11.008 -15.836 1 72.12 165 THR A CA 1
ATOM 1182 C C . THR A 1 165 ? 12.469 9.758 -16.594 1 72.12 165 THR A C 1
ATOM 1184 O O . THR A 1 165 ? 12.867 8.641 -16.25 1 72.12 165 THR A O 1
ATOM 1187 N N . PRO A 1 166 ? 11.148 10.047 -17.469 1 59.84 166 PRO A N 1
ATOM 1188 C CA . PRO A 1 166 ? 10.5 8.922 -18.141 1 59.84 166 PRO A CA 1
ATOM 1189 C C . PRO A 1 166 ? 11.484 7.832 -18.547 1 59.84 166 PRO A C 1
ATOM 1191 O O . PRO A 1 166 ? 12.422 8.102 -19.312 1 59.84 166 PRO A O 1
ATOM 1194 N N . ILE A 1 167 ? 11.555 6.629 -17.781 1 64.31 167 ILE A N 1
ATOM 1195 C CA . ILE A 1 167 ? 12.547 5.656 -17.344 1 64.31 167 ILE A CA 1
ATOM 1196 C C . ILE A 1 167 ? 12.477 4.418 -18.234 1 64.31 167 ILE A C 1
ATOM 1198 O O . ILE A 1 167 ? 11.484 4.195 -18.922 1 64.31 167 ILE A O 1
ATOM 1202 N N . THR A 1 168 ? 13.508 3.836 -18.688 1 76.06 168 THR A N 1
ATOM 1203 C CA . THR A 1 168 ? 13.672 2.514 -19.281 1 76.06 168 THR A CA 1
ATOM 1204 C C . THR A 1 168 ? 13.195 1.427 -18.328 1 76.06 168 THR A C 1
ATOM 1206 O O . THR A 1 168 ? 13.062 1.665 -17.125 1 76.06 168 THR A O 1
ATOM 1209 N N . ARG A 1 169 ? 12.734 0.338 -18.812 1 77.62 169 ARG A N 1
ATOM 1210 C CA . ARG A 1 169 ? 12.352 -0.847 -18.047 1 77.62 169 ARG A CA 1
ATOM 1211 C C . ARG A 1 169 ? 13.375 -1.139 -16.953 1 77.62 169 ARG A C 1
ATOM 1213 O O . ARG A 1 169 ? 13.008 -1.564 -15.859 1 77.62 169 ARG A O 1
ATOM 1220 N N . GLU A 1 170 ? 14.547 -0.722 -17.219 1 76.62 170 GLU A N 1
ATOM 1221 C CA . GLU A 1 170 ? 15.641 -1.053 -16.312 1 76.62 170 GL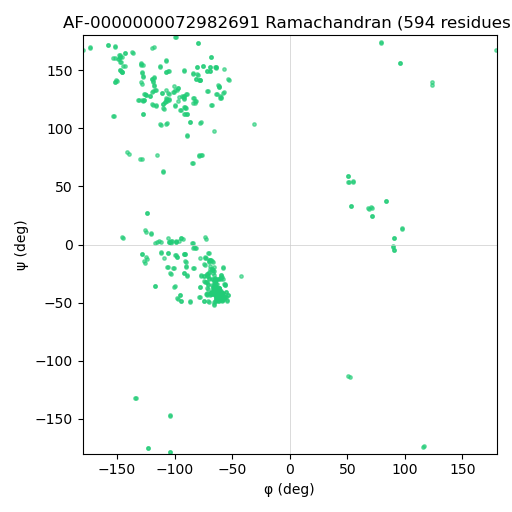U A CA 1
ATOM 1222 C C . GLU A 1 170 ? 15.617 -0.166 -15.07 1 76.62 170 GLU A C 1
ATOM 1224 O O . GLU A 1 170 ? 16.234 -0.487 -14.055 1 76.62 170 GLU A O 1
ATOM 1229 N N . GLN A 1 171 ? 14.844 0.822 -15.141 1 79 171 GLN A N 1
ATOM 1230 C CA . GLN A 1 171 ? 14.75 1.743 -14.016 1 79 171 GLN A CA 1
ATOM 1231 C C . GLN A 1 171 ? 13.57 1.395 -13.109 1 79 171 GLN A C 1
ATOM 1233 O O . GLN A 1 171 ? 13.32 2.082 -12.117 1 79 171 GLN A O 1
ATOM 1238 N N . THR A 1 172 ? 12.953 0.31 -13.508 1 82.81 172 THR A N 1
ATOM 1239 C CA . THR A 1 172 ? 11.844 -0.171 -12.695 1 82.81 172 THR A CA 1
ATOM 1240 C C . THR A 1 172 ? 12.141 -1.557 -12.133 1 82.81 172 THR A C 1
ATOM 1242 O O . THR A 1 172 ? 13.117 -2.193 -12.523 1 82.81 172 THR A O 1
ATOM 1245 N N . ALA A 1 173 ? 11.312 -1.962 -11.242 1 84.25 173 ALA A N 1
ATOM 1246 C CA . ALA A 1 173 ? 11.461 -3.283 -10.641 1 84.25 173 ALA A CA 1
ATOM 1247 C C . ALA A 1 173 ? 11.078 -4.383 -11.625 1 84.25 173 ALA A C 1
ATOM 1249 O O . ALA A 1 173 ? 11.141 -5.57 -11.297 1 84.25 173 ALA A O 1
ATOM 1250 N N . ALA A 1 174 ? 10.773 -4.035 -12.828 1 83 174 ALA A N 1
ATOM 1251 C CA . ALA A 1 174 ? 10.492 -5.016 -13.875 1 83 174 ALA A CA 1
ATOM 1252 C C . ALA A 1 174 ? 11.758 -5.766 -14.273 1 83 174 ALA A C 1
ATOM 1254 O O . ALA A 1 174 ? 11.68 -6.859 -14.844 1 83 174 ALA A O 1
ATOM 1255 N N . GLY A 1 175 ? 12.844 -5.18 -13.992 1 83.44 175 GLY A N 1
ATOM 1256 C CA . GLY A 1 175 ? 14.109 -5.816 -14.297 1 83.44 175 GLY A CA 1
ATOM 1257 C C . GLY A 1 175 ? 14.531 -6.844 -13.258 1 83.44 175 GLY A C 1
ATOM 1258 O O . GLY A 1 175 ? 15.516 -7.559 -13.453 1 83.44 175 GLY A O 1
ATOM 1259 N N . LEU A 1 176 ? 13.766 -7.004 -12.195 1 91.5 176 LEU A N 1
ATOM 1260 C CA . LEU A 1 176 ? 14.125 -7.91 -11.117 1 91.5 176 LEU A CA 1
ATOM 1261 C C . LEU A 1 176 ? 13.68 -9.336 -11.422 1 91.5 176 LEU A C 1
ATOM 1263 O O . LEU A 1 176 ? 12.82 -9.883 -10.727 1 91.5 176 LEU A O 1
ATOM 1267 N N . SER A 1 177 ? 14.336 -9.953 -12.383 1 94.56 177 SER A N 1
ATOM 1268 C CA . SER A 1 177 ? 14.086 -11.344 -12.734 1 94.56 177 SER A CA 1
ATOM 1269 C C . SER A 1 177 ? 15.047 -12.281 -12.016 1 94.56 177 SER A C 1
ATOM 1271 O O . SER A 1 177 ? 16.25 -12.258 -12.273 1 94.56 177 SER A O 1
ATOM 1273 N N . ALA A 1 178 ? 14.477 -13.133 -11.148 1 96.44 178 ALA A N 1
ATOM 1274 C CA . ALA A 1 178 ? 15.297 -14.141 -10.477 1 96.44 178 ALA A CA 1
ATOM 1275 C C . ALA A 1 178 ? 15.898 -15.117 -11.484 1 96.44 178 ALA A C 1
ATOM 1277 O O . ALA A 1 178 ? 17.062 -15.5 -11.367 1 96.44 178 ALA A O 1
ATOM 1278 N N . VAL A 1 179 ? 15.133 -15.484 -12.477 1 95.44 179 VAL A N 1
ATOM 1279 C CA . VAL A 1 179 ? 15.57 -16.438 -13.5 1 95.44 179 VAL A CA 1
ATOM 1280 C C . VAL A 1 179 ? 16.734 -15.844 -14.281 1 95.44 179 VAL A C 1
ATOM 1282 O O . VAL A 1 179 ? 17.766 -16.5 -14.469 1 95.44 179 VAL A O 1
ATOM 1285 N N . ALA A 1 180 ? 16.594 -14.578 -14.68 1 95.38 180 ALA A N 1
ATOM 1286 C CA . ALA A 1 180 ? 17.672 -13.922 -15.414 1 95.38 180 ALA A CA 1
ATOM 1287 C C . ALA A 1 180 ? 18.922 -13.781 -14.539 1 95.38 180 ALA A C 1
ATOM 1289 O O . ALA A 1 180 ? 20.047 -13.922 -15.023 1 95.38 180 ALA A O 1
ATOM 1290 N N . THR A 1 181 ? 18.703 -13.469 -13.305 1 96.69 181 THR A N 1
ATOM 1291 C CA . THR A 1 181 ? 19.812 -13.32 -12.359 1 96.69 181 THR A CA 1
ATOM 1292 C C . THR A 1 181 ? 20.594 -14.625 -12.227 1 96.69 181 THR A C 1
ATOM 1294 O O . THR A 1 181 ? 21.812 -14.641 -12.328 1 96.69 181 THR A O 1
ATOM 1297 N N . ILE A 1 182 ? 19.922 -15.727 -12.094 1 97.19 182 ILE A N 1
ATOM 1298 C CA . ILE A 1 182 ? 20.547 -17.031 -11.93 1 97.19 182 ILE A CA 1
ATOM 1299 C C . ILE A 1 182 ? 21.328 -17.391 -13.195 1 97.19 182 ILE A C 1
ATOM 1301 O O . ILE A 1 182 ? 22.453 -17.875 -13.117 1 97.19 182 ILE A O 1
ATOM 1305 N N . ASN A 1 183 ? 20.734 -17.141 -14.32 1 97.38 183 ASN A N 1
ATOM 1306 C CA . ASN A 1 183 ? 21.422 -17.406 -15.578 1 97.38 183 ASN A CA 1
ATOM 1307 C C . ASN A 1 183 ? 22.688 -16.578 -15.727 1 97.38 183 ASN A C 1
ATOM 1309 O O . ASN A 1 183 ? 23.719 -17.094 -16.156 1 97.38 183 ASN A O 1
ATOM 1313 N N . ALA A 1 184 ? 22.609 -15.328 -15.375 1 97.5 184 ALA A N 1
ATOM 1314 C CA . ALA A 1 184 ? 23.781 -14.461 -15.445 1 97.5 184 ALA A CA 1
ATOM 1315 C C . ALA A 1 184 ? 24.875 -14.938 -14.492 1 97.5 184 ALA A C 1
ATOM 1317 O O . ALA A 1 184 ? 26.062 -14.93 -14.844 1 97.5 184 ALA A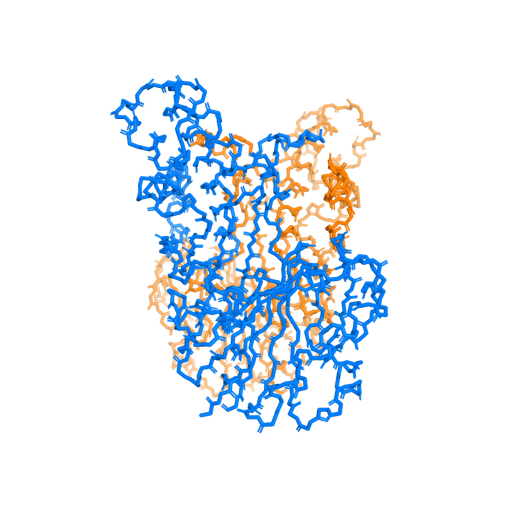 O 1
ATOM 1318 N N . MET A 1 185 ? 24.484 -15.344 -13.328 1 97.5 185 MET A N 1
ATOM 1319 C CA . MET A 1 185 ? 25.438 -15.875 -12.359 1 97.5 185 MET A CA 1
ATOM 1320 C C . MET A 1 185 ? 26.078 -17.156 -12.891 1 97.5 185 MET A C 1
ATOM 1322 O O . MET A 1 185 ? 27.297 -17.344 -12.727 1 97.5 185 MET A O 1
ATOM 1326 N N . ALA A 1 186 ? 25.266 -17.984 -13.477 1 97.69 186 ALA A N 1
ATOM 1327 C CA . ALA A 1 186 ? 25.766 -19.234 -14.039 1 97.69 186 ALA A CA 1
ATOM 1328 C C . ALA A 1 186 ? 26.844 -18.969 -15.094 1 97.69 186 ALA A C 1
ATOM 1330 O O . ALA A 1 186 ? 27.891 -19.625 -15.102 1 97.69 186 ALA A O 1
ATOM 1331 N N . ASP A 1 187 ? 26.609 -18.031 -15.945 1 97.81 187 ASP A N 1
ATOM 1332 C CA . ASP A 1 187 ? 27.562 -17.656 -16.969 1 97.81 187 ASP A CA 1
ATOM 1333 C C . ASP A 1 187 ? 28.875 -17.172 -16.359 1 97.81 187 ASP A C 1
ATOM 1335 O O . ASP A 1 187 ? 29.953 -17.562 -16.781 1 97.81 187 ASP A O 1
ATOM 1339 N N . ALA A 1 188 ? 28.75 -16.359 -15.352 1 97.31 188 ALA A N 1
ATOM 1340 C CA . ALA A 1 188 ? 29.922 -15.781 -14.688 1 97.31 188 ALA A CA 1
ATOM 1341 C C . ALA A 1 188 ? 30.75 -16.859 -14.008 1 97.31 188 ALA A C 1
ATOM 1343 O O . ALA A 1 188 ? 31.969 -16.75 -13.922 1 97.31 188 ALA A O 1
ATOM 1344 N N . LEU A 1 189 ? 30.125 -17.938 -13.562 1 96.25 189 LEU A N 1
ATOM 1345 C CA . LEU A 1 189 ? 30.797 -18.969 -12.789 1 96.25 189 LEU A CA 1
ATOM 1346 C C . LEU A 1 189 ? 31.188 -20.156 -13.672 1 96.25 189 LEU A C 1
ATOM 1348 O O . LEU A 1 189 ? 31.875 -21.062 -13.227 1 96.25 189 LEU A O 1
ATOM 1352 N N . GLY A 1 190 ? 30.688 -20.109 -14.898 1 96.19 190 GLY A N 1
ATOM 1353 C CA . GLY A 1 190 ? 30.906 -21.234 -15.797 1 96.19 190 GLY A CA 1
ATOM 1354 C C . GLY A 1 190 ? 30.141 -22.469 -15.406 1 96.19 190 GLY A C 1
ATOM 1355 O O . GLY A 1 190 ? 30.641 -23.594 -15.523 1 96.19 190 GLY A O 1
ATOM 1356 N N . VAL A 1 191 ? 28.953 -22.266 -14.82 1 96 191 VAL A N 1
ATOM 1357 C CA . VAL A 1 191 ? 28.109 -23.375 -14.391 1 96 191 VAL A CA 1
ATOM 1358 C C . VAL A 1 191 ? 27.109 -23.719 -15.492 1 96 191 VAL A C 1
ATOM 1360 O O . VAL A 1 191 ? 26.359 -22.859 -15.953 1 96 191 VAL A O 1
ATOM 1363 N N . HIS A 1 192 ? 27.047 -25 -15.891 1 94.19 192 HIS A N 1
ATOM 1364 C CA . HIS A 1 192 ? 26.156 -25.438 -16.969 1 94.19 192 HIS A CA 1
ATOM 1365 C C . HIS A 1 192 ? 25.312 -26.625 -16.531 1 94.19 192 HIS A C 1
ATOM 1367 O O . HIS A 1 192 ? 24.359 -27 -17.219 1 94.19 192 HIS A O 1
ATOM 1373 N N . GLU A 1 193 ? 25.578 -27.172 -15.422 1 93.31 193 GLU A N 1
ATOM 1374 C CA . GLU A 1 193 ? 24.906 -28.375 -14.938 1 93.31 193 GLU A CA 1
ATOM 1375 C C . GLU A 1 193 ? 23.531 -28.062 -14.367 1 93.31 193 GLU A C 1
ATOM 1377 O O . GLU A 1 193 ? 23.344 -27.031 -13.711 1 93.31 193 GLU A O 1
ATOM 1382 N N . GLU A 1 194 ? 22.609 -28.938 -14.625 1 92 194 GLU A N 1
ATOM 1383 C CA . GLU A 1 194 ? 21.266 -28.812 -14.055 1 92 194 GLU A CA 1
ATOM 1384 C C . GLU A 1 194 ? 21.156 -29.562 -12.734 1 92 194 GLU A C 1
ATOM 1386 O O . GLU A 1 194 ? 21.828 -30.594 -12.547 1 92 194 GLU A O 1
ATOM 1391 N N . PRO A 1 195 ? 20.297 -29.141 -11.727 1 91.75 195 PRO A N 1
ATOM 1392 C CA . PRO A 1 195 ? 19.547 -27.891 -11.781 1 91.75 195 PRO A CA 1
ATOM 1393 C C . PRO A 1 195 ? 20.438 -26.656 -11.609 1 91.75 195 PRO A C 1
ATOM 1395 O O . PRO A 1 195 ? 21.156 -26.562 -10.617 1 91.75 195 PRO A O 1
ATOM 1398 N N . ILE A 1 196 ? 20.297 -25.688 -12.445 1 93.31 196 ILE A N 1
ATOM 1399 C CA . ILE A 1 196 ? 21.219 -24.578 -12.602 1 93.31 196 ILE A CA 1
ATOM 1400 C C . ILE A 1 196 ? 21.266 -23.766 -11.312 1 93.31 196 ILE A C 1
ATOM 1402 O O . ILE A 1 196 ? 22.344 -23.391 -10.844 1 93.31 196 ILE A O 1
ATOM 1406 N N . GLY A 1 197 ? 20.141 -23.5 -10.711 1 92.94 197 GLY A N 1
ATOM 1407 C CA . GLY A 1 197 ? 20.062 -22.688 -9.508 1 92.94 197 GLY A CA 1
ATOM 1408 C C . GLY A 1 197 ? 20.875 -23.25 -8.359 1 92.94 197 GLY A C 1
ATOM 1409 O O . GLY A 1 197 ? 21.656 -22.531 -7.719 1 92.94 197 GLY A O 1
ATOM 1410 N N . GLN A 1 198 ? 20.688 -24.516 -8.18 1 92.62 198 GLN A N 1
ATOM 1411 C CA . GLN A 1 198 ? 21.406 -25.188 -7.09 1 92.62 198 GLN A CA 1
ATOM 1412 C C . GLN A 1 198 ? 22.906 -25.156 -7.305 1 92.62 198 GLN A C 1
ATOM 1414 O O . GLN A 1 198 ? 23.672 -24.844 -6.383 1 92.62 198 GLN A O 1
ATOM 1419 N N . HIS A 1 199 ? 23.344 -25.406 -8.508 1 95.31 199 HIS A N 1
ATOM 1420 C CA . HIS A 1 199 ? 24.766 -25.484 -8.805 1 95.31 199 HIS A CA 1
ATOM 1421 C C . HIS A 1 199 ? 25.406 -24.094 -8.742 1 95.31 199 HIS A C 1
ATOM 1423 O O . HIS A 1 199 ? 26.578 -23.969 -8.359 1 95.31 199 HIS A O 1
ATOM 1429 N N . VAL A 1 200 ? 24.641 -23.125 -9.148 1 96.06 200 VAL A N 1
ATOM 1430 C CA . VAL A 1 200 ? 25.125 -21.75 -9.086 1 96.06 200 VAL A CA 1
ATOM 1431 C C . VAL A 1 200 ? 25.438 -21.375 -7.641 1 96.06 200 VAL A C 1
ATOM 1433 O O . VAL A 1 200 ? 26.516 -20.844 -7.352 1 96.06 200 VAL A O 1
ATOM 1436 N N . PHE A 1 201 ? 24.578 -21.688 -6.719 1 95.62 201 PHE A N 1
ATOM 1437 C CA . PHE A 1 201 ? 24.766 -21.266 -5.336 1 95.62 201 PHE A CA 1
ATOM 1438 C C . PHE A 1 201 ? 25.797 -22.125 -4.641 1 95.62 201 PHE A C 1
ATOM 1440 O O . PHE A 1 201 ? 26.484 -21.672 -3.715 1 95.62 201 PHE A O 1
ATOM 1447 N N . GLN A 1 202 ? 25.953 -23.344 -5.098 1 94.19 202 GLN A N 1
ATOM 1448 C CA . GLN A 1 202 ? 27.047 -24.188 -4.605 1 94.19 202 GLN A CA 1
ATOM 1449 C C . GLN A 1 202 ? 28.406 -23.625 -5.02 1 94.19 202 GLN A C 1
ATOM 1451 O O . GLN A 1 202 ? 29.375 -23.703 -4.254 1 94.19 202 GLN A O 1
ATOM 1456 N N . ALA A 1 203 ? 28.438 -23.062 -6.172 1 94.5 203 ALA A N 1
ATOM 1457 C CA . ALA A 1 203 ? 29.688 -22.547 -6.727 1 94.5 203 ALA A CA 1
ATOM 1458 C C . ALA A 1 203 ? 29.984 -21.156 -6.188 1 94.5 203 ALA A C 1
ATOM 1460 O O . ALA A 1 203 ? 31.125 -20.688 -6.273 1 94.5 203 ALA A O 1
ATOM 1461 N N . LEU A 1 204 ? 28.953 -20.484 -5.695 1 94 204 LEU A N 1
ATOM 1462 C CA . LEU A 1 204 ? 29.094 -19.109 -5.227 1 94 204 LEU A CA 1
ATOM 1463 C C . LEU A 1 204 ? 29.781 -19.062 -3.861 1 94 204 LEU A C 1
ATOM 1465 O O . LEU A 1 204 ? 29.109 -18.906 -2.838 1 94 204 LEU A O 1
ATOM 1469 N N . THR A 1 205 ? 31.047 -19.219 -3.729 1 87.88 205 THR A N 1
ATOM 1470 C CA . THR A 1 205 ? 31.797 -19.266 -2.479 1 87.88 205 THR A CA 1
ATOM 1471 C C . THR A 1 205 ? 32.531 -17.953 -2.238 1 87.88 205 THR A C 1
ATOM 1473 O O . THR A 1 205 ? 32.812 -17.594 -1.092 1 87.88 205 THR A O 1
ATOM 1476 N N . ASP A 1 206 ? 32.812 -17.266 -3.307 1 86.56 206 ASP A N 1
ATOM 1477 C CA . ASP A 1 206 ? 33.531 -16.016 -3.246 1 86.56 206 ASP A CA 1
ATOM 1478 C C . ASP A 1 206 ? 32.594 -14.812 -3.264 1 86.56 206 ASP A C 1
ATOM 1480 O O . ASP A 1 206 ? 31.844 -14.625 -4.227 1 86.56 206 ASP A O 1
ATOM 1484 N N . ASN A 1 207 ? 32.688 -13.953 -2.27 1 87.19 207 ASN A N 1
ATOM 1485 C CA . ASN A 1 207 ? 31.766 -12.836 -2.125 1 87.19 207 ASN A CA 1
ATOM 1486 C C . ASN A 1 207 ? 32.188 -11.633 -2.965 1 87.19 207 ASN A C 1
ATOM 1488 O O . ASN A 1 207 ? 31.516 -10.617 -3.002 1 87.19 207 ASN A O 1
ATOM 1492 N N . THR A 1 208 ? 33.281 -11.836 -3.67 1 89.88 208 THR A N 1
ATOM 1493 C CA . THR A 1 208 ? 33.75 -10.734 -4.484 1 89.88 208 THR A CA 1
ATOM 1494 C C . THR A 1 208 ? 33.688 -11.086 -5.969 1 89.88 208 THR A C 1
ATOM 1496 O O . THR A 1 208 ? 34.031 -10.266 -6.82 1 89.88 208 THR A O 1
ATOM 1499 N N . SER A 1 209 ? 33.219 -12.203 -6.238 1 92.56 209 SER A N 1
ATOM 1500 C CA . SER A 1 209 ? 33.125 -12.656 -7.621 1 92.56 209 SER A CA 1
ATOM 1501 C C . SER A 1 209 ? 32.094 -11.852 -8.406 1 92.56 209 SER A C 1
ATOM 1503 O O . SER A 1 209 ? 31.281 -11.156 -7.812 1 92.56 209 SER A O 1
ATOM 1505 N N . GLU A 1 210 ? 32.219 -11.922 -9.688 1 96 210 GLU A N 1
ATOM 1506 C CA . GLU A 1 210 ? 31.234 -11.305 -10.562 1 96 210 GLU A CA 1
ATOM 1507 C C . GLU A 1 210 ? 29.828 -11.82 -10.25 1 96 210 GLU A C 1
ATOM 1509 O O . GLU A 1 210 ? 28.875 -11.047 -10.242 1 96 210 GLU A O 1
ATOM 1514 N N . ALA A 1 211 ? 29.734 -13.094 -10.008 1 97.06 211 ALA A N 1
ATOM 1515 C CA . ALA A 1 211 ? 28.438 -13.688 -9.672 1 97.06 211 ALA A CA 1
ATOM 1516 C C . ALA A 1 211 ? 27.875 -13.086 -8.383 1 97.06 211 ALA A C 1
ATOM 1518 O O . ALA A 1 211 ? 26.672 -12.836 -8.289 1 97.06 211 ALA A O 1
ATOM 1519 N N . ALA A 1 212 ? 28.75 -12.82 -7.457 1 96.94 212 ALA A N 1
ATOM 1520 C CA . ALA A 1 212 ? 28.312 -12.211 -6.203 1 96.94 212 ALA A CA 1
ATOM 1521 C C . ALA A 1 212 ? 27.812 -10.789 -6.434 1 96.94 212 ALA A C 1
ATOM 1523 O O . ALA A 1 212 ? 26.844 -10.359 -5.801 1 96.94 212 ALA A O 1
ATOM 1524 N N . VAL A 1 213 ? 28.422 -10.125 -7.332 1 96.06 213 VAL A N 1
ATOM 1525 C CA . VAL A 1 213 ? 28.031 -8.758 -7.664 1 96.06 213 VAL A CA 1
ATOM 1526 C C . VAL A 1 213 ? 26.656 -8.773 -8.336 1 96.06 213 VAL A C 1
ATOM 1528 O O . VAL A 1 213 ? 25.797 -7.941 -8.031 1 96.06 213 VAL A O 1
ATOM 1531 N N . ILE A 1 214 ? 26.453 -9.695 -9.188 1 96.5 214 ILE A N 1
ATOM 1532 C CA . ILE A 1 214 ? 25.188 -9.852 -9.883 1 96.5 214 ILE A CA 1
ATOM 1533 C C . ILE A 1 214 ? 24.062 -10.117 -8.875 1 96.5 214 ILE A C 1
ATOM 1535 O O . ILE A 1 214 ? 23.031 -9.461 -8.898 1 96.5 214 ILE A O 1
ATOM 1539 N N . LEU A 1 215 ? 24.344 -11.008 -7.938 1 96.88 215 LEU A N 1
ATOM 1540 C CA . LEU A 1 215 ? 23.359 -11.328 -6.902 1 96.88 215 LEU A CA 1
ATOM 1541 C C . LEU A 1 215 ? 23.078 -10.109 -6.035 1 96.88 215 LEU A C 1
ATOM 1543 O O . LEU A 1 215 ? 21.906 -9.82 -5.746 1 96.88 215 LEU A O 1
ATOM 1547 N N . GLY A 1 216 ? 24.109 -9.445 -5.688 1 95 216 GLY A N 1
ATOM 1548 C CA . GLY A 1 216 ? 23.969 -8.258 -4.859 1 95 216 GLY A CA 1
ATOM 1549 C C . GLY A 1 216 ? 23.094 -7.184 -5.5 1 95 216 GLY A C 1
ATOM 1550 O O . GLY A 1 216 ? 22.281 -6.555 -4.828 1 95 216 GLY A O 1
ATOM 1551 N N . THR A 1 217 ? 23.297 -6.973 -6.781 1 93 217 THR A N 1
ATOM 1552 C CA . THR A 1 217 ? 22.484 -6 -7.504 1 93 217 THR A CA 1
ATOM 1553 C C . THR A 1 217 ? 21.016 -6.402 -7.5 1 93 217 THR A C 1
ATOM 1555 O O . THR A 1 217 ? 20.141 -5.57 -7.258 1 93 217 THR A O 1
ATOM 1558 N N . PHE A 1 218 ? 20.781 -7.637 -7.66 1 94.75 218 PHE A N 1
ATOM 1559 C CA . PHE A 1 218 ? 19.422 -8.172 -7.668 1 94.75 218 PHE A CA 1
ATOM 1560 C C . PHE A 1 218 ? 18.781 -8.016 -6.297 1 94.75 218 PHE A C 1
ATOM 1562 O O . PHE A 1 218 ? 17.672 -7.469 -6.188 1 94.75 218 PHE A O 1
ATOM 1569 N N . THR A 1 219 ? 19.484 -8.422 -5.25 1 96 219 THR A N 1
ATOM 1570 C CA . THR A 1 219 ? 18.891 -8.414 -3.918 1 96 219 THR A CA 1
ATOM 1571 C C . THR A 1 219 ? 18.703 -6.984 -3.416 1 96 219 THR A C 1
ATOM 1573 O O . THR A 1 219 ? 17.75 -6.703 -2.682 1 96 219 THR A O 1
ATOM 1576 N N . ARG A 1 220 ? 19.547 -6.094 -3.863 1 94 220 ARG A N 1
ATOM 1577 C CA . ARG A 1 220 ? 19.359 -4.688 -3.516 1 94 220 ARG A CA 1
ATOM 1578 C C . ARG A 1 220 ? 18.109 -4.121 -4.168 1 94 220 ARG A C 1
ATOM 1580 O O . ARG A 1 220 ? 17.406 -3.314 -3.562 1 94 220 ARG A O 1
ATOM 1587 N N . GLY A 1 221 ? 17.906 -4.512 -5.398 1 93.25 221 GLY A N 1
ATOM 1588 C CA . GLY A 1 221 ? 16.688 -4.102 -6.078 1 93.25 221 GLY A CA 1
ATOM 1589 C C . GLY A 1 221 ? 15.422 -4.617 -5.406 1 93.25 221 GLY A C 1
ATOM 1590 O O . GLY A 1 221 ? 14.461 -3.867 -5.215 1 93.25 221 GLY A O 1
ATOM 1591 N N . VAL A 1 222 ? 15.445 -5.887 -5.039 1 96.25 222 VAL A N 1
ATOM 1592 C CA . VAL A 1 222 ? 14.312 -6.492 -4.348 1 96.25 222 VAL A CA 1
ATOM 1593 C C . VAL A 1 222 ? 14.094 -5.797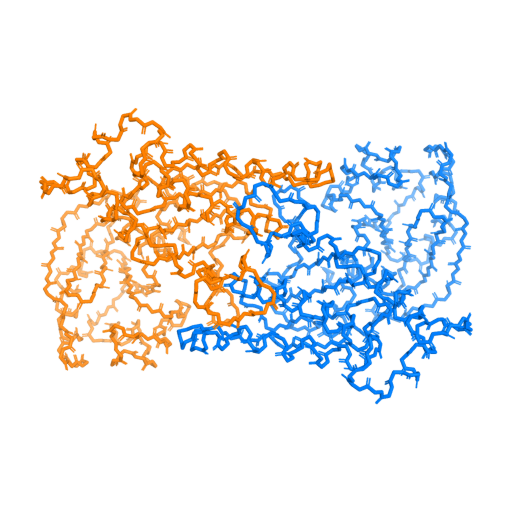 -3.004 1 96.25 222 VAL A C 1
ATOM 1595 O O . VAL A 1 222 ? 12.961 -5.492 -2.627 1 96.25 222 VAL A O 1
ATOM 1598 N N . ALA A 1 223 ? 15.211 -5.504 -2.332 1 95.75 223 ALA A N 1
ATOM 1599 C CA . ALA A 1 223 ? 15.141 -4.816 -1.045 1 95.75 223 ALA A CA 1
ATOM 1600 C C . ALA A 1 223 ? 14.5 -3.441 -1.189 1 95.75 223 ALA A C 1
ATOM 1602 O O . ALA A 1 223 ? 13.656 -3.055 -0.375 1 95.75 223 ALA A O 1
ATOM 1603 N N . ALA A 1 224 ? 14.891 -2.719 -2.18 1 93.69 224 ALA A N 1
ATOM 1604 C CA . ALA A 1 224 ? 14.32 -1.396 -2.418 1 93.69 224 ALA A CA 1
ATOM 1605 C C . ALA A 1 224 ? 12.812 -1.486 -2.656 1 93.69 224 ALA A C 1
ATOM 1607 O O . ALA A 1 224 ? 12.047 -0.683 -2.123 1 93.69 224 ALA A O 1
ATOM 1608 N N . MET A 1 225 ? 12.461 -2.445 -3.447 1 95.12 225 MET A N 1
ATOM 1609 C CA . MET A 1 225 ? 11.047 -2.672 -3.758 1 95.12 225 MET A CA 1
ATOM 1610 C C . MET A 1 225 ? 10.25 -2.951 -2.486 1 95.12 225 MET A C 1
ATOM 1612 O O . MET A 1 225 ? 9.227 -2.32 -2.242 1 95.12 225 MET A O 1
ATOM 1616 N N . ILE A 1 226 ? 10.75 -3.844 -1.644 1 97.5 226 ILE A N 1
ATOM 1617 C CA . ILE A 1 226 ? 10.062 -4.23 -0.416 1 97.5 226 ILE A CA 1
ATOM 1618 C C . ILE A 1 226 ? 10.062 -3.062 0.567 1 97.5 226 ILE A C 1
ATOM 1620 O O . ILE A 1 226 ? 9.062 -2.809 1.24 1 97.5 226 ILE A O 1
ATOM 1624 N N . TYR A 1 227 ? 11.172 -2.377 0.672 1 96.44 227 TYR A N 1
ATOM 1625 C CA . TYR A 1 227 ? 11.25 -1.22 1.558 1 96.44 227 TYR A CA 1
ATOM 1626 C C . TYR A 1 227 ? 10.234 -0.158 1.166 1 96.44 227 TYR A C 1
ATOM 1628 O O . TYR A 1 227 ? 9.555 0.406 2.027 1 96.44 227 TYR A O 1
ATOM 1636 N N . ASN A 1 228 ? 10.156 0.1 -0.108 1 96.12 228 ASN A N 1
ATOM 1637 C CA . ASN A 1 228 ? 9.195 1.087 -0.577 1 96.12 228 ASN A CA 1
ATOM 1638 C C . ASN A 1 228 ? 7.762 0.673 -0.243 1 96.12 228 ASN A C 1
ATOM 1640 O O . ASN A 1 228 ? 6.949 1.506 0.164 1 96.12 228 ASN A O 1
ATOM 1644 N N . MET A 1 229 ? 7.426 -0.604 -0.386 1 98.06 229 MET A N 1
ATOM 1645 C CA . MET A 1 229 ? 6.125 -1.089 0.06 1 98.06 229 MET A CA 1
ATOM 1646 C C . MET A 1 229 ? 5.941 -0.857 1.556 1 98.06 229 MET A C 1
ATOM 1648 O O . MET A 1 229 ? 4.867 -0.447 1.998 1 98.06 229 MET A O 1
ATOM 1652 N N . GLN A 1 230 ? 6.98 -1.102 2.297 1 98.25 230 GLN A N 1
ATOM 1653 C CA . GLN A 1 230 ? 6.941 -1 3.752 1 98.25 230 GLN A CA 1
ATOM 1654 C C . GLN A 1 230 ? 6.672 0.434 4.195 1 98.25 230 GLN A C 1
ATOM 1656 O O . GLN A 1 230 ? 5.902 0.665 5.129 1 98.25 230 GLN A O 1
ATOM 1661 N N . THR A 1 231 ? 7.281 1.379 3.537 1 97 231 THR A N 1
ATOM 1662 C CA . THR A 1 231 ? 7.113 2.779 3.912 1 97 231 THR A CA 1
ATOM 1663 C C . THR A 1 231 ? 5.648 3.195 3.811 1 97 231 THR A C 1
ATOM 1665 O O . THR A 1 231 ? 5.188 4.047 4.574 1 97 231 THR A O 1
ATOM 1668 N N . VAL A 1 232 ? 4.93 2.559 2.996 1 97.88 232 VAL A N 1
ATOM 1669 C CA . VAL A 1 232 ? 3.551 2.953 2.723 1 97.88 232 VAL A CA 1
ATOM 1670 C C . VAL A 1 232 ? 2.594 2.064 3.516 1 97.88 232 VAL A C 1
ATOM 1672 O O . VAL A 1 232 ? 1.624 2.555 4.102 1 97.88 232 VAL A O 1
ATOM 1675 N N . LEU A 1 233 ? 2.924 0.799 3.672 1 98.69 233 LEU A N 1
ATOM 1676 C CA . LEU A 1 233 ? 1.918 -0.166 4.102 1 98.69 233 LEU A CA 1
ATOM 1677 C C . LEU A 1 233 ? 2.143 -0.577 5.551 1 98.69 233 LEU A C 1
ATOM 1679 O O . LEU A 1 233 ? 1.255 -1.152 6.184 1 98.69 233 LEU A O 1
ATOM 1683 N N . ASP A 1 234 ? 3.324 -0.385 6.094 1 98.5 234 ASP A N 1
ATOM 1684 C CA . ASP A 1 234 ? 3.598 -0.736 7.484 1 98.5 234 ASP A CA 1
ATOM 1685 C C . ASP A 1 234 ? 3.168 -2.17 7.785 1 98.5 234 ASP A C 1
ATOM 1687 O O . ASP A 1 234 ? 2.383 -2.41 8.703 1 98.5 234 ASP A O 1
ATOM 1691 N N . LEU A 1 235 ? 3.758 -3.066 7.043 1 98.81 235 LEU A N 1
ATOM 1692 C CA . LEU A 1 235 ? 3.451 -4.488 7.152 1 98.81 235 LEU A CA 1
ATOM 1693 C C . LEU A 1 235 ? 4.188 -5.113 8.336 1 98.81 235 LEU A C 1
ATOM 1695 O O . LEU A 1 235 ? 5.281 -4.676 8.688 1 98.81 235 LEU A O 1
ATOM 1699 N N . GLU A 1 236 ? 3.627 -6.172 8.891 1 98.69 236 GLU A N 1
ATOM 1700 C CA . GLU A 1 236 ? 4.316 -6.863 9.969 1 98.69 236 GLU A CA 1
ATOM 1701 C C . GLU A 1 236 ? 5.18 -8 9.438 1 98.69 236 GLU A C 1
ATOM 1703 O O . GLU A 1 236 ? 6.109 -8.453 10.109 1 98.69 236 GLU A O 1
ATOM 1708 N N . LYS A 1 237 ? 4.832 -8.547 8.234 1 98.81 237 LYS A N 1
ATOM 1709 C CA . LYS A 1 237 ? 5.566 -9.672 7.684 1 98.81 237 LYS A CA 1
ATOM 1710 C C . LYS A 1 237 ? 5.512 -9.672 6.156 1 98.81 237 LYS A C 1
ATOM 1712 O O . LYS A 1 237 ? 4.469 -9.383 5.57 1 98.81 237 LYS A O 1
ATOM 1717 N N . VAL A 1 238 ? 6.652 -10 5.508 1 98.88 238 VAL A N 1
ATOM 1718 C CA . VAL A 1 238 ? 6.777 -10.25 4.074 1 98.88 238 VAL A CA 1
ATOM 1719 C C . VAL A 1 238 ? 7.43 -11.609 3.838 1 98.88 238 VAL A C 1
ATOM 1721 O O . VAL A 1 238 ? 8.523 -11.875 4.344 1 98.88 238 VAL A O 1
ATOM 1724 N N . ILE A 1 239 ? 6.754 -12.469 3.084 1 98.75 239 ILE A N 1
ATOM 1725 C CA . ILE A 1 239 ? 7.391 -13.734 2.736 1 98.75 239 ILE A CA 1
ATOM 1726 C C . ILE A 1 239 ? 7.785 -13.727 1.263 1 98.75 239 ILE A C 1
ATOM 1728 O O . ILE A 1 239 ? 7.129 -13.078 0.441 1 98.75 239 ILE A O 1
ATOM 1732 N N . ILE A 1 240 ? 8.844 -14.414 0.98 1 98.31 240 ILE A N 1
ATOM 1733 C CA . ILE A 1 240 ? 9.414 -14.453 -0.363 1 98.31 240 ILE A CA 1
ATOM 1734 C C . ILE A 1 240 ? 9.195 -15.828 -0.982 1 98.31 240 ILE A C 1
ATOM 1736 O O . ILE A 1 240 ? 9.586 -16.844 -0.404 1 98.31 240 ILE A O 1
ATOM 1740 N N . GLY A 1 241 ? 8.516 -15.812 -2.092 1 96.88 241 GLY A N 1
ATOM 1741 C CA . GLY A 1 241 ? 8.344 -17.031 -2.871 1 96.88 241 GLY A CA 1
ATOM 1742 C C . GLY A 1 241 ? 9.227 -17.062 -4.105 1 96.88 241 GLY A C 1
ATOM 1743 O O . GLY A 1 241 ? 10.016 -16.141 -4.348 1 96.88 241 GLY A O 1
ATOM 1744 N N . GLY A 1 242 ? 9.109 -18.141 -4.891 1 94.06 242 GLY A N 1
ATOM 1745 C CA . GLY A 1 242 ? 9.977 -18.406 -6.031 1 94.06 242 GLY A CA 1
ATOM 1746 C C . GLY A 1 242 ? 11.133 -19.328 -5.703 1 94.06 242 GLY A C 1
ATOM 1747 O O . GLY A 1 242 ? 11.555 -19.422 -4.551 1 94.06 242 GLY A O 1
ATOM 1748 N N . GLY A 1 243 ? 11.625 -19.969 -6.754 1 92.12 243 GLY A N 1
ATOM 1749 C CA . GLY A 1 243 ? 12.68 -20.953 -6.559 1 92.12 243 GLY A CA 1
ATOM 1750 C C . GLY A 1 243 ? 13.898 -20.391 -5.852 1 92.12 243 GLY A C 1
ATOM 1751 O O . GLY A 1 243 ? 14.484 -21.047 -4.992 1 92.12 243 GLY A O 1
ATOM 1752 N N . ILE A 1 244 ? 14.234 -19.188 -6.082 1 94.25 244 ILE A N 1
ATOM 1753 C CA . ILE A 1 244 ? 15.453 -18.562 -5.574 1 94.25 244 ILE A CA 1
ATOM 1754 C C . ILE A 1 244 ? 15.336 -18.359 -4.062 1 94.25 244 ILE A C 1
ATOM 1756 O O . ILE A 1 244 ? 16.344 -18.203 -3.373 1 94.25 244 ILE A O 1
ATOM 1760 N N . SER A 1 245 ? 14.102 -18.281 -3.557 1 94.19 245 SER A N 1
ATOM 1761 C CA . SER A 1 245 ? 13.867 -18.016 -2.141 1 94.19 245 SER A CA 1
ATOM 1762 C C . SER A 1 245 ? 14.32 -19.188 -1.275 1 94.19 245 SER A C 1
ATOM 1764 O O . SER A 1 245 ? 14.43 -19.062 -0.054 1 94.19 245 SER A O 1
ATOM 1766 N N . ALA A 1 246 ? 14.586 -20.312 -1.888 1 92.25 246 ALA A N 1
ATOM 1767 C CA . ALA A 1 246 ? 15.078 -21.484 -1.165 1 92.25 246 ALA A CA 1
ATOM 1768 C C . ALA A 1 246 ? 16.5 -21.266 -0.679 1 92.25 246 ALA A C 1
ATOM 1770 O O . ALA A 1 246 ? 17.016 -22.031 0.152 1 92.25 246 ALA A O 1
ATOM 1771 N N . GLN A 1 247 ? 17.188 -20.297 -1.17 1 93.88 247 GLN A N 1
ATOM 1772 C CA . GLN A 1 247 ? 18.578 -19.984 -0.802 1 93.88 247 GLN A CA 1
ATOM 1773 C C . GLN A 1 247 ? 18.625 -19 0.36 1 93.88 247 GLN A C 1
ATOM 1775 O O . GLN A 1 247 ? 18.328 -17.812 0.189 1 93.88 247 GLN A O 1
ATOM 1780 N N . PRO A 1 248 ? 19.094 -19.453 1.508 1 95.19 248 PRO A N 1
ATOM 1781 C CA . PRO A 1 248 ? 19.109 -18.578 2.684 1 95.19 248 PRO A CA 1
ATOM 1782 C C . PRO A 1 248 ? 19.891 -17.281 2.445 1 95.19 248 PRO A C 1
ATOM 1784 O O . PRO A 1 248 ? 19.547 -16.234 2.992 1 95.19 248 PRO A O 1
ATOM 1787 N N . ARG A 1 249 ? 20.891 -17.391 1.676 1 95.88 249 ARG A N 1
ATOM 1788 C CA . ARG A 1 249 ? 21.719 -16.219 1.39 1 95.88 249 ARG A CA 1
ATOM 1789 C C . ARG A 1 249 ? 20.891 -15.117 0.74 1 95.88 249 ARG A C 1
ATOM 1791 O O . ARG A 1 249 ? 21.094 -13.938 1.016 1 95.88 249 ARG A O 1
ATOM 1798 N N . VAL A 1 250 ? 20.016 -15.469 -0.124 1 97.38 250 VAL A N 1
ATOM 1799 C CA . VAL A 1 250 ? 19.172 -14.508 -0.833 1 97.38 250 VAL A CA 1
ATOM 1800 C C . VAL A 1 250 ? 18.297 -13.758 0.163 1 97.38 250 VAL A C 1
ATOM 1802 O O . VAL A 1 250 ? 18.234 -12.531 0.136 1 97.38 250 VAL A O 1
ATOM 1805 N N . ILE A 1 251 ? 17.688 -14.492 1.092 1 98.12 251 ILE A N 1
ATOM 1806 C CA . ILE A 1 251 ? 16.812 -13.914 2.098 1 98.12 251 ILE A CA 1
ATOM 1807 C C . ILE A 1 251 ? 17.609 -12.961 2.992 1 98.12 251 ILE A C 1
ATOM 1809 O O . ILE A 1 251 ? 17.172 -11.844 3.275 1 98.12 251 ILE A O 1
ATOM 1813 N N . LYS A 1 252 ? 18.75 -13.414 3.385 1 97.75 252 LYS A N 1
ATOM 1814 C CA . LYS A 1 252 ? 19.609 -12.602 4.238 1 97.75 252 LYS A CA 1
ATOM 1815 C C . LYS A 1 252 ? 20 -11.297 3.543 1 97.75 252 LYS A C 1
ATOM 1817 O O . LYS A 1 252 ? 19.953 -10.227 4.148 1 97.75 252 LYS A O 1
ATOM 1822 N N . GLU A 1 253 ? 20.422 -11.391 2.301 1 97.06 253 GLU A N 1
ATOM 1823 C CA . GLU A 1 253 ? 20.859 -10.203 1.564 1 97.06 253 GLU A CA 1
ATOM 1824 C C . GLU A 1 253 ? 19.703 -9.227 1.36 1 97.06 253 GLU A C 1
ATOM 1826 O O . GLU A 1 253 ? 19.891 -8.008 1.404 1 97.06 253 GLU A O 1
ATOM 1831 N N . ILE A 1 254 ? 18.516 -9.742 1.131 1 97.88 254 ILE A N 1
ATOM 1832 C CA . ILE A 1 254 ? 17.344 -8.898 1 1 97.88 254 ILE A CA 1
ATOM 1833 C C . ILE A 1 254 ? 17.078 -8.18 2.32 1 97.88 254 ILE A C 1
ATOM 1835 O O . ILE A 1 254 ? 16.875 -6.961 2.342 1 97.88 254 ILE A O 1
ATOM 1839 N N . ARG A 1 255 ? 17.109 -8.914 3.445 1 98.12 255 ARG A N 1
ATOM 1840 C CA . ARG A 1 255 ? 16.906 -8.328 4.766 1 98.12 255 ARG A CA 1
ATOM 1841 C C . ARG A 1 255 ? 17.922 -7.23 5.047 1 98.12 255 ARG A C 1
ATOM 1843 O O . ARG A 1 255 ? 17.562 -6.145 5.508 1 98.12 255 ARG A O 1
ATOM 1850 N N . ASP A 1 256 ? 19.172 -7.562 4.766 1 96.81 256 ASP A N 1
ATOM 1851 C CA . ASP A 1 256 ? 20.234 -6.59 4.977 1 96.81 256 ASP A CA 1
ATOM 1852 C C . ASP A 1 256 ? 20 -5.328 4.148 1 96.81 256 ASP A C 1
ATOM 1854 O O . ASP A 1 256 ? 20.25 -4.219 4.617 1 96.81 256 ASP A O 1
ATOM 1858 N N . GLY A 1 257 ? 19.578 -5.52 2.914 1 95.5 257 GLY A N 1
ATOM 1859 C CA . GLY A 1 257 ? 19.266 -4.391 2.051 1 95.5 257 GLY A CA 1
ATOM 1860 C C . GLY A 1 257 ? 18.156 -3.514 2.578 1 95.5 257 GLY A C 1
ATOM 1861 O O . GLY A 1 257 ? 18.266 -2.287 2.584 1 95.5 257 GLY A O 1
ATOM 1862 N N . ILE A 1 258 ? 17.078 -4.117 3.055 1 96.62 258 ILE A N 1
ATOM 1863 C CA . ILE A 1 258 ? 15.945 -3.383 3.609 1 96.62 258 ILE A CA 1
ATOM 1864 C C . ILE A 1 258 ? 16.391 -2.576 4.824 1 96.62 258 ILE A C 1
ATOM 1866 O O . ILE A 1 258 ? 16.047 -1.401 4.961 1 96.62 258 ILE A O 1
ATOM 1870 N N . GLU A 1 259 ? 17.172 -3.186 5.676 1 96.25 259 GLU A N 1
ATOM 1871 C CA . GLU A 1 259 ? 17.703 -2.51 6.855 1 96.25 259 GLU A CA 1
ATOM 1872 C C . GLU A 1 259 ? 18.562 -1.314 6.465 1 96.25 259 GLU A C 1
ATOM 1874 O O . GLU A 1 259 ? 18.5 -0.258 7.098 1 96.25 259 GLU A O 1
ATOM 1879 N N . ALA A 1 260 ? 19.391 -1.504 5.465 1 94.06 260 ALA A N 1
ATOM 1880 C CA . ALA A 1 260 ? 20.25 -0.42 4.996 1 94.06 260 ALA A CA 1
ATOM 1881 C C . ALA A 1 260 ? 19.422 0.773 4.527 1 94.06 260 ALA A C 1
ATOM 1883 O O . ALA A 1 260 ? 19.75 1.923 4.824 1 94.06 260 ALA A O 1
ATOM 1884 N N . TYR A 1 261 ? 18.344 0.518 3.812 1 93.19 261 TYR A N 1
ATOM 1885 C CA . TYR A 1 261 ? 17.484 1.591 3.328 1 93.19 261 TYR A CA 1
ATOM 1886 C C . TYR A 1 261 ? 16.812 2.318 4.488 1 93.19 261 TYR A C 1
ATOM 1888 O O . TYR A 1 261 ? 16.656 3.541 4.449 1 93.19 261 TYR A O 1
ATOM 1896 N N . GLN A 1 262 ? 16.391 1.587 5.492 1 94.25 262 GLN A N 1
ATOM 1897 C CA . GLN A 1 262 ? 15.766 2.184 6.668 1 94.25 262 GLN A CA 1
ATOM 1898 C C . GLN A 1 262 ? 16.719 3.16 7.355 1 94.25 262 GLN A C 1
ATOM 1900 O O . GLN A 1 262 ? 16.281 4.148 7.949 1 94.25 262 GLN A O 1
ATOM 1905 N N . GLN A 1 263 ? 18 2.943 7.223 1 92.38 263 GLN A N 1
ATOM 1906 C CA . GLN A 1 263 ? 19 3.697 7.961 1 92.38 263 GLN A CA 1
ATOM 1907 C C . GLN A 1 263 ? 19.516 4.883 7.145 1 92.38 263 GLN A C 1
ATOM 1909 O O . GLN A 1 263 ? 20.453 5.566 7.551 1 92.38 263 GLN A O 1
ATOM 1914 N N . VAL A 1 264 ? 18.938 5.105 6.035 1 87.75 264 VAL A N 1
ATOM 1915 C CA . VAL A 1 264 ? 19.406 6.176 5.16 1 87.75 264 VAL A CA 1
ATOM 1916 C C . VAL A 1 264 ? 19.281 7.52 5.879 1 87.75 264 VAL A C 1
ATOM 1918 O O . VAL A 1 264 ? 20.141 8.391 5.723 1 87.75 264 VAL A O 1
ATOM 1921 N N . THR A 1 265 ? 18.188 7.703 6.652 1 83.94 265 THR A N 1
ATOM 1922 C CA . THR A 1 265 ? 18.016 8.891 7.477 1 83.94 265 THR A CA 1
ATOM 1923 C C . THR A 1 265 ? 17.672 8.508 8.914 1 83.94 265 THR A C 1
ATOM 1925 O O . THR A 1 265 ? 17.062 7.465 9.148 1 83.94 265 THR A O 1
ATOM 1928 N N . SER A 1 266 ? 18 9.438 9.773 1 86 266 SER A N 1
ATOM 1929 C CA . SER A 1 266 ? 17.656 9.195 11.172 1 86 266 SER A CA 1
ATOM 1930 C C . SER A 1 266 ? 16.141 9.141 11.359 1 86 266 SER A C 1
ATOM 1932 O O . SER A 1 266 ? 15.633 8.375 12.18 1 86 266 SER A O 1
ATOM 1934 N N . LEU A 1 267 ? 15.477 9.883 10.578 1 87.62 267 LEU A N 1
ATOM 1935 C CA . LEU A 1 267 ? 14.023 9.945 10.711 1 87.62 267 LEU A CA 1
ATOM 1936 C C . LEU A 1 267 ? 13.383 8.641 10.227 1 87.62 267 LEU A C 1
ATOM 1938 O O . LEU A 1 267 ? 12.469 8.125 10.867 1 87.62 267 LEU A O 1
ATOM 1942 N N . SER A 1 268 ? 13.898 8.148 9.07 1 91.44 268 SER A N 1
ATOM 1943 C CA . SER A 1 268 ? 13.359 6.879 8.594 1 91.44 268 SER A CA 1
ATOM 1944 C C . SER A 1 268 ? 13.664 5.75 9.578 1 91.44 268 SER A C 1
ATOM 1946 O O . SER A 1 268 ? 12.812 4.898 9.836 1 91.44 268 SER A O 1
ATOM 1948 N N . ALA A 1 269 ? 14.836 5.766 10.195 1 92.38 269 ALA A N 1
ATOM 1949 C CA . ALA A 1 269 ? 15.234 4.738 11.156 1 92.38 269 ALA A CA 1
ATOM 1950 C C . ALA A 1 269 ? 14.336 4.75 12.383 1 92.38 269 ALA A C 1
ATOM 1952 O O . ALA A 1 269 ? 14.016 3.697 12.938 1 92.38 269 ALA A O 1
ATOM 1953 N N . ARG A 1 270 ? 13.852 5.867 12.688 1 90.75 270 ARG A N 1
ATOM 1954 C CA . ARG A 1 270 ? 13.031 6.008 13.883 1 90.75 270 ARG A CA 1
ATOM 1955 C C . ARG A 1 270 ? 11.562 5.742 13.578 1 90.75 270 ARG A C 1
ATOM 1957 O O . ARG A 1 270 ? 10.797 5.328 14.453 1 90.75 270 ARG A O 1
ATOM 1964 N N . THR A 1 271 ? 11.164 5.961 12.406 1 92.25 271 THR A N 1
ATOM 1965 C CA . THR A 1 271 ? 9.75 5.969 12.062 1 92.25 271 THR A CA 1
ATOM 1966 C C . THR A 1 271 ? 9.328 4.617 11.492 1 92.25 271 THR A C 1
ATOM 1968 O O . THR A 1 271 ? 8.336 4.035 11.945 1 92.25 271 THR A O 1
ATOM 1971 N N . ILE A 1 272 ? 10.125 4.094 10.57 1 95.5 272 ILE A N 1
ATOM 1972 C CA . ILE A 1 272 ? 9.734 2.9 9.828 1 95.5 272 ILE A CA 1
ATOM 1973 C C . ILE A 1 272 ? 10.031 1.656 10.664 1 95.5 272 ILE A C 1
ATOM 1975 O O . ILE A 1 272 ? 11.156 1.466 11.125 1 95.5 272 ILE A O 1
ATOM 1979 N N . ARG A 1 273 ? 9.031 0.869 10.898 1 96.75 273 ARG A N 1
ATOM 1980 C CA . ARG A 1 273 ? 9.195 -0.452 11.492 1 96.75 273 ARG A CA 1
ATOM 1981 C C . ARG A 1 273 ? 9.352 -1.524 10.422 1 96.75 273 ARG A C 1
ATOM 1983 O O . ARG A 1 273 ? 8.531 -1.619 9.508 1 96.75 273 ARG A O 1
ATOM 1990 N N . LEU A 1 274 ? 10.422 -2.314 10.492 1 97.62 274 LEU A N 1
ATOM 1991 C CA . LEU A 1 274 ? 10.695 -3.279 9.438 1 97.62 274 LEU A CA 1
ATOM 1992 C C . LEU A 1 274 ? 9.859 -4.543 9.617 1 97.62 274 LEU A C 1
ATOM 1994 O O . LEU A 1 274 ? 9.648 -4.992 10.742 1 97.62 274 LEU A O 1
ATOM 1998 N N . PRO A 1 275 ? 9.398 -5.098 8.547 1 98.38 275 PRO A N 1
ATOM 1999 C CA . PRO A 1 275 ? 8.68 -6.371 8.617 1 98.38 275 PRO A CA 1
ATOM 2000 C C . PRO A 1 275 ? 9.602 -7.566 8.844 1 98.38 275 PRO A C 1
ATOM 2002 O O . PRO A 1 275 ? 10.797 -7.488 8.539 1 98.38 275 PRO A O 1
ATOM 2005 N N . VAL A 1 276 ? 9.062 -8.633 9.438 1 98.44 276 VAL A N 1
ATOM 2006 C CA . VAL A 1 276 ? 9.742 -9.922 9.367 1 98.44 276 VAL A CA 1
ATOM 2007 C C . VAL A 1 276 ? 9.797 -10.398 7.922 1 98.44 276 VAL A C 1
ATOM 2009 O O . VAL A 1 276 ? 8.797 -10.344 7.203 1 98.44 276 VAL A O 1
ATOM 2012 N N . VAL A 1 277 ? 11 -10.797 7.434 1 98.62 277 VAL A N 1
ATOM 2013 C CA . VAL A 1 277 ? 11.172 -11.297 6.07 1 98.62 277 VAL A CA 1
ATOM 2014 C C . VAL A 1 277 ? 11.617 -12.75 6.102 1 98.62 277 VAL A C 1
ATOM 2016 O O . VAL A 1 277 ? 12.68 -13.07 6.645 1 98.62 277 VAL A O 1
ATOM 2019 N N . GLU A 1 278 ? 10.859 -13.656 5.535 1 97.88 278 GLU A N 1
ATOM 2020 C CA . GLU A 1 278 ? 11.219 -15.078 5.512 1 97.88 278 GLU A CA 1
ATOM 2021 C C . GLU A 1 278 ? 10.695 -15.758 4.25 1 97.88 278 GLU A C 1
ATOM 2023 O O . GLU A 1 278 ? 9.883 -15.188 3.521 1 97.88 278 GLU A O 1
ATOM 2028 N N . PRO A 1 279 ? 11.203 -16.922 3.906 1 97.75 279 PRO A N 1
ATOM 2029 C CA . PRO A 1 279 ? 10.734 -17.625 2.705 1 97.75 279 PRO A CA 1
ATOM 2030 C C . PRO A 1 279 ? 9.312 -18.156 2.85 1 97.75 279 PRO A C 1
ATOM 2032 O O . PRO A 1 279 ? 8.852 -18.406 3.969 1 97.75 279 PRO A O 1
ATOM 2035 N N . ALA A 1 280 ? 8.617 -18.297 1.77 1 97.62 280 ALA A N 1
ATOM 2036 C CA . ALA A 1 280 ? 7.301 -18.938 1.754 1 97.62 280 ALA A CA 1
ATOM 2037 C C . ALA A 1 280 ? 7.402 -20.406 2.141 1 97.62 280 ALA A C 1
ATOM 2039 O O . ALA A 1 280 ? 8.453 -21.031 1.96 1 97.62 280 ALA A O 1
ATOM 2040 N N . LYS A 1 281 ? 6.363 -20.938 2.682 1 96.25 281 LYS A N 1
ATOM 2041 C CA . LYS A 1 281 ? 6.332 -22.297 3.209 1 96.25 281 LYS A CA 1
ATOM 2042 C C . LYS A 1 281 ? 5.992 -23.312 2.113 1 96.25 281 LYS A C 1
ATOM 2044 O O . LYS A 1 281 ? 6.688 -24.312 1.947 1 96.25 281 LYS A O 1
ATOM 2049 N N . TYR A 1 282 ? 4.965 -23.141 1.291 1 93.5 282 TYR A N 1
ATOM 2050 C CA . TYR A 1 282 ? 4.312 -24.188 0.517 1 93.5 282 TYR A CA 1
ATOM 2051 C C . TYR A 1 282 ? 4.969 -24.344 -0.849 1 93.5 282 TYR A C 1
ATOM 2053 O O . TYR A 1 282 ? 4.828 -25.375 -1.498 1 93.5 282 TYR A O 1
ATOM 2061 N N . ARG A 1 283 ? 5.711 -23.359 -1.325 1 88.81 283 ARG A N 1
ATOM 2062 C CA . ARG A 1 283 ? 6.426 -23.438 -2.596 1 88.81 283 ARG A CA 1
ATOM 2063 C C . ARG A 1 283 ? 5.496 -23.859 -3.727 1 88.81 283 ARG A C 1
ATOM 2065 O O . ARG A 1 283 ? 4.445 -23.234 -3.936 1 88.81 283 ARG A O 1
ATOM 2072 N N . ASN A 1 284 ? 5.699 -25.062 -4.34 1 87 284 ASN A N 1
ATOM 2073 C CA . ASN A 1 284 ? 5 -25.469 -5.551 1 87 284 ASN A CA 1
ATOM 2074 C C . ASN A 1 284 ? 3.551 -25.859 -5.258 1 87 284 ASN A C 1
ATOM 2076 O O . ASN A 1 284 ? 2.723 -25.906 -6.168 1 87 284 ASN A O 1
ATOM 2080 N N . ALA A 1 285 ? 3.238 -26.094 -4.039 1 93.5 285 ALA A N 1
ATOM 2081 C CA . ALA A 1 285 ? 1.895 -26.531 -3.67 1 93.5 285 ALA A CA 1
ATOM 2082 C C . ALA A 1 285 ? 1.001 -25.344 -3.344 1 93.5 285 ALA A C 1
ATOM 2084 O O . ALA A 1 285 ? -0.214 -25.484 -3.191 1 93.5 285 ALA A O 1
ATOM 2085 N N . ALA A 1 286 ? 1.548 -24.188 -3.281 1 96 286 ALA A N 1
ATOM 2086 C CA . ALA A 1 286 ? 0.873 -23.031 -2.723 1 96 286 ALA A CA 1
ATOM 2087 C C . ALA A 1 286 ? -0.394 -22.688 -3.51 1 96 286 ALA A C 1
ATOM 2089 O O . ALA A 1 286 ? -1.453 -22.469 -2.922 1 96 286 ALA A O 1
ATOM 2090 N N . ASN A 1 287 ? -0.282 -22.75 -4.805 1 97.19 287 ASN A N 1
ATOM 2091 C CA . ASN A 1 287 ? -1.415 -22.359 -5.641 1 97.19 287 ASN A CA 1
ATOM 2092 C C . ASN A 1 287 ? -2.609 -23.281 -5.426 1 97.19 287 ASN A C 1
ATOM 2094 O O . ASN A 1 287 ? -3.744 -22.828 -5.297 1 97.19 287 ASN A O 1
ATOM 2098 N N . LEU A 1 288 ? -2.32 -24.578 -5.355 1 97.88 288 LEU A N 1
ATOM 2099 C CA . LEU A 1 288 ? -3.381 -25.562 -5.16 1 97.88 288 LEU A CA 1
ATOM 2100 C C . LEU A 1 288 ? -4.035 -25.391 -3.793 1 97.88 288 LEU A C 1
ATOM 2102 O O . LEU A 1 288 ? -5.254 -25.234 -3.699 1 97.88 288 LEU A O 1
ATOM 2106 N N . ILE A 1 289 ? -3.23 -25.359 -2.809 1 97.81 289 ILE A N 1
ATOM 2107 C CA . ILE A 1 289 ? -3.74 -25.234 -1.447 1 97.81 289 ILE A CA 1
ATOM 2108 C C . ILE A 1 289 ? -4.508 -23.922 -1.293 1 97.81 289 ILE A C 1
ATOM 2110 O O . ILE A 1 289 ? -5.605 -23.906 -0.732 1 97.81 289 ILE A O 1
ATOM 2114 N N . GLY A 1 290 ? -3.969 -22.875 -1.848 1 98.25 290 GLY A N 1
ATOM 2115 C CA . GLY A 1 290 ? -4.559 -21.562 -1.699 1 98.25 290 GLY A CA 1
ATOM 2116 C C . GLY A 1 290 ? -5.852 -21.391 -2.475 1 98.25 290 GLY A C 1
ATOM 2117 O O . GLY A 1 290 ? -6.703 -20.578 -2.111 1 98.25 290 GLY A O 1
ATOM 2118 N N . ALA A 1 291 ? -6.004 -22.125 -3.525 1 97.94 291 ALA A N 1
ATOM 2119 C CA . ALA A 1 291 ? -7.199 -22.047 -4.355 1 97.94 291 ALA A CA 1
ATOM 2120 C C . ALA A 1 291 ? -8.453 -22.391 -3.559 1 97.94 291 ALA A C 1
ATOM 2122 O O . ALA A 1 291 ? -9.531 -21.859 -3.824 1 97.94 291 ALA A O 1
ATOM 2123 N N . VAL A 1 292 ? -8.336 -23.219 -2.561 1 97.69 292 VAL A N 1
ATOM 2124 C CA . VAL A 1 292 ? -9.531 -23.688 -1.865 1 97.69 292 VAL A CA 1
ATOM 2125 C C . VAL A 1 292 ? -9.633 -23 -0.503 1 97.69 292 VAL A C 1
ATOM 2127 O O . VAL A 1 292 ? -10.641 -23.156 0.2 1 97.69 292 VAL A O 1
ATOM 2130 N N . ALA A 1 293 ? -8.648 -22.266 -0.105 1 97.06 293 ALA A N 1
ATOM 2131 C CA . ALA A 1 293 ? -8.586 -21.672 1.224 1 97.06 293 ALA A CA 1
ATOM 2132 C C . ALA A 1 293 ? -9.852 -20.859 1.521 1 97.06 293 ALA A C 1
ATOM 2134 O O . ALA A 1 293 ? -10.445 -21.016 2.59 1 97.06 293 ALA A O 1
ATOM 2135 N N . PRO A 1 294 ? -10.336 -20.062 0.56 1 96.06 294 PRO A N 1
ATOM 2136 C CA . PRO A 1 294 ? -11.516 -19.25 0.856 1 96.06 294 PRO A CA 1
ATOM 2137 C C . PRO A 1 294 ? -12.766 -20.094 1.091 1 96.06 294 PRO A C 1
ATOM 2139 O O . PRO A 1 294 ? -13.734 -19.609 1.677 1 96.06 294 PRO A O 1
ATOM 2142 N N . LEU A 1 295 ? -12.805 -21.297 0.59 1 96.19 295 LEU A N 1
ATOM 2143 C CA . LEU A 1 295 ? -13.945 -22.188 0.756 1 96.19 295 LEU A CA 1
ATOM 2144 C C . LEU A 1 295 ? -14 -22.75 2.174 1 96.19 295 LEU A C 1
ATOM 2146 O O . LEU A 1 295 ? -15.07 -23.141 2.652 1 96.19 295 LEU A O 1
ATOM 2150 N N . VAL A 1 296 ? -12.875 -22.844 2.797 1 93.88 296 VAL A N 1
ATOM 2151 C CA . VAL A 1 296 ? -12.766 -23.469 4.105 1 93.88 296 VAL A CA 1
ATOM 2152 C C . VAL A 1 296 ? -12.859 -22.406 5.203 1 93.88 296 VAL A C 1
ATOM 2154 O O . VAL A 1 296 ? -13.562 -22.594 6.199 1 93.88 296 VAL A O 1
ATOM 2157 N N . VAL A 1 297 ? -12.102 -21.266 5.141 1 80.88 297 VAL A N 1
ATOM 2158 C CA . VAL A 1 297 ? -11.977 -20.234 6.164 1 80.88 297 VAL A CA 1
ATOM 2159 C C . VAL A 1 297 ? -13.297 -19.484 6.301 1 80.88 297 VAL A C 1
ATOM 2161 O O . VAL A 1 297 ? -13.656 -19.031 7.395 1 80.88 297 VAL A O 1
ATOM 2164 N N . ARG A 1 298 ? -13.984 -19.125 5.262 1 63.38 298 ARG A N 1
ATOM 2165 C CA . ARG A 1 298 ? -15.258 -18.422 5.324 1 63.38 298 ARG A CA 1
ATOM 2166 C C . ARG A 1 298 ? -16.344 -19.312 5.918 1 63.38 298 ARG A C 1
ATOM 2168 O O . ARG A 1 298 ? -17.391 -18.812 6.336 1 63.38 298 ARG A O 1
ATOM 2175 N N . GLY A 1 299 ? -16.266 -20.5 5.941 1 44.41 299 GLY A N 1
ATOM 2176 C CA . GLY A 1 299 ? -17.25 -21.391 6.504 1 44.41 299 GLY A CA 1
ATOM 2177 C C . GLY A 1 299 ? -17.109 -21.578 8.008 1 44.41 299 GLY A C 1
ATOM 2178 O O . GLY A 1 299 ? -16.047 -21.312 8.57 1 44.41 299 GLY A O 1
ATOM 2179 N N . MET B 1 1 ? -26.891 18.516 16.016 1 89.44 1 MET B N 1
ATOM 2180 C CA . MET B 1 1 ? -25.891 18.062 16.953 1 89.44 1 MET B CA 1
ATOM 2181 C C . MET B 1 1 ? -24.516 18.625 16.609 1 89.44 1 MET B C 1
ATOM 2183 O O . MET B 1 1 ? -24.172 18.781 15.438 1 89.44 1 MET B O 1
ATOM 2187 N N . GLN B 1 2 ? -23.844 19.109 17.703 1 96.75 2 GLN B N 1
ATOM 2188 C CA . GLN B 1 2 ? -22.531 19.703 17.5 1 96.75 2 GLN B CA 1
ATOM 2189 C C . GLN B 1 2 ? -21.422 18.875 18.125 1 96.75 2 GLN B C 1
ATOM 2191 O O . GLN B 1 2 ? -21.688 18.109 19.062 1 96.75 2 GLN B O 1
ATOM 2196 N N . TYR B 1 3 ? -20.281 19.031 17.531 1 98.38 3 TYR B N 1
ATOM 2197 C CA . TYR B 1 3 ? -19.078 18.359 18.016 1 98.38 3 TYR B CA 1
ATOM 2198 C C . TYR B 1 3 ? -17.953 19.375 18.219 1 98.38 3 TYR B C 1
ATOM 2200 O O . TYR B 1 3 ? -17.812 20.312 17.438 1 98.38 3 TYR B O 1
ATOM 2208 N N . LEU B 1 4 ? -17.172 19.156 19.219 1 98.62 4 LEU B N 1
ATOM 2209 C CA . LEU B 1 4 ? -15.992 19.984 19.438 1 98.62 4 LEU B CA 1
ATOM 2210 C C . LEU B 1 4 ? -14.773 19.391 18.734 1 98.62 4 LEU B C 1
ATOM 2212 O O . LEU B 1 4 ? -14.406 18.25 19 1 98.62 4 LEU B O 1
ATOM 2216 N N . ALA B 1 5 ? -14.258 20.141 17.797 1 98.75 5 ALA B N 1
ATOM 2217 C CA . ALA B 1 5 ? -13.023 19.766 17.109 1 98.75 5 ALA B CA 1
ATOM 2218 C C . ALA B 1 5 ? -11.828 20.531 17.656 1 98.75 5 ALA B C 1
ATOM 2220 O O . ALA B 1 5 ? -11.891 21.766 17.797 1 98.75 5 ALA B O 1
ATOM 2221 N N . ILE B 1 6 ? -10.758 19.844 17.969 1 98.62 6 ILE B N 1
ATOM 2222 C CA . ILE B 1 6 ? -9.523 20.453 18.453 1 98.62 6 ILE B CA 1
ATOM 2223 C C . ILE B 1 6 ? -8.344 19.969 17.625 1 98.62 6 ILE B C 1
ATOM 2225 O O . ILE B 1 6 ? -8.172 18.766 17.422 1 98.62 6 ILE B O 1
ATOM 2229 N N . ASP B 1 7 ? -7.598 20.828 17.047 1 98.19 7 ASP B N 1
ATOM 2230 C CA . ASP B 1 7 ? -6.383 20.578 16.281 1 98.19 7 ASP B CA 1
ATOM 2231 C C . ASP B 1 7 ? -5.152 21.125 17 1 98.19 7 ASP B C 1
ATOM 2233 O O . ASP B 1 7 ? -4.891 22.328 16.953 1 98.19 7 ASP B O 1
ATOM 2237 N N . VAL B 1 8 ? -4.418 20.25 17.609 1 97.5 8 VAL B N 1
ATOM 2238 C CA . VAL B 1 8 ? -3.256 20.641 18.406 1 97.5 8 VAL B CA 1
ATOM 2239 C C . VAL B 1 8 ? -2.018 20.688 17.516 1 97.5 8 VAL B C 1
ATOM 2241 O O . VAL B 1 8 ? -1.564 19.672 17 1 97.5 8 VAL B O 1
ATOM 2244 N N . GLY B 1 9 ? -1.504 21.844 17.297 1 93.56 9 GLY B N 1
ATOM 2245 C CA . GLY B 1 9 ? -0.234 22.016 16.609 1 93.56 9 GLY B CA 1
ATOM 2246 C C . GLY B 1 9 ? 0.931 22.234 17.547 1 93.56 9 GLY B C 1
ATOM 2247 O O . GLY B 1 9 ? 0.756 22.234 18.781 1 93.56 9 GLY B O 1
ATOM 2248 N N . GLY B 1 10 ? 2.109 22.375 16.984 1 89.19 10 GLY B N 1
ATOM 2249 C CA . GLY B 1 10 ? 3.289 22.625 17.797 1 89.19 10 GLY B CA 1
ATOM 2250 C C . GLY B 1 10 ? 3.248 23.953 18.531 1 89.19 10 GLY B C 1
ATOM 2251 O O . GLY B 1 10 ? 3.705 24.047 19.672 1 89.19 10 GLY B O 1
ATOM 2252 N N . THR B 1 11 ? 2.658 24.953 17.922 1 91.5 11 THR B N 1
ATOM 2253 C CA . THR B 1 11 ? 2.678 26.297 18.484 1 91.5 11 THR B CA 1
ATOM 2254 C C . THR B 1 11 ? 1.265 26.766 18.812 1 91.5 11 THR B C 1
ATOM 2256 O O . THR B 1 11 ? 1.06 27.484 19.797 1 91.5 11 THR B O 1
ATOM 2259 N N . THR B 1 12 ? 0.387 26.391 18.031 1 96 12 THR B N 1
ATOM 2260 C CA . THR B 1 12 ? -0.98 26.875 18.156 1 96 12 THR B CA 1
ATOM 2261 C C . THR B 1 12 ? -1.972 25.719 18.188 1 96 12 THR B C 1
ATOM 2263 O O . THR B 1 12 ? -1.796 24.734 17.469 1 96 12 THR B O 1
ATOM 2266 N N . THR B 1 13 ? -2.918 25.828 19.031 1 97.69 13 THR B N 1
ATOM 2267 C CA . THR B 1 13 ? -4.07 24.922 19.062 1 97.69 13 THR B CA 1
ATOM 2268 C C . THR B 1 13 ? -5.316 25.625 18.531 1 97.69 13 THR B C 1
ATOM 2270 O O . THR B 1 13 ? -5.68 26.703 19 1 97.69 13 THR B O 1
ATOM 2273 N N . LYS B 1 14 ? -5.918 25.031 17.516 1 98.06 14 LYS B N 1
ATOM 2274 C CA . LYS B 1 14 ? -7.16 25.547 16.953 1 98.06 14 LYS B CA 1
ATOM 2275 C C . LYS B 1 14 ? -8.352 24.688 17.391 1 98.06 14 LYS B C 1
ATOM 2277 O O . LYS B 1 14 ? -8.203 23.516 17.688 1 98.06 14 LYS B O 1
ATOM 2282 N N . TYR B 1 15 ? -9.484 25.328 17.5 1 98.38 15 TYR B N 1
ATOM 2283 C CA . TYR B 1 15 ? -10.688 24.578 17.859 1 98.38 15 TYR B CA 1
ATOM 2284 C C . TYR B 1 15 ? -11.922 25.188 17.203 1 98.38 15 TYR B C 1
ATOM 2286 O O . TYR B 1 15 ? -11.859 26.297 16.672 1 98.38 15 TYR B O 1
ATOM 2294 N N . GLY B 1 16 ? -12.938 24.453 17.125 1 98.12 16 GLY B N 1
ATOM 2295 C CA . GLY B 1 16 ? -14.219 24.891 16.594 1 98.12 16 GLY B CA 1
ATOM 2296 C C . GLY B 1 16 ? -15.312 23.859 16.766 1 98.12 16 GLY B C 1
ATOM 2297 O O . GLY B 1 16 ? -15.062 22.75 17.266 1 98.12 16 GLY B O 1
ATOM 2298 N N . LEU B 1 17 ? -16.5 24.328 16.484 1 98.38 17 LEU B N 1
ATOM 2299 C CA . LEU B 1 17 ? -17.641 23.406 16.516 1 98.38 17 LEU B CA 1
ATOM 2300 C C . LEU B 1 17 ? -17.953 22.906 15.109 1 98.38 17 LEU B C 1
ATOM 2302 O O . LEU B 1 17 ? -17.891 23.672 14.141 1 98.38 17 LEU B O 1
ATOM 2306 N N . VAL B 1 18 ? -18.172 21.625 15 1 97.94 18 VAL B N 1
ATOM 2307 C CA . VAL B 1 18 ? -18.516 21.016 13.719 1 97.94 18 VAL B CA 1
ATOM 2308 C C . VAL B 1 18 ? -19.891 20.359 13.82 1 97.94 18 VAL B C 1
ATOM 2310 O O . VAL B 1 18 ? -20.172 19.641 14.773 1 97.94 18 VAL B O 1
ATOM 2313 N N . SER B 1 19 ? -20.781 20.625 12.859 1 97.38 19 SER B N 1
ATOM 2314 C CA . SER B 1 19 ? -22.109 20.047 12.852 1 97.38 19 SER B CA 1
ATOM 2315 C C . SER B 1 19 ? -22.078 18.609 12.328 1 97.38 19 SER B C 1
ATOM 2317 O O . SER B 1 19 ? -21.047 18.156 11.82 1 97.38 19 SER B O 1
ATOM 2319 N N . ALA B 1 20 ? -23.203 17.953 12.414 1 95.69 20 ALA B N 1
ATOM 2320 C CA . ALA B 1 20 ? -23.344 16.578 11.93 1 95.69 20 ALA B CA 1
ATOM 2321 C C . ALA B 1 20 ? -23.203 16.516 10.414 1 95.69 20 ALA B C 1
ATOM 2323 O O . ALA B 1 20 ? -22.984 15.445 9.844 1 95.69 20 ALA B O 1
ATOM 2324 N N . THR B 1 21 ? -23.297 17.656 9.742 1 94.31 21 THR B N 1
ATOM 2325 C CA . THR B 1 21 ? -23.188 17.688 8.289 1 94.31 21 THR B CA 1
ATOM 2326 C C . THR B 1 21 ? -21.828 18.234 7.859 1 94.31 21 THR B C 1
ATOM 2328 O O . THR B 1 21 ? -21.594 18.438 6.668 1 94.31 21 THR B O 1
ATOM 2331 N N . GLY B 1 22 ? -20.969 18.547 8.82 1 94.44 22 GLY B N 1
ATOM 2332 C CA . GLY B 1 22 ? -19.594 18.891 8.5 1 94.44 22 GLY B CA 1
ATOM 2333 C C . GLY B 1 22 ? -19.375 20.391 8.43 1 94.44 22 GLY B C 1
ATOM 2334 O O . GLY B 1 22 ? -18.312 20.844 7.965 1 94.44 22 GLY B O 1
ATOM 2335 N N . VAL B 1 23 ? -20.312 21.219 8.93 1 95.88 23 VAL B N 1
ATOM 2336 C CA . VAL B 1 23 ? -20.156 22.672 8.906 1 95.88 23 VAL B CA 1
ATOM 2337 C C . VAL B 1 23 ? -19.328 23.125 10.109 1 95.88 23 VAL B C 1
ATO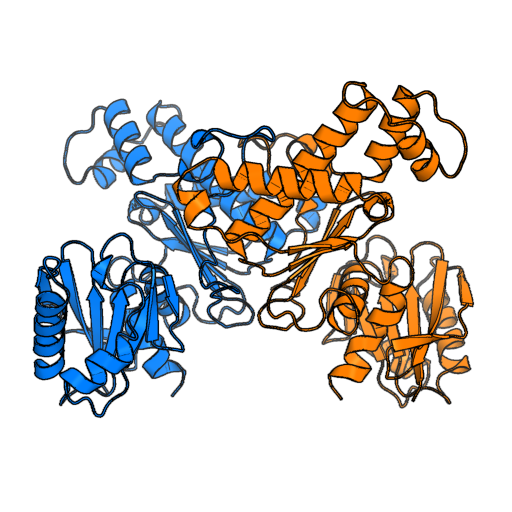M 2339 O O . VAL B 1 23 ? -19.656 22.797 11.25 1 95.88 23 VAL B O 1
ATOM 2342 N N . LEU B 1 24 ? -18.297 23.844 9.844 1 96.94 24 LEU B N 1
ATOM 2343 C CA . LEU B 1 24 ? -17.391 24.359 10.867 1 96.94 24 LEU B CA 1
ATOM 2344 C C . LEU B 1 24 ? -17.844 25.75 11.312 1 96.94 24 LEU B C 1
ATOM 2346 O O . LEU B 1 24 ? -18.094 26.625 10.484 1 96.94 24 LEU B O 1
ATOM 2350 N N . SER B 1 25 ? -17.984 25.922 12.602 1 96.62 25 SER B N 1
ATOM 2351 C CA . SER B 1 25 ? -18.391 27.203 13.18 1 96.62 25 SER B CA 1
ATOM 2352 C C . SER B 1 25 ? -17.672 27.469 14.5 1 96.62 25 SER B C 1
ATOM 2354 O O . SER B 1 25 ? -16.969 26.594 15.008 1 96.62 25 SER B O 1
ATOM 2356 N N . GLN B 1 26 ? -17.719 28.766 14.984 1 96.12 26 GLN B N 1
ATOM 2357 C CA . GLN B 1 26 ? -17.203 29.172 16.281 1 96.12 26 GLN B CA 1
ATOM 2358 C C . GLN B 1 26 ? -15.734 28.766 16.438 1 96.12 26 GLN B C 1
ATOM 2360 O O . GLN B 1 26 ? -15.359 28.125 17.406 1 96.12 26 GLN B O 1
ATOM 2365 N N . GLN B 1 27 ? -15.023 29.188 15.531 1 97.06 27 GLN B N 1
ATOM 2366 C CA . GLN B 1 27 ? -13.609 28.844 15.523 1 97.06 27 GLN B CA 1
ATOM 2367 C C . GLN B 1 27 ? -12.812 29.734 16.469 1 97.06 27 GLN B C 1
ATOM 2369 O O . GLN B 1 27 ? -13.172 30.906 16.672 1 97.06 27 GLN B O 1
ATOM 2374 N N . GLY B 1 28 ? -11.789 29.203 17.078 1 97.25 28 GLY B N 1
ATOM 2375 C CA . GLY B 1 28 ? -10.852 29.891 17.938 1 97.25 28 GLY B CA 1
ATOM 2376 C C . GLY B 1 28 ? -9.469 29.266 17.953 1 97.25 28 GLY B C 1
ATOM 2377 O O . GLY B 1 28 ? -9.242 28.25 17.297 1 97.25 28 GLY B O 1
ATOM 2378 N N . GLU B 1 29 ? -8.57 29.938 18.531 1 97.5 29 GLU B N 1
ATOM 2379 C CA . GLU B 1 29 ? -7.215 29.422 18.672 1 97.5 29 GLU B CA 1
ATOM 2380 C C . GLU B 1 29 ? -6.602 29.828 20.016 1 97.5 29 GLU B C 1
ATOM 2382 O O . GLU B 1 29 ? -7.035 30.812 20.625 1 97.5 29 GLU B O 1
ATOM 2387 N N . GLN B 1 30 ? -5.719 29.125 20.516 1 97.56 30 GLN B N 1
ATOM 2388 C CA . GLN B 1 30 ? -4.91 29.406 21.703 1 97.56 30 GLN B CA 1
ATOM 2389 C C . GLN B 1 30 ? -3.506 28.828 21.547 1 97.56 30 GLN B C 1
ATOM 2391 O O . GLN B 1 30 ? -3.273 27.938 20.719 1 97.56 30 GLN B O 1
ATOM 2396 N N . PRO B 1 31 ? -2.549 29.375 22.281 1 97 31 PRO B N 1
ATOM 2397 C CA . PRO B 1 31 ? -1.207 28.797 22.234 1 97 31 PRO B CA 1
ATOM 2398 C C . PRO B 1 31 ? -1.169 27.344 22.719 1 97 31 PRO B C 1
ATOM 2400 O O . PRO B 1 31 ? -1.873 27 23.672 1 97 31 PRO B O 1
ATOM 2403 N N . THR B 1 32 ? -0.458 26.484 22.031 1 96.69 32 THR B N 1
ATOM 2404 C CA . THR B 1 32 ? -0.207 25.141 22.547 1 96.69 32 THR B CA 1
ATOM 2405 C C . THR B 1 32 ? 0.708 25.188 23.766 1 96.69 32 THR B C 1
ATOM 2407 O O . THR B 1 32 ? 1.827 25.703 23.688 1 96.69 32 THR B O 1
ATOM 2410 N N . MET B 1 33 ? 0.229 24.703 24.875 1 94.62 33 MET B N 1
ATOM 2411 C CA . MET B 1 33 ? 1.06 24.656 26.078 1 94.62 33 MET B CA 1
ATOM 2412 C C . MET B 1 33 ? 2.051 23.5 26.016 1 94.62 33 MET B C 1
ATOM 2414 O O . MET B 1 33 ? 1.68 22.344 26.234 1 94.62 33 MET B O 1
ATOM 2418 N N . ARG B 1 34 ? 3.279 23.766 25.766 1 91.81 34 ARG B N 1
ATOM 2419 C CA . ARG B 1 34 ? 4.254 22.734 25.469 1 91.81 34 ARG B CA 1
ATOM 2420 C C . ARG B 1 34 ? 5.281 22.609 26.594 1 91.81 34 ARG B C 1
ATOM 2422 O O . ARG B 1 34 ? 6.207 21.797 26.516 1 91.81 34 ARG B O 1
ATOM 2429 N N . ALA B 1 35 ? 5.105 23.391 27.625 1 91.5 35 ALA B N 1
ATOM 2430 C CA . ALA B 1 35 ? 6.113 23.438 28.688 1 91.5 35 ALA B CA 1
ATOM 2431 C C . ALA B 1 35 ? 6.094 22.172 29.516 1 91.5 35 ALA B C 1
ATOM 2433 O O . ALA B 1 35 ? 7.145 21.688 29.953 1 91.5 35 ALA B O 1
ATOM 2434 N N . SER B 1 36 ? 4.895 21.672 29.828 1 94.56 36 SER B N 1
ATOM 2435 C CA . SER B 1 36 ? 4.738 20.469 30.641 1 94.56 36 SER B CA 1
ATOM 2436 C C . SER B 1 36 ? 3.416 19.766 30.328 1 94.56 36 SER B C 1
ATOM 2438 O O . SER B 1 36 ? 2.494 20.391 29.781 1 94.56 36 SER B O 1
ATOM 2440 N N . LEU B 1 37 ? 3.426 18.516 30.703 1 96.56 37 LEU B N 1
ATOM 2441 C CA . LEU B 1 37 ? 2.186 17.75 30.562 1 96.56 37 LEU B CA 1
ATOM 2442 C C . LEU B 1 37 ? 1.06 18.406 31.359 1 96.56 37 LEU B C 1
ATOM 2444 O O . LEU B 1 37 ? -0.073 18.484 30.891 1 96.56 37 LEU B O 1
ATOM 2448 N N . ALA B 1 38 ? 1.392 18.859 32.562 1 96.88 38 ALA B N 1
ATOM 2449 C CA . ALA B 1 38 ? 0.394 19.484 33.438 1 96.88 38 ALA B CA 1
ATOM 2450 C C . ALA B 1 38 ? -0.222 20.703 32.781 1 96.88 38 ALA B C 1
ATOM 2452 O O . ALA B 1 38 ? -1.443 20.875 32.781 1 96.88 38 ALA B O 1
ATOM 2453 N N . ASP B 1 39 ? 0.645 21.547 32.188 1 97.12 39 ASP B N 1
ATOM 2454 C CA . ASP B 1 39 ? 0.175 22.766 31.516 1 97.12 39 ASP B CA 1
ATOM 2455 C C . ASP B 1 39 ? -0.676 22.422 30.297 1 97.12 39 ASP B C 1
ATOM 2457 O O . ASP B 1 39 ? -1.706 23.047 30.062 1 97.12 39 ASP B O 1
ATOM 2461 N N . PHE B 1 40 ? -0.218 21.453 29.609 1 97.31 40 PHE B N 1
ATOM 2462 C CA . PHE B 1 40 ? -0.925 21.016 28.422 1 97.31 40 PHE B CA 1
ATOM 2463 C C . PHE B 1 40 ? -2.314 20.5 28.781 1 97.31 40 PHE B C 1
ATOM 2465 O O . PHE B 1 40 ? -3.311 20.922 28.188 1 97.31 40 PHE B O 1
ATOM 2472 N N . MET B 1 41 ? -2.396 19.656 29.766 1 97.75 41 MET B N 1
ATOM 2473 C CA . MET B 1 41 ? -3.652 19.031 30.188 1 97.75 41 MET B CA 1
ATOM 2474 C C . MET B 1 41 ? -4.613 20.078 30.734 1 97.75 41 MET B C 1
ATOM 2476 O O . MET B 1 41 ? -5.809 20.047 30.453 1 97.75 41 MET B O 1
ATOM 2480 N N . ALA B 1 42 ? -4.062 20.969 31.531 1 97.62 42 ALA B N 1
ATOM 2481 C CA . ALA B 1 42 ? -4.898 22.016 32.094 1 97.62 42 ALA B CA 1
ATOM 2482 C C . ALA B 1 42 ? -5.539 22.875 31.016 1 97.62 42 ALA B C 1
ATOM 2484 O O . ALA B 1 42 ? -6.727 23.188 31.094 1 97.62 42 ALA B O 1
ATOM 2485 N N . SER B 1 43 ? -4.715 23.203 30.078 1 97.62 43 SER B N 1
ATOM 2486 C CA . SER B 1 43 ? -5.18 24.047 28.984 1 97.62 43 SER B CA 1
ATOM 2487 C C . SER B 1 43 ? -6.27 23.344 28.172 1 97.62 43 SER B C 1
ATOM 2489 O O . SER B 1 43 ? -7.316 23.922 27.891 1 97.62 43 SER B O 1
ATOM 2491 N N . LEU B 1 44 ? -6.059 22.141 27.797 1 97.62 44 LEU B N 1
ATOM 2492 C CA . LEU B 1 44 ? -7.008 21.391 26.984 1 97.62 44 LEU B CA 1
ATOM 2493 C C . LEU B 1 44 ? -8.281 21.094 27.766 1 97.62 44 LEU B C 1
ATOM 2495 O O . LEU B 1 44 ? -9.383 21.188 27.219 1 97.62 44 LEU B O 1
ATOM 2499 N N . THR B 1 45 ? -8.102 20.703 29.016 1 98.12 45 THR B N 1
ATOM 2500 C CA . THR B 1 45 ? -9.258 20.438 29.859 1 98.12 45 THR B CA 1
ATOM 2501 C C . THR B 1 45 ? -10.117 21.672 30.016 1 98.12 45 THR B C 1
ATOM 2503 O O . THR B 1 45 ? -11.352 21.594 30 1 98.12 45 THR B O 1
ATOM 2506 N N . GLY B 1 46 ? -9.43 22.797 30.234 1 97.69 46 GLY B N 1
ATOM 2507 C CA . GLY B 1 46 ? -10.164 24.047 30.312 1 97.69 46 GLY B CA 1
ATOM 2508 C C . GLY B 1 46 ? -10.984 24.344 29.078 1 97.69 46 GLY B C 1
ATOM 2509 O O . GLY B 1 46 ? -12.156 24.719 29.172 1 97.69 46 GLY B O 1
ATOM 2510 N N . LEU B 1 47 ? -10.391 24.141 27.938 1 97.75 47 LEU B N 1
ATOM 2511 C CA . LEU B 1 47 ? -11.07 24.344 26.656 1 97.75 47 LEU B CA 1
ATOM 2512 C C . LEU B 1 47 ? -12.258 23.406 26.531 1 97.75 47 LEU B C 1
ATOM 2514 O O . LEU B 1 47 ? -13.344 23.812 26.125 1 97.75 47 LEU B O 1
ATOM 2518 N N . ILE B 1 48 ? -12.102 22.156 26.844 1 98.19 48 ILE B N 1
ATOM 2519 C CA . ILE B 1 48 ? -13.125 21.109 26.719 1 98.19 48 ILE B CA 1
ATOM 2520 C C . ILE B 1 48 ? -14.297 21.438 27.641 1 98.19 48 ILE B C 1
ATOM 2522 O O . ILE B 1 48 ? -15.461 21.328 27.234 1 98.19 48 ILE B O 1
ATOM 2526 N N . ARG B 1 49 ? -14.023 21.891 28.828 1 97.5 49 ARG B N 1
ATOM 2527 C CA . ARG B 1 49 ? -15.055 22.172 29.828 1 97.5 49 ARG B CA 1
ATOM 2528 C C . ARG B 1 49 ? -15.953 23.312 29.375 1 97.5 49 ARG B C 1
ATOM 2530 O O . ARG B 1 49 ? -17.156 23.328 29.672 1 97.5 49 ARG B O 1
ATOM 2537 N N . LEU B 1 50 ? -15.352 24.188 28.641 1 96.31 50 LEU B N 1
ATOM 2538 C CA . LEU B 1 50 ? -16.109 25.328 28.156 1 96.31 50 LEU B CA 1
ATOM 2539 C C . LEU B 1 50 ? -17.172 24.906 27.156 1 96.31 50 LEU B C 1
ATOM 2541 O O . LEU B 1 50 ? -18.203 25.578 27.016 1 96.31 50 LEU B O 1
ATOM 2545 N N . HIS B 1 51 ? -16.984 23.703 26.547 1 96.06 51 HIS B N 1
ATOM 2546 C CA . HIS B 1 51 ? -17.859 23.375 25.422 1 96.06 51 HIS B CA 1
ATOM 2547 C C . HIS B 1 51 ? -18.562 22.047 25.656 1 96.06 51 HIS B C 1
ATOM 2549 O O . HIS B 1 51 ? -19.531 21.719 24.953 1 96.06 51 HIS B O 1
ATOM 2555 N N . LYS B 1 52 ? -18.203 21.281 26.609 1 94.25 52 LYS B N 1
ATOM 2556 C CA . LYS B 1 52 ? -18.609 19.891 26.75 1 94.25 52 LYS B CA 1
ATOM 2557 C C . LYS B 1 52 ? -20.125 19.766 26.922 1 94.25 52 LYS B C 1
ATOM 2559 O O . LYS B 1 52 ? -20.719 18.75 26.562 1 94.25 52 LYS B O 1
ATOM 2564 N N . ALA B 1 53 ? -20.766 20.734 27.484 1 93.94 53 ALA B N 1
ATOM 2565 C CA . ALA B 1 53 ? -22.188 20.672 27.781 1 93.94 53 ALA B CA 1
ATOM 2566 C C . ALA B 1 53 ? -23.031 20.812 26.516 1 93.94 53 ALA B C 1
ATOM 2568 O O . ALA B 1 53 ? -24.203 20.453 26.5 1 93.94 53 ALA B O 1
ATOM 2569 N N . HIS B 1 54 ? -22.453 21.172 25.422 1 94.56 54 HIS B N 1
ATOM 2570 C CA . HIS B 1 54 ? -23.219 21.516 24.234 1 94.56 54 HIS B CA 1
ATOM 2571 C C . HIS B 1 54 ? -22.797 20.688 23.031 1 94.56 54 HIS B C 1
ATOM 2573 O O . HIS B 1 54 ? -23.141 21.016 21.891 1 94.56 54 HIS B O 1
ATOM 2579 N N . VAL B 1 55 ? -22 19.672 23.297 1 97.62 55 VAL B N 1
ATOM 2580 C CA . VAL B 1 55 ? -21.516 18.891 22.172 1 97.62 55 VAL B CA 1
ATOM 2581 C C . VAL B 1 55 ? -21.797 17.406 22.406 1 97.62 55 VAL B C 1
ATOM 2583 O O . VAL B 1 55 ? -21.906 16.953 23.547 1 97.62 55 VAL B O 1
ATOM 2586 N N . ALA B 1 56 ? -21.906 16.688 21.328 1 97.56 56 ALA B N 1
ATOM 2587 C CA . ALA B 1 56 ? -22.203 15.25 21.375 1 97.56 56 ALA B CA 1
ATOM 2588 C C . ALA B 1 56 ? -20.922 14.43 21.391 1 97.56 56 ALA B C 1
ATOM 2590 O O . ALA B 1 56 ? -20.969 13.219 21.625 1 97.56 56 ALA B O 1
ATOM 2591 N N . GLY B 1 57 ? -19.812 15 21.203 1 98.12 57 GLY B N 1
ATOM 2592 C CA . GLY B 1 57 ? -18.516 14.359 21.188 1 98.12 57 GLY B CA 1
ATOM 2593 C C . GLY B 1 57 ? -17.375 15.328 20.922 1 98.12 57 GLY B C 1
ATOM 2594 O O . GLY B 1 57 ? -17.609 16.469 20.547 1 98.12 57 GLY B O 1
ATOM 2595 N N . ILE B 1 58 ? -16.172 14.859 21.156 1 98.44 58 ILE B N 1
ATOM 2596 C CA . ILE B 1 58 ? -14.977 15.68 21.016 1 98.44 58 ILE B CA 1
ATOM 2597 C C . ILE B 1 58 ? -13.945 14.93 20.172 1 98.44 58 ILE B C 1
ATOM 2599 O O . ILE B 1 58 ? -13.68 13.75 20.406 1 98.44 58 ILE B O 1
ATOM 2603 N N . GLY B 1 59 ? -13.492 15.539 19.094 1 98.44 59 GLY B N 1
ATOM 2604 C CA . GLY B 1 59 ? -12.406 15.008 18.297 1 98.44 59 GLY B CA 1
ATOM 2605 C C . GLY B 1 59 ? -11.133 15.828 18.391 1 98.44 59 GLY B C 1
ATOM 2606 O O . GLY B 1 59 ? -11.172 17.062 18.312 1 98.44 59 GLY B O 1
ATOM 2607 N N . LEU B 1 60 ? -10.062 15.164 18.641 1 98.38 60 LEU B N 1
ATOM 2608 C CA . LEU B 1 60 ? -8.758 15.805 18.812 1 98.38 60 LEU B CA 1
ATOM 2609 C C . LEU B 1 60 ? -7.773 15.305 17.75 1 98.38 60 LEU B C 1
ATOM 2611 O O . LEU B 1 60 ? -7.562 14.102 17.625 1 98.38 60 LEU B O 1
ATOM 2615 N N . ALA B 1 61 ? -7.242 16.172 16.922 1 98.19 61 ALA B N 1
ATOM 2616 C CA . ALA B 1 61 ? -6.145 15.898 16 1 98.19 61 ALA B CA 1
ATOM 2617 C C . ALA B 1 61 ? -4.812 16.359 16.578 1 98.19 61 ALA B C 1
ATOM 2619 O O . ALA B 1 61 ? -4.715 17.469 17.125 1 98.19 61 ALA B O 1
ATOM 2620 N N . LEU B 1 62 ? -3.814 15.602 16.547 1 96.12 62 LEU B N 1
ATOM 2621 C CA . LEU B 1 62 ? -2.51 16.016 17.047 1 96.12 62 LEU B CA 1
ATOM 2622 C C . LEU B 1 62 ? -1.386 15.344 16.266 1 96.12 62 LEU B C 1
ATOM 2624 O O . LEU B 1 62 ? -1.604 14.32 15.617 1 96.12 62 LEU B O 1
ATOM 2628 N N . PRO B 1 63 ? -0.19 15.906 16.312 1 94.06 63 PRO B N 1
ATOM 2629 C CA . PRO B 1 63 ? 0.953 15.312 15.617 1 94.06 63 PRO B CA 1
ATOM 2630 C C . PRO B 1 63 ? 1.454 14.031 16.297 1 94.06 63 PRO B C 1
ATOM 2632 O O . PRO B 1 63 ? 1.291 13.867 17.5 1 94.06 63 PRO B O 1
ATOM 2635 N N . GLY B 1 64 ? 1.99 13.156 15.453 1 93.38 64 GLY B N 1
ATOM 2636 C CA . GLY B 1 64 ? 2.623 11.969 16 1 93.38 64 GLY B CA 1
ATOM 2637 C C . GLY B 1 64 ? 1.925 10.688 15.594 1 93.38 64 GLY B C 1
ATOM 2638 O O . GLY B 1 64 ? 1.062 10.695 14.711 1 93.38 64 GLY B O 1
ATOM 2639 N N . VAL B 1 65 ? 2.398 9.594 16.172 1 95.06 65 VAL B N 1
ATOM 2640 C CA . VAL B 1 65 ? 1.832 8.266 15.953 1 95.06 65 VAL B CA 1
ATOM 2641 C C . VAL B 1 65 ? 0.744 7.992 16.984 1 95.06 65 VAL B C 1
ATOM 2643 O O . VAL B 1 65 ? 1.018 7.945 18.188 1 95.06 65 VAL B O 1
ATOM 2646 N N . ILE B 1 66 ? -0.509 7.793 16.516 1 96.69 66 ILE B N 1
ATOM 2647 C CA . ILE B 1 66 ? -1.666 7.711 17.406 1 96.69 66 ILE B CA 1
ATOM 2648 C C . ILE B 1 66 ? -2.354 6.355 17.219 1 96.69 66 ILE B C 1
ATOM 2650 O O . ILE B 1 66 ? -2.561 5.902 16.094 1 96.69 66 ILE B O 1
ATOM 2654 N N . ASP B 1 67 ? -2.549 5.699 18.266 1 96.25 67 ASP B N 1
ATOM 2655 C CA . ASP B 1 67 ? -3.502 4.594 18.297 1 96.25 67 ASP B CA 1
ATOM 2656 C C . ASP B 1 67 ? -4.902 5.082 18.672 1 96.25 67 ASP B C 1
ATOM 2658 O O . ASP B 1 67 ? -5.238 5.195 19.844 1 96.25 67 ASP B O 1
ATOM 2662 N N . SER B 1 68 ? -5.66 5.348 17.688 1 94.25 68 SER B N 1
ATOM 2663 C CA . SER B 1 68 ? -6.961 5.98 17.875 1 94.25 68 SER B CA 1
ATOM 2664 C C . SER B 1 68 ? -7.934 5.051 18.609 1 94.25 68 SER B C 1
ATOM 2666 O O . SER B 1 68 ? -8.844 5.512 19.297 1 94.25 68 SER B O 1
ATOM 2668 N N . GLN B 1 69 ? -7.754 3.77 18.422 1 91.88 69 GLN B N 1
ATOM 2669 C CA . GLN B 1 69 ? -8.633 2.809 19.094 1 91.88 69 GLN B CA 1
ATOM 2670 C C . GLN B 1 69 ? -8.43 2.834 20.609 1 91.88 69 GLN B C 1
ATOM 2672 O O . GLN B 1 69 ? -9.406 2.809 21.359 1 91.88 69 GLN B O 1
ATOM 2677 N N . GLN B 1 70 ? -7.223 3.01 20.984 1 94 70 GLN B N 1
ATOM 2678 C CA . GLN B 1 70 ? -6.914 2.99 22.422 1 94 70 GLN B CA 1
ATOM 2679 C C . GLN B 1 70 ? -6.832 4.406 22.984 1 94 70 GLN B C 1
ATOM 2681 O O . GLN B 1 70 ? -6.754 4.59 24.203 1 94 70 GLN B O 1
ATOM 2686 N N . GLY B 1 71 ? -6.828 5.367 22.078 1 95.94 71 GLY B N 1
ATOM 2687 C CA . GLY B 1 71 ? -6.621 6.738 22.516 1 95.94 71 GLY B CA 1
ATOM 2688 C C . GLY B 1 71 ? -5.215 6.996 23.016 1 95.94 71 GLY B C 1
ATOM 2689 O O . GLY B 1 71 ? -5.016 7.789 23.938 1 95.94 71 GLY B O 1
ATOM 2690 N N . LEU B 1 72 ? -4.234 6.293 22.469 1 96.81 72 LEU B N 1
ATOM 2691 C CA . LEU B 1 72 ? -2.854 6.293 22.938 1 96.81 72 LEU B CA 1
ATOM 2692 C C . LEU B 1 72 ? -1.962 7.098 22 1 96.81 72 LEU B C 1
ATOM 2694 O O . LEU B 1 72 ? -2.023 6.926 20.781 1 96.81 72 LEU B O 1
ATOM 2698 N N . VAL B 1 73 ? -1.211 7.977 22.594 1 97.25 73 VAL B N 1
ATOM 2699 C CA . VAL B 1 73 ? -0.134 8.633 21.859 1 97.25 73 VAL B CA 1
ATOM 2700 C C . VAL B 1 73 ? 1.129 7.777 21.922 1 97.25 73 VAL B C 1
ATOM 2702 O O . VAL B 1 73 ? 1.839 7.773 22.938 1 97.25 73 VAL B O 1
ATOM 2705 N N . LYS B 1 74 ? 1.433 7.156 20.875 1 95.62 74 LYS B N 1
ATOM 2706 C CA . LYS B 1 74 ? 2.566 6.234 20.859 1 95.62 74 LYS B CA 1
ATOM 2707 C C . LYS B 1 74 ? 3.887 6.992 20.75 1 95.62 74 LYS B C 1
ATOM 2709 O O . LYS B 1 74 ? 4.848 6.672 21.453 1 95.62 74 LYS B O 1
ATOM 2714 N N . ALA B 1 75 ? 3.949 7.965 19.859 1 93 75 ALA B N 1
ATOM 2715 C CA . ALA B 1 75 ? 5.129 8.805 19.641 1 93 75 ALA B CA 1
ATOM 2716 C C . ALA B 1 75 ? 4.73 10.195 19.172 1 93 75 ALA B C 1
ATOM 2718 O O . ALA B 1 75 ? 3.783 10.352 18.406 1 93 75 ALA B O 1
ATOM 2719 N N . SER B 1 76 ? 5.434 11.141 19.688 1 92.06 76 SER B N 1
ATOM 2720 C CA . SER B 1 76 ? 5.238 12.523 19.25 1 92.06 76 SER B CA 1
ATOM 2721 C C . SER B 1 76 ? 6.516 13.336 19.422 1 92.06 76 SER B C 1
ATOM 2723 O O . SER B 1 76 ? 6.902 13.672 20.547 1 92.06 76 SER B O 1
ATOM 2725 N N . ALA B 1 77 ? 7.113 13.703 18.281 1 84.56 77 ALA B N 1
ATOM 2726 C CA . ALA B 1 77 ? 8.352 14.484 18.328 1 84.56 77 ALA B CA 1
ATOM 2727 C C . ALA B 1 77 ? 8.07 15.93 18.734 1 84.56 77 ALA B C 1
ATOM 2729 O O . ALA B 1 77 ? 8.867 16.547 19.453 1 84.56 77 ALA B O 1
ATOM 2730 N N . THR B 1 78 ? 6.977 16.391 18.375 1 87.88 78 THR B N 1
ATOM 2731 C CA . THR B 1 78 ? 6.602 17.781 18.625 1 87.88 78 THR B CA 1
ATOM 2732 C C . THR B 1 78 ? 6.168 17.969 20.078 1 87.88 78 THR B C 1
ATOM 2734 O O . THR B 1 78 ? 6.406 19.031 20.672 1 87.88 78 THR B O 1
ATOM 2737 N N . LEU B 1 79 ? 5.512 16.984 20.578 1 93.94 79 LEU B N 1
ATOM 2738 C CA . LEU B 1 79 ? 5.023 16.984 21.953 1 93.94 79 LEU B CA 1
ATOM 2739 C C . LEU B 1 79 ? 5.438 15.719 22.688 1 93.94 79 LEU B C 1
ATOM 2741 O O . LEU B 1 79 ? 4.59 14.906 23.062 1 93.94 79 LEU B O 1
ATOM 2745 N N . PRO B 1 80 ? 6.699 15.648 23.031 1 93.06 80 PRO B N 1
ATOM 2746 C CA . PRO B 1 80 ? 7.262 14.383 23.516 1 93.06 80 PRO B CA 1
ATOM 2747 C C . PRO B 1 80 ? 6.668 13.938 24.844 1 93.06 80 PRO B C 1
ATOM 2749 O O . PRO B 1 80 ? 6.609 12.742 25.141 1 93.06 80 PRO B O 1
ATOM 2752 N N . PHE B 1 81 ? 6.184 14.898 25.641 1 94.94 81 PHE B N 1
ATOM 2753 C CA . PHE B 1 81 ? 5.656 14.57 26.953 1 94.94 81 PHE B CA 1
ATOM 2754 C C . PHE B 1 81 ? 4.34 13.805 26.828 1 94.94 81 PHE B C 1
ATOM 2756 O O . PHE B 1 81 ? 3.852 13.242 27.812 1 94.94 81 PHE B O 1
ATOM 2763 N N . LEU B 1 82 ? 3.793 13.664 25.656 1 95.94 82 LEU B N 1
ATOM 2764 C CA . LEU B 1 82 ? 2.539 12.953 25.453 1 95.94 82 LEU B CA 1
ATOM 2765 C C . LEU B 1 82 ? 2.795 11.469 25.172 1 95.94 82 LEU B C 1
ATOM 2767 O O . LEU B 1 82 ? 1.869 10.656 25.203 1 95.94 82 LEU B O 1
ATOM 2771 N N . GLU B 1 83 ? 4.031 11.078 24.859 1 95.56 83 GLU B N 1
ATOM 2772 C CA . GLU B 1 83 ? 4.352 9.711 24.438 1 95.56 83 GLU B CA 1
ATOM 2773 C C . GLU B 1 83 ? 3.998 8.703 25.531 1 95.56 83 GLU B C 1
ATOM 2775 O O . GLU B 1 83 ? 4.379 8.883 26.688 1 95.56 83 GLU B O 1
ATOM 2780 N N . GLY B 1 84 ? 3.209 7.723 25.109 1 96.31 84 GLY B N 1
ATOM 2781 C CA . GLY B 1 84 ? 2.83 6.656 26.016 1 96.31 84 GLY B CA 1
ATOM 2782 C C . GLY B 1 84 ? 1.562 6.953 26.797 1 96.31 84 GLY B C 1
ATOM 2783 O O . GLY B 1 84 ? 1.055 6.098 27.516 1 96.31 84 GLY B O 1
ATOM 2784 N N . LEU B 1 85 ? 0.964 8.094 26.609 1 96.62 85 LEU B N 1
ATOM 2785 C CA . LEU B 1 85 ? -0.218 8.508 27.359 1 96.62 85 LEU B CA 1
ATOM 2786 C C . LEU B 1 85 ? -1.492 8.055 26.656 1 96.62 85 LEU B C 1
ATOM 2788 O O . LEU B 1 85 ? -1.634 8.227 25.453 1 96.62 85 LEU B O 1
ATOM 2792 N N . VAL B 1 86 ? -2.34 7.402 27.453 1 97.81 86 VAL B N 1
ATOM 2793 C CA . VAL B 1 86 ? -3.697 7.184 26.953 1 97.81 86 VAL B CA 1
ATOM 2794 C C . VAL B 1 86 ? -4.512 8.469 27.109 1 97.81 86 VAL B C 1
ATOM 2796 O O . VAL B 1 86 ? -5.355 8.57 28 1 97.81 86 VAL B O 1
ATOM 2799 N N . LEU B 1 87 ? -4.266 9.398 26.219 1 97.5 87 LEU B N 1
ATOM 2800 C CA . LEU B 1 87 ? -4.703 10.789 26.312 1 97.5 87 LEU B CA 1
ATOM 2801 C C . LEU B 1 87 ? -6.223 10.875 26.328 1 97.5 87 LEU B C 1
ATOM 2803 O O . LEU B 1 87 ? -6.797 11.688 27.062 1 97.5 87 LEU B O 1
ATOM 2807 N N . GLY B 1 88 ? -6.891 10.055 25.5 1 96.31 88 GLY B N 1
ATOM 2808 C CA . GLY B 1 88 ? -8.344 10.039 25.484 1 96.31 88 GLY B CA 1
ATOM 2809 C C . GLY B 1 88 ? -8.953 9.789 26.859 1 96.31 88 GLY B C 1
ATOM 2810 O O . GLY B 1 88 ? -9.836 10.531 27.297 1 96.31 88 GLY B O 1
ATOM 2811 N N . THR B 1 89 ? -8.445 8.805 27.484 1 96.69 89 THR B N 1
ATOM 2812 C CA . THR B 1 89 ? -8.938 8.422 28.812 1 96.69 89 THR B CA 1
ATOM 2813 C C . THR B 1 89 ? -8.594 9.5 29.844 1 96.69 89 THR B C 1
ATOM 2815 O O . THR B 1 89 ? -9.422 9.844 30.688 1 96.69 89 THR B O 1
ATOM 2818 N N . GLN B 1 90 ? -7.418 10.016 29.766 1 97.38 90 GLN B N 1
ATOM 2819 C CA . GLN B 1 90 ? -6.98 11.039 30.719 1 97.38 90 GLN B CA 1
ATOM 2820 C C . GLN B 1 90 ? -7.824 12.305 30.578 1 97.38 90 GLN B C 1
ATOM 2822 O O . GLN B 1 90 ? -8.188 12.922 31.594 1 97.38 90 GLN B O 1
ATOM 2827 N N . LEU B 1 91 ? -8.133 12.625 29.375 1 97.62 91 LEU B N 1
ATOM 2828 C CA . LEU B 1 91 ? -8.953 13.812 29.156 1 97.62 91 LEU B CA 1
ATOM 2829 C C . LEU B 1 91 ? -10.391 13.57 29.609 1 97.62 91 LEU B C 1
ATOM 2831 O O . LEU B 1 91 ? -11.031 14.477 30.156 1 97.62 91 LEU B O 1
ATOM 2835 N N . THR B 1 92 ? -10.859 12.359 29.359 1 97.5 92 THR B N 1
ATOM 2836 C CA . THR B 1 92 ? -12.195 11.992 29.812 1 97.5 92 THR B CA 1
ATOM 2837 C C . THR B 1 92 ? -12.328 12.172 31.328 1 97.5 92 THR B C 1
ATOM 2839 O O . THR B 1 92 ? -13.297 12.773 31.797 1 97.5 92 THR B O 1
ATOM 2842 N N . THR B 1 93 ? -11.359 11.711 32.031 1 97.75 93 THR B N 1
ATOM 2843 C CA . THR B 1 93 ? -11.359 11.797 33.5 1 97.75 93 THR B CA 1
ATOM 2844 C C . THR B 1 93 ? -11.172 13.234 33.938 1 97.75 93 THR B C 1
ATOM 2846 O O . THR B 1 93 ? -11.945 13.742 34.75 1 97.75 93 THR B O 1
ATOM 2849 N N . ALA B 1 94 ? -10.203 13.906 33.406 1 97.5 94 ALA B N 1
ATOM 2850 C CA . ALA B 1 94 ? -9.82 15.242 33.844 1 97.5 94 ALA B CA 1
ATOM 2851 C C . ALA B 1 94 ? -10.945 16.25 33.625 1 97.5 94 ALA B C 1
ATOM 2853 O O . ALA B 1 94 ? -11.125 17.188 34.375 1 97.5 94 ALA B O 1
ATOM 2854 N N . ALA B 1 95 ? -11.68 16.031 32.562 1 97.31 95 ALA B N 1
ATOM 2855 C CA . ALA B 1 95 ? -12.727 16.984 32.188 1 97.31 95 ALA B CA 1
ATOM 2856 C C . ALA B 1 95 ? -14.109 16.469 32.594 1 97.31 95 ALA B C 1
ATOM 2858 O O . ALA B 1 95 ? -15.125 17.109 32.312 1 97.31 95 ALA B O 1
ATOM 2859 N N . ASP B 1 96 ? -14.195 15.391 33.219 1 96.81 96 ASP B N 1
ATOM 2860 C CA . ASP B 1 96 ? -15.453 14.758 33.625 1 96.81 96 ASP B CA 1
ATOM 2861 C C . ASP B 1 96 ? -16.422 14.648 32.438 1 96.81 96 ASP B C 1
ATOM 2863 O O . ASP B 1 96 ? -17.547 15.141 32.5 1 96.81 96 ASP B O 1
ATOM 2867 N N . LEU B 1 97 ? -15.859 14.023 31.391 1 97.25 97 LEU B N 1
ATOM 2868 C CA . LEU B 1 97 ? -16.625 13.945 30.141 1 97.25 97 LEU B CA 1
ATOM 2869 C C . LEU B 1 97 ? -17.688 12.859 30.234 1 97.25 97 LEU B C 1
ATOM 2871 O O . LEU B 1 97 ? -17.453 11.789 30.781 1 97.25 97 LEU B O 1
ATOM 2875 N N . THR B 1 98 ? -18.875 13.141 29.656 1 96.31 98 THR B N 1
ATOM 2876 C CA . THR B 1 98 ? -19.953 12.156 29.5 1 96.31 98 THR B CA 1
ATOM 2877 C C . THR B 1 98 ? -20.156 11.812 28.031 1 96.31 98 THR B C 1
ATOM 2879 O O . THR B 1 98 ? -20.969 10.945 27.703 1 96.31 98 THR B O 1
ATOM 2882 N N . VAL B 1 99 ? -19.484 12.516 27.156 1 96.81 99 VAL B N 1
ATOM 2883 C CA . VAL B 1 99 ? -19.531 12.273 25.719 1 96.81 99 VAL B CA 1
ATOM 2884 C C . VAL B 1 99 ? -18.219 11.641 25.266 1 96.81 99 VAL B C 1
ATOM 2886 O O . VAL B 1 99 ? -17.203 11.734 25.953 1 96.81 99 VAL B O 1
ATOM 2889 N N . PRO B 1 100 ? -18.234 10.977 24.141 1 97 100 PRO B N 1
ATOM 2890 C CA . PRO B 1 100 ? -17 10.344 23.672 1 97 100 PRO B CA 1
ATOM 2891 C C . PRO B 1 100 ? -15.953 11.352 23.234 1 97 100 PRO B C 1
ATOM 2893 O O . PRO B 1 100 ? -16.297 12.445 22.766 1 97 100 PRO B O 1
ATOM 2896 N N . ILE B 1 101 ? -14.68 10.992 23.406 1 97.88 101 ILE B N 1
ATOM 2897 C CA . ILE B 1 101 ? -13.539 11.734 22.875 1 97.88 101 ILE B CA 1
ATOM 2898 C C . ILE B 1 101 ? -12.656 10.812 22.047 1 97.88 101 ILE B C 1
ATOM 2900 O O . ILE B 1 101 ? -12.367 9.68 22.453 1 97.88 101 ILE B O 1
ATOM 2904 N N . LEU B 1 102 ? -12.32 11.219 20.844 1 97.56 102 LEU B N 1
ATOM 2905 C CA . LEU B 1 102 ? -11.422 10.469 19.969 1 97.56 102 LEU B CA 1
ATOM 2906 C C . LEU B 1 102 ? -10.188 11.297 19.625 1 97.56 102 LEU B C 1
ATOM 2908 O O . LEU B 1 102 ? -10.266 12.516 19.5 1 97.56 102 LEU B O 1
ATOM 2912 N N . ILE B 1 103 ? -9.086 10.641 19.562 1 98 103 ILE B N 1
ATOM 2913 C CA . ILE B 1 103 ? -7.852 11.297 19.141 1 98 103 ILE B CA 1
ATOM 2914 C C . ILE B 1 103 ? -7.336 10.648 17.859 1 98 103 ILE B C 1
ATOM 2916 O O . ILE B 1 103 ? -7.473 9.438 17.672 1 98 103 ILE B O 1
ATOM 2920 N N . GLU B 1 104 ? -6.781 11.406 16.969 1 97.75 104 GLU B N 1
ATOM 2921 C CA . GLU B 1 104 ? -6.254 10.945 15.688 1 97.75 104 GLU B CA 1
ATOM 2922 C C . GLU B 1 104 ? -5.047 11.773 15.258 1 97.75 104 GLU B C 1
ATOM 2924 O O . GLU B 1 104 ? -4.887 12.914 15.68 1 97.75 104 GLU B O 1
ATOM 2929 N N . ASN B 1 105 ? -4.164 11.125 14.531 1 96.81 105 ASN B N 1
ATOM 2930 C CA . ASN B 1 105 ? -3.098 11.859 13.859 1 96.81 105 ASN B CA 1
ATOM 2931 C C . ASN B 1 105 ? -3.652 12.992 13.008 1 96.81 105 ASN B C 1
ATOM 2933 O O . ASN B 1 105 ? -4.676 12.828 12.336 1 96.81 105 ASN B O 1
ATOM 2937 N N . ASP B 1 106 ? -2.961 14.102 12.992 1 95.75 106 ASP B N 1
ATOM 2938 C CA . ASP B 1 106 ? -3.449 15.289 12.297 1 95.75 106 ASP B CA 1
ATOM 2939 C C . ASP B 1 106 ? -3.592 15.023 10.797 1 95.75 106 ASP B C 1
ATOM 2941 O O . ASP B 1 106 ? -4.582 15.422 10.188 1 95.75 106 ASP B O 1
ATOM 2945 N N . GLY B 1 107 ? -2.648 14.375 10.164 1 95.5 107 GLY B N 1
ATOM 2946 C CA . GLY B 1 107 ? -2.77 14.023 8.766 1 95.5 107 GLY B CA 1
ATOM 2947 C C . GLY B 1 107 ? -3.943 13.102 8.477 1 95.5 107 GLY B C 1
ATOM 2948 O O . GLY B 1 107 ? -4.68 13.305 7.512 1 95.5 107 GLY B O 1
ATOM 2949 N N . ASN B 1 108 ? -4.098 12.117 9.297 1 97.88 108 ASN B N 1
ATOM 2950 C CA . ASN B 1 108 ? -5.227 11.203 9.164 1 97.88 108 ASN B CA 1
ATOM 2951 C C . ASN B 1 108 ? -6.555 11.922 9.383 1 97.88 108 ASN B C 1
ATOM 2953 O O . ASN B 1 108 ? -7.535 11.648 8.68 1 97.88 108 ASN B O 1
ATOM 2957 N N . ALA B 1 109 ? -6.566 12.828 10.328 1 98 109 ALA B N 1
ATOM 2958 C CA . ALA B 1 109 ? -7.777 13.617 10.555 1 98 109 ALA B CA 1
ATOM 2959 C C . ALA B 1 109 ? -8.148 14.414 9.312 1 98 109 ALA B C 1
ATOM 2961 O O . ALA B 1 109 ? -9.312 14.438 8.906 1 98 109 ALA B O 1
ATOM 2962 N N . ALA B 1 110 ? -7.148 15.07 8.742 1 97.56 110 ALA B N 1
ATOM 2963 C CA . ALA B 1 110 ? -7.398 15.82 7.512 1 97.56 110 ALA B CA 1
ATOM 2964 C C . ALA B 1 110 ? -7.996 14.922 6.434 1 97.56 110 ALA B C 1
ATOM 2966 O O . ALA B 1 110 ? -8.961 15.305 5.766 1 97.56 110 ALA B O 1
ATOM 2967 N N . ALA B 1 111 ? -7.441 13.758 6.277 1 98.25 111 ALA B N 1
ATOM 2968 C CA . ALA B 1 111 ? -7.93 12.812 5.277 1 98.25 111 ALA B CA 1
ATOM 2969 C C . ALA B 1 111 ? -9.344 12.352 5.602 1 98.25 111 ALA B C 1
ATOM 2971 O O . ALA B 1 111 ? -10.156 12.133 4.695 1 98.25 111 ALA B O 1
ATOM 2972 N N . LEU B 1 112 ? -9.617 12.188 6.844 1 98.25 112 LEU B N 1
ATOM 2973 C CA . LEU B 1 112 ? -10.945 11.766 7.27 1 98.25 112 LEU B CA 1
ATOM 2974 C C . LEU B 1 112 ? -12 12.789 6.867 1 98.25 112 LEU B C 1
ATOM 2976 O O . LEU B 1 112 ? -13.117 12.43 6.496 1 98.25 112 LEU B O 1
ATOM 2980 N N . ALA B 1 113 ? -11.656 14.078 6.945 1 98.06 113 ALA B N 1
ATOM 2981 C CA . ALA B 1 113 ? -12.578 15.117 6.484 1 98.06 113 ALA B CA 1
ATOM 2982 C C . ALA B 1 113 ? -12.922 14.922 5.012 1 98.06 113 ALA B C 1
ATOM 2984 O O . ALA B 1 113 ? -14.102 14.961 4.629 1 98.06 113 ALA B O 1
ATOM 2985 N N . GLU B 1 114 ? -11.898 14.703 4.234 1 98.19 114 GLU B N 1
ATOM 2986 C CA . GLU B 1 114 ? -12.047 14.547 2.791 1 98.19 114 GLU B CA 1
ATOM 2987 C C . GLU B 1 114 ? -12.844 13.289 2.449 1 98.19 114 GLU B C 1
ATOM 2989 O O . GLU B 1 114 ? -13.594 13.273 1.471 1 98.19 114 GLU B O 1
ATOM 2994 N N . HIS B 1 115 ? -12.617 12.234 3.211 1 98.12 115 HIS B N 1
ATOM 2995 C CA . HIS B 1 115 ? -13.32 10.977 2.982 1 98.12 115 HIS B CA 1
ATOM 2996 C C . HIS B 1 115 ? -14.781 11.078 3.418 1 98.12 115 HIS B C 1
ATOM 2998 O O . HIS B 1 115 ? -15.656 10.461 2.814 1 98.12 115 HIS B O 1
ATOM 3004 N N . TRP B 1 116 ? -15.062 11.867 4.434 1 97 116 TRP B N 1
ATOM 3005 C CA . TRP B 1 116 ? -16.406 12.047 4.98 1 97 116 TRP B CA 1
ATOM 3006 C C . TRP B 1 116 ? -17.25 12.914 4.062 1 97 116 TRP B C 1
ATOM 3008 O O . TRP B 1 116 ? -18.328 12.492 3.621 1 97 116 TRP B O 1
ATOM 3018 N N . ARG B 1 117 ? -16.656 14.109 3.631 1 95.56 117 ARG B N 1
ATOM 3019 C CA . ARG B 1 117 ? -17.5 15.047 2.893 1 95.56 117 ARG B CA 1
ATOM 3020 C C . ARG B 1 117 ? -16.688 15.773 1.82 1 95.56 117 ARG B C 1
ATOM 3022 O O . ARG B 1 117 ? -17.188 16.719 1.192 1 95.56 117 ARG B O 1
ATOM 3029 N N . GLY B 1 118 ? -15.562 15.406 1.649 1 97.25 118 GLY B N 1
ATOM 3030 C CA . GLY B 1 118 ? -14.711 16.078 0.675 1 97.25 118 GLY B CA 1
ATOM 3031 C C . GLY B 1 118 ? -14.539 15.281 -0.607 1 97.25 118 GLY B C 1
ATOM 3032 O O . GLY B 1 118 ? -15.477 14.625 -1.073 1 97.25 118 GLY B O 1
ATOM 3033 N N . ASN B 1 119 ? -13.406 15.406 -1.203 1 98.19 119 ASN B N 1
ATOM 3034 C CA . ASN B 1 119 ? -13.172 14.898 -2.547 1 98.19 119 ASN B CA 1
ATOM 3035 C C . ASN B 1 119 ? -12.828 13.406 -2.525 1 98.19 119 ASN B C 1
ATOM 3037 O O . ASN B 1 119 ? -12.711 12.773 -3.578 1 98.19 119 ASN B O 1
ATOM 3041 N N . LEU B 1 120 ? -12.742 12.805 -1.376 1 98.31 120 LEU B N 1
ATOM 3042 C CA . LEU B 1 120 ? -12.555 11.359 -1.294 1 98.31 120 LEU B CA 1
ATOM 3043 C C . LEU B 1 120 ? -13.859 10.664 -0.919 1 98.31 120 LEU B C 1
ATOM 3045 O O . LEU B 1 120 ? -13.883 9.445 -0.709 1 98.31 120 LEU B O 1
ATOM 3049 N N . ALA B 1 121 ? -14.945 11.469 -0.774 1 97.75 121 ALA B N 1
ATOM 3050 C CA . ALA B 1 121 ? -16.219 10.875 -0.391 1 97.75 121 ALA B CA 1
ATOM 3051 C C . ALA B 1 121 ? -16.656 9.797 -1.389 1 97.75 121 ALA B C 1
ATOM 3053 O O . ALA B 1 121 ? -16.562 10 -2.602 1 97.75 121 ALA B O 1
ATOM 3054 N N . GLY B 1 122 ? -17.047 8.586 -0.863 1 97.25 122 GLY B N 1
ATOM 3055 C CA . GLY B 1 122 ? -17.578 7.512 -1.695 1 97.25 122 GLY B CA 1
ATOM 3056 C C . GLY B 1 122 ? -16.5 6.57 -2.199 1 97.25 122 GLY B C 1
ATOM 3057 O O . GLY B 1 122 ? -16.797 5.539 -2.805 1 97.25 122 GLY B O 1
ATOM 3058 N N . THR B 1 123 ? -15.234 6.832 -1.947 1 98 123 THR B N 1
ATOM 3059 C CA . THR B 1 123 ? -14.148 5.984 -2.432 1 98 123 THR B CA 1
ATOM 3060 C C . THR B 1 123 ? -13.93 4.801 -1.491 1 98 123 THR B C 1
ATOM 3062 O O . THR B 1 123 ? -14.117 4.922 -0.279 1 98 123 THR B O 1
ATOM 3065 N N . MET B 1 124 ? -13.531 3.658 -2.037 1 97.69 124 MET B N 1
ATOM 3066 C CA . MET B 1 124 ? -13.18 2.469 -1.265 1 97.69 124 MET B CA 1
ATOM 3067 C C . MET B 1 124 ? -11.68 2.4 -1.022 1 97.69 124 MET B C 1
ATOM 3069 O O . MET B 1 124 ? -11.234 2.008 0.059 1 97.69 124 MET B O 1
ATOM 3073 N N . ASN B 1 125 ? -10.945 2.682 -2.023 1 98.62 125 ASN B N 1
ATOM 3074 C CA . ASN B 1 125 ? -9.484 2.729 -1.972 1 98.62 125 ASN B CA 1
ATOM 3075 C C . ASN B 1 125 ? -8.945 4.047 -2.52 1 98.62 125 ASN B C 1
ATOM 3077 O O . ASN B 1 125 ? -9.086 4.332 -3.709 1 98.62 125 ASN B O 1
ATOM 3081 N N . SER B 1 126 ? -8.352 4.867 -1.645 1 98.81 126 SER B N 1
ATOM 3082 C CA . SER B 1 126 ? -7.906 6.211 -2.002 1 98.81 126 SER B CA 1
ATOM 3083 C C . SER B 1 126 ? -6.82 6.699 -1.052 1 98.81 126 SER B C 1
ATOM 3085 O O . SER B 1 126 ? -6.473 6.016 -0.087 1 98.81 126 SER B O 1
ATOM 3087 N N . ALA B 1 127 ? -6.23 7.848 -1.409 1 98.81 127 ALA B N 1
ATOM 3088 C CA . ALA B 1 127 ? -5.188 8.438 -0.573 1 98.81 127 ALA B CA 1
ATOM 3089 C C . ALA B 1 127 ? -5.25 9.961 -0.611 1 98.81 127 ALA B C 1
ATOM 3091 O O . ALA B 1 127 ? -5.723 10.547 -1.588 1 98.81 127 ALA B O 1
ATOM 3092 N N . MET B 1 128 ? -4.883 10.555 0.444 1 98.62 128 MET B N 1
ATOM 3093 C CA . MET B 1 128 ? -4.527 11.969 0.486 1 98.62 128 MET B CA 1
ATOM 3094 C C . MET B 1 128 ? -3.023 12.148 0.673 1 98.62 128 MET B C 1
ATOM 3096 O O . MET B 1 128 ? -2.441 11.594 1.606 1 98.62 128 MET B O 1
ATOM 3100 N N . VAL B 1 129 ? -2.41 12.828 -0.235 1 98.12 129 VAL B N 1
ATOM 3101 C CA . VAL B 1 129 ? -0.999 13.188 -0.15 1 98.12 129 VAL B CA 1
ATOM 3102 C C . VAL B 1 129 ? -0.863 14.664 0.202 1 98.12 129 VAL B C 1
ATOM 3104 O O . VAL B 1 129 ? -1.46 15.523 -0.454 1 98.12 129 VAL B O 1
ATOM 3107 N N . VAL B 1 130 ? -0.149 14.93 1.252 1 96.38 130 VAL B N 1
ATOM 3108 C CA . VAL B 1 130 ? 0.032 16.312 1.673 1 96.38 130 VAL B CA 1
ATOM 3109 C C . VAL B 1 130 ? 1.452 16.781 1.349 1 96.38 130 VAL B C 1
ATOM 3111 O O . VAL B 1 130 ? 2.424 16.109 1.723 1 96.38 130 VAL B O 1
ATOM 3114 N N . LEU B 1 131 ? 1.513 17.891 0.601 1 96.12 131 LEU B N 1
ATOM 3115 C CA . LEU B 1 131 ? 2.783 18.469 0.192 1 96.12 131 LEU B CA 1
ATOM 3116 C C . LEU B 1 131 ? 3.07 19.75 0.977 1 96.12 131 LEU B C 1
ATOM 3118 O O . LEU B 1 131 ? 2.455 20.797 0.726 1 96.12 131 LEU B O 1
ATOM 3122 N N . GLY B 1 132 ? 3.939 19.75 1.93 1 93.88 132 GLY B N 1
ATOM 3123 C CA . GLY B 1 132 ? 4.379 20.875 2.736 1 93.88 132 GLY B CA 1
ATOM 3124 C C . GLY B 1 132 ? 5.887 20.938 2.898 1 93.88 132 GLY B C 1
ATOM 3125 O O . GLY B 1 132 ? 6.625 20.875 1.913 1 93.88 132 GLY B O 1
ATOM 3126 N N . THR B 1 133 ? 6.301 21.125 4.223 1 90.69 133 THR B N 1
ATOM 3127 C CA . THR B 1 133 ? 7.73 21.016 4.496 1 90.69 133 THR B CA 1
ATOM 3128 C C . THR B 1 133 ? 8.242 19.609 4.191 1 90.69 133 THR B C 1
ATOM 3130 O O . THR B 1 133 ? 9.352 19.453 3.68 1 90.69 133 THR B O 1
ATOM 3133 N N . GLY B 1 134 ? 7.492 18.688 4.5 1 90 134 GLY B N 1
ATOM 3134 C CA . GLY B 1 134 ? 7.691 17.297 4.102 1 90 134 GLY B CA 1
ATOM 3135 C C . GLY B 1 134 ? 6.504 16.719 3.355 1 90 134 GLY B C 1
ATOM 3136 O O . GLY B 1 134 ? 5.617 17.453 2.92 1 90 134 GLY B O 1
ATOM 3137 N N . VAL B 1 135 ? 6.598 15.445 3.066 1 93.31 135 VAL B N 1
ATOM 3138 C CA . VAL B 1 135 ? 5.52 14.758 2.365 1 93.31 135 VAL B CA 1
ATOM 3139 C C . VAL B 1 135 ? 4.93 13.672 3.264 1 93.31 135 VAL B C 1
ATOM 3141 O O . VAL B 1 135 ? 5.664 12.969 3.967 1 93.31 135 VAL B O 1
ATOM 3144 N N . GLY B 1 136 ? 3.631 13.594 3.379 1 94.06 136 GLY B N 1
ATOM 3145 C CA . GLY B 1 136 ? 2.9 12.547 4.066 1 94.06 136 GLY B CA 1
ATOM 3146 C C . GLY B 1 136 ? 1.691 12.055 3.297 1 94.06 136 GLY B C 1
ATOM 3147 O O . GLY B 1 136 ? 1.278 12.672 2.316 1 94.06 136 GLY B O 1
ATOM 3148 N N . ALA B 1 137 ? 1.231 10.945 3.75 1 97.88 137 ALA B N 1
ATOM 3149 C CA . ALA B 1 137 ? 0.036 10.414 3.098 1 97.88 137 ALA B CA 1
ATOM 3150 C C . ALA B 1 137 ? -0.857 9.688 4.098 1 97.88 137 ALA B C 1
ATOM 3152 O O . ALA B 1 137 ? -0.387 9.234 5.145 1 97.88 137 ALA B O 1
ATOM 3153 N N . SER B 1 138 ? -2.088 9.734 3.857 1 98.5 138 SER B N 1
ATOM 3154 C CA . SER B 1 138 ? -3.098 8.922 4.523 1 98.5 138 SER B CA 1
ATOM 3155 C C . SER B 1 138 ? -3.828 8.023 3.529 1 98.5 138 SER B C 1
ATOM 3157 O O . SER B 1 138 ? -4.133 8.445 2.412 1 98.5 138 SER B O 1
ATOM 3159 N N . LEU B 1 139 ? -4.086 6.82 3.949 1 98.62 139 LEU B N 1
ATOM 3160 C CA . LEU B 1 139 ? -4.645 5.82 3.043 1 98.62 139 LEU B CA 1
ATOM 3161 C C . LEU B 1 139 ? -6.02 5.363 3.516 1 98.62 139 LEU B C 1
ATOM 3163 O O . LEU B 1 139 ? -6.242 5.184 4.715 1 98.62 139 LEU B O 1
ATOM 3167 N N . PHE B 1 140 ? -6.9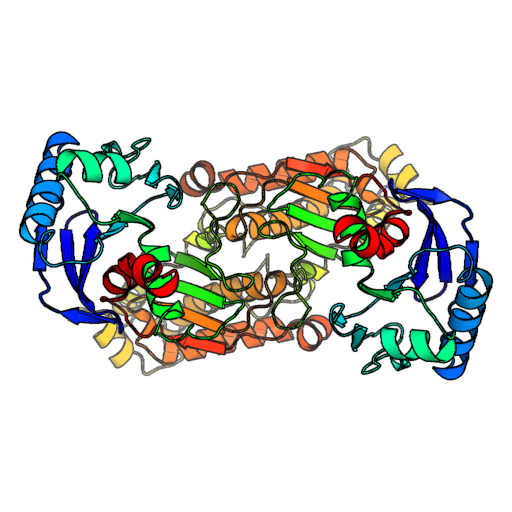18 5.262 2.598 1 98.38 140 PHE B N 1
ATOM 3168 C CA . PHE B 1 140 ? -8.156 4.516 2.789 1 98.38 140 PHE B CA 1
ATOM 3169 C C . PHE B 1 140 ? -8.156 3.24 1.959 1 98.38 140 PHE B C 1
ATOM 3171 O O . PHE B 1 140 ? -8.047 3.291 0.733 1 98.38 140 PHE B O 1
ATOM 3178 N N . LEU B 1 141 ? -8.203 2.113 2.584 1 98.19 141 LEU B N 1
ATOM 3179 C CA . LEU B 1 141 ? -8.195 0.806 1.938 1 98.19 141 LEU B CA 1
ATOM 3180 C C . LEU B 1 141 ? -9.406 -0.019 2.367 1 98.19 141 LEU B C 1
ATOM 3182 O O . LEU B 1 141 ? -9.672 -0.164 3.562 1 98.19 141 LEU B O 1
ATOM 3186 N N . ASN B 1 142 ? -10.125 -0.542 1.382 1 95.69 142 ASN B N 1
ATOM 3187 C CA . ASN B 1 142 ? -11.383 -1.259 1.605 1 95.69 142 ASN B CA 1
ATOM 3188 C C . ASN B 1 142 ? -12.359 -0.428 2.424 1 95.69 142 ASN B C 1
ATOM 3190 O O . ASN B 1 142 ? -12.984 -0.938 3.355 1 95.69 142 ASN B O 1
ATOM 3194 N N . GLY B 1 143 ? -12.312 0.835 2.246 1 94.62 143 GLY B N 1
ATOM 3195 C CA . GLY B 1 143 ? -13.305 1.753 2.793 1 94.62 143 GLY B CA 1
ATOM 3196 C C . GLY B 1 143 ? -12.938 2.273 4.168 1 94.62 143 GLY B C 1
ATOM 3197 O O . GLY B 1 143 ? -13.703 3.02 4.781 1 94.62 143 GLY B O 1
ATOM 3198 N N . GLN B 1 144 ? -11.766 1.944 4.648 1 94.88 144 GLN B N 1
ATOM 3199 C CA . GLN B 1 144 ? -11.375 2.318 6.004 1 94.88 144 GLN B CA 1
ATOM 3200 C C . GLN B 1 144 ? -10.023 3.021 6.02 1 94.88 144 GLN B C 1
ATOM 3202 O O . GLN B 1 144 ? -9.148 2.717 5.203 1 94.88 144 GLN B O 1
ATOM 3207 N N . LEU B 1 145 ? -9.945 3.934 7.004 1 97.12 145 LEU B N 1
ATOM 3208 C CA . LEU B 1 145 ? -8.625 4.512 7.238 1 97.12 145 LEU B CA 1
ATOM 3209 C C . LEU B 1 145 ? -7.621 3.43 7.621 1 97.12 145 LEU B C 1
ATOM 3211 O O . LEU B 1 145 ? -7.883 2.619 8.516 1 97.12 145 LEU B O 1
ATOM 3215 N N . TYR B 1 146 ? -6.562 3.404 6.941 1 97.75 146 TYR B N 1
ATOM 3216 C CA . TYR B 1 146 ? -5.555 2.367 7.141 1 97.75 146 TYR B CA 1
ATOM 3217 C C . TYR B 1 146 ? -4.41 2.879 8.008 1 97.75 146 TYR B C 1
ATOM 3219 O O . TYR B 1 146 ? -3.723 3.834 7.633 1 97.75 146 TYR B O 1
ATOM 3227 N N . HIS B 1 147 ? -4.164 2.248 9.172 1 97 147 HIS B N 1
ATOM 3228 C CA . HIS B 1 147 ? -3.158 2.723 10.117 1 97 147 HIS B CA 1
ATOM 3229 C C . HIS B 1 147 ? -1.873 1.906 10.008 1 97 147 HIS B C 1
ATOM 3231 O O . HIS B 1 147 ? -0.811 2.354 10.445 1 97 147 HIS B O 1
ATOM 3237 N N . GLY B 1 148 ? -1.947 0.627 9.406 1 97.06 148 GLY B N 1
ATOM 3238 C CA . GLY B 1 148 ? -0.813 -0.283 9.406 1 97.06 148 GLY B CA 1
ATOM 3239 C C . GLY B 1 148 ? -0.629 -1.007 10.727 1 97.06 148 GLY B C 1
ATOM 3240 O O . GLY B 1 148 ? -1.374 -0.769 11.68 1 97.06 148 GLY B O 1
ATOM 3241 N N . SER B 1 149 ? 0.288 -1.921 10.781 1 97.12 149 SER B N 1
ATOM 3242 C CA . SER B 1 149 ? 0.476 -2.781 11.945 1 97.12 149 SER B CA 1
ATOM 3243 C C . SER B 1 149 ? 1.076 -2.008 13.117 1 97.12 149 SER B C 1
ATOM 3245 O O . SER B 1 149 ? 0.861 -2.359 14.281 1 97.12 149 SER B O 1
ATOM 3247 N N . HIS B 1 150 ? 1.785 -0.944 12.797 1 95.5 150 HIS B N 1
ATOM 3248 C CA . HIS B 1 150 ? 2.467 -0.185 13.844 1 95.5 150 HIS B CA 1
ATOM 3249 C C . HIS B 1 150 ? 1.988 1.263 13.867 1 95.5 150 HIS B C 1
ATOM 3251 O O . HIS B 1 150 ? 2.625 2.119 14.484 1 95.5 150 HIS B O 1
ATOM 3257 N N . HIS B 1 151 ? 0.927 1.562 13.109 1 95.31 151 HIS B N 1
ATOM 3258 C CA . HIS B 1 151 ? 0.268 2.863 13.078 1 95.31 151 HIS B CA 1
ATOM 3259 C C . HIS B 1 151 ? 1.135 3.902 12.375 1 95.31 151 HIS B C 1
ATOM 3261 O O . HIS B 1 151 ? 1.057 5.094 12.688 1 95.31 151 HIS B O 1
ATOM 3267 N N . VAL B 1 152 ? 2.035 3.408 11.492 1 95.31 152 VAL B N 1
ATOM 3268 C CA . VAL B 1 152 ? 2.898 4.348 10.781 1 95.31 152 VAL B CA 1
ATOM 3269 C C . VAL B 1 152 ? 2.74 4.16 9.273 1 95.31 152 VAL B C 1
ATOM 3271 O O . VAL B 1 152 ? 3.686 4.375 8.516 1 95.31 152 VAL B O 1
ATOM 3274 N N . ALA B 1 153 ? 1.568 3.674 8.844 1 96.81 153 ALA B N 1
ATOM 3275 C CA . ALA B 1 153 ? 1.3 3.592 7.41 1 96.81 153 ALA B CA 1
ATOM 3276 C C . ALA B 1 153 ? 1.271 4.98 6.777 1 96.81 153 ALA B C 1
ATOM 3278 O O . ALA B 1 153 ? 0.963 5.969 7.449 1 96.81 153 ALA B O 1
ATOM 3279 N N . GLY B 1 154 ? 1.594 5.012 5.48 1 96.75 154 GLY B N 1
ATOM 3280 C CA . GLY B 1 154 ? 1.441 6.242 4.723 1 96.75 154 GLY B CA 1
ATOM 3281 C C . GLY B 1 154 ? 2.623 7.184 4.867 1 96.75 154 GLY B C 1
ATOM 3282 O O . GLY B 1 154 ? 2.447 8.398 4.973 1 96.75 154 GLY B O 1
ATOM 3283 N N . GLU B 1 155 ? 3.818 6.633 4.926 1 95.44 155 GLU B N 1
ATOM 3284 C CA . GLU B 1 155 ? 5.031 7.441 5 1 95.44 155 GLU B CA 1
ATOM 3285 C C . GLU B 1 155 ? 5.832 7.352 3.701 1 95.44 155 GLU B C 1
ATOM 3287 O O . GLU B 1 155 ? 7.016 7 3.717 1 95.44 155 GLU B O 1
ATOM 3292 N N . PRO B 1 156 ? 5.258 7.809 2.629 1 95.38 156 PRO B N 1
ATOM 3293 C CA . PRO B 1 156 ? 5.918 7.656 1.33 1 95.38 156 PRO B CA 1
ATOM 3294 C C . PRO B 1 156 ? 7.156 8.539 1.191 1 95.38 156 PRO B C 1
ATOM 3296 O O . PRO B 1 156 ? 7.941 8.359 0.257 1 95.38 156 PRO B O 1
ATOM 3299 N N . SER B 1 157 ? 7.34 9.508 2.1 1 92.44 157 SER B N 1
ATOM 3300 C CA . SER B 1 157 ? 8.516 10.383 2.053 1 92.44 157 SER B CA 1
ATOM 3301 C C . SER B 1 157 ? 9.805 9.57 2.125 1 92.44 157 SER B C 1
ATOM 3303 O O . SER B 1 157 ? 10.859 10.039 1.689 1 92.44 157 SER B O 1
ATOM 3305 N N . PHE B 1 158 ? 9.75 8.383 2.58 1 93.06 158 PHE B N 1
ATOM 3306 C CA . PHE B 1 158 ? 10.953 7.594 2.805 1 93.06 158 PHE B CA 1
ATOM 3307 C C . PHE B 1 158 ? 11.195 6.633 1.646 1 93.06 158 PHE B C 1
ATOM 3309 O O . PHE B 1 158 ? 12.164 5.871 1.656 1 93.06 158 PHE B O 1
ATOM 3316 N N . MET B 1 159 ? 10.367 6.66 0.619 1 93.31 159 MET B N 1
ATOM 3317 C CA . MET B 1 159 ? 10.547 5.805 -0.551 1 93.31 159 MET B CA 1
ATOM 3318 C C . MET B 1 159 ? 11.875 6.105 -1.24 1 93.31 159 MET B C 1
ATOM 3320 O O . MET B 1 159 ? 12.258 7.27 -1.385 1 93.31 159 MET B O 1
ATOM 3324 N N . VAL B 1 160 ? 12.492 5.043 -1.564 1 88.69 160 VAL B N 1
ATOM 3325 C CA . VAL B 1 160 ? 13.68 5.133 -2.414 1 88.69 160 VAL B CA 1
ATOM 3326 C C . VAL B 1 160 ? 13.258 5.234 -3.879 1 88.69 160 VAL B C 1
ATOM 3328 O O . VAL B 1 160 ? 12.625 4.32 -4.414 1 88.69 160 VAL B O 1
ATOM 3331 N N . THR B 1 161 ? 13.672 6.316 -4.586 1 80.12 161 THR B N 1
ATOM 3332 C CA . THR B 1 161 ? 13.172 6.535 -5.938 1 80.12 161 THR B CA 1
ATOM 3333 C C . THR B 1 161 ? 14.328 6.699 -6.918 1 80.12 161 THR B C 1
ATOM 3335 O O . THR B 1 161 ? 14.141 6.609 -8.133 1 80.12 161 THR B O 1
ATOM 3338 N N . ASN B 1 162 ? 15.414 6.926 -6.344 1 79.75 162 ASN B N 1
ATOM 3339 C CA . ASN B 1 162 ? 16.516 7.262 -7.23 1 79.75 162 ASN B CA 1
ATOM 3340 C C . ASN B 1 162 ? 17.828 6.629 -6.758 1 79.75 162 ASN B C 1
ATOM 3342 O O . ASN B 1 162 ? 18.703 7.32 -6.23 1 79.75 162 ASN B O 1
ATOM 3346 N N . GLY B 1 163 ? 18 5.418 -7.039 1 75.69 163 GLY B N 1
ATOM 3347 C CA . GLY B 1 163 ? 19.25 4.75 -6.715 1 75.69 163 GLY B CA 1
ATOM 3348 C C . GLY B 1 163 ? 19.062 3.523 -5.84 1 75.69 163 GLY B C 1
ATOM 3349 O O . GLY B 1 163 ? 18.25 3.535 -4.91 1 75.69 163 GLY B O 1
ATOM 3350 N N . LEU B 1 164 ? 19.812 2.422 -6.191 1 74 164 LEU B N 1
ATOM 3351 C CA . LEU B 1 164 ? 19.719 1.178 -5.438 1 74 164 LEU B CA 1
ATOM 3352 C C . LEU B 1 164 ? 20.859 1.054 -4.445 1 74 164 LEU B C 1
ATOM 3354 O O . LEU B 1 164 ? 21.016 0.025 -3.779 1 74 164 LEU B O 1
ATOM 3358 N N . THR B 1 165 ? 21.656 2.023 -4.375 1 71.38 165 THR B N 1
ATOM 3359 C CA . THR B 1 165 ? 22.656 2.123 -3.324 1 71.38 165 THR B CA 1
ATOM 3360 C C . THR B 1 165 ? 22.391 3.33 -2.43 1 71.38 165 THR B C 1
ATOM 3362 O O . THR B 1 165 ? 22.766 4.453 -2.766 1 71.38 165 THR B O 1
ATOM 3365 N N . PRO B 1 166 ? 21.344 3.113 -1.504 1 62.06 166 PRO B N 1
ATOM 3366 C CA . PRO B 1 166 ? 20.828 4.277 -0.786 1 62.06 166 PRO B CA 1
ATOM 3367 C C . PRO B 1 166 ? 21.844 4.898 0.162 1 62.06 166 PRO B C 1
ATOM 3369 O O . PRO B 1 166 ? 21.984 4.449 1.303 1 62.06 166 PRO B O 1
ATOM 3372 N N . ILE B 1 167 ? 22.5 5.98 -0.384 1 65.44 167 ILE B N 1
ATOM 3373 C CA . ILE B 1 167 ? 23.531 6.555 0.469 1 65.44 167 ILE B CA 1
ATOM 3374 C C . ILE B 1 167 ? 23.078 7.922 0.983 1 65.44 167 ILE B C 1
ATOM 3376 O O . ILE B 1 167 ? 23.625 8.43 1.97 1 65.44 167 ILE B O 1
ATOM 3380 N N . THR B 1 168 ? 21.969 8.391 0.344 1 78 168 THR B N 1
ATOM 3381 C CA . THR B 1 168 ? 21.703 9.742 0.825 1 78 168 THR B CA 1
ATOM 3382 C C . THR B 1 168 ? 20.203 10.023 0.877 1 78 168 THR B C 1
ATOM 3384 O O . THR B 1 168 ? 19.422 9.336 0.222 1 78 168 THR B O 1
ATOM 3387 N N . ARG B 1 169 ? 19.766 11.055 1.647 1 78 169 ARG B N 1
ATOM 3388 C CA . ARG B 1 169 ? 18.406 11.547 1.789 1 78 169 ARG B CA 1
ATOM 3389 C C . ARG B 1 169 ? 17.828 11.977 0.442 1 78 169 ARG B C 1
ATOM 3391 O O . ARG B 1 169 ? 16.641 11.781 0.172 1 78 169 ARG B O 1
ATOM 3398 N N . GLU B 1 170 ? 18.688 12.414 -0.412 1 76.5 170 GLU B N 1
ATOM 3399 C CA . GLU B 1 170 ? 18.266 12.969 -1.697 1 76.5 170 GLU B CA 1
ATOM 3400 C C . GLU B 1 170 ? 17.797 11.859 -2.641 1 76.5 170 GLU B C 1
ATOM 3402 O O . GLU B 1 170 ? 17.109 12.141 -3.635 1 76.5 170 GLU B O 1
ATOM 3407 N N . GLN B 1 171 ? 18.078 10.695 -2.24 1 79.56 171 GLN B N 1
ATOM 3408 C CA . GLN B 1 171 ? 17.672 9.562 -3.07 1 79.56 171 GLN B CA 1
ATOM 3409 C C . GLN B 1 171 ? 16.312 9.023 -2.645 1 79.56 171 GLN B C 1
ATOM 3411 O O . GLN B 1 171 ? 15.828 8.039 -3.207 1 79.56 171 GLN B O 1
ATOM 3416 N N . THR B 1 172 ? 15.773 9.75 -1.706 1 83.19 172 THR B N 1
ATOM 3417 C CA . THR B 1 172 ? 14.445 9.383 -1.236 1 83.19 172 THR B CA 1
ATOM 3418 C C . THR B 1 172 ? 13.453 10.516 -1.463 1 83.19 172 THR B C 1
ATOM 3420 O O . THR B 1 172 ? 13.852 11.633 -1.825 1 83.19 172 THR B O 1
ATOM 3423 N N . ALA B 1 173 ? 12.219 10.227 -1.292 1 85 173 ALA B N 1
ATOM 3424 C CA . ALA B 1 173 ? 11.172 11.234 -1.451 1 85 173 ALA B CA 1
ATOM 3425 C C . ALA B 1 173 ? 11.172 12.211 -0.281 1 85 173 ALA B C 1
ATOM 3427 O O . ALA B 1 173 ? 10.32 13.102 -0.213 1 85 173 ALA B O 1
ATOM 3428 N N . ALA B 1 174 ? 12.133 12.117 0.594 1 83.44 174 ALA B N 1
ATOM 3429 C CA . ALA B 1 174 ? 12.266 13.055 1.706 1 83.44 174 ALA B CA 1
ATOM 3430 C C . ALA B 1 174 ? 12.672 14.445 1.211 1 83.44 174 ALA B C 1
ATOM 3432 O O . ALA B 1 174 ? 12.484 15.438 1.915 1 83.44 174 ALA B O 1
ATOM 3433 N N . GLY B 1 175 ? 13.172 14.477 0.055 1 83.5 175 GLY B N 1
ATOM 3434 C CA . GLY B 1 175 ? 13.586 15.742 -0.529 1 83.5 175 GLY B CA 1
ATOM 3435 C C . GLY B 1 175 ? 12.438 16.5 -1.187 1 83.5 175 GLY B C 1
ATOM 3436 O O . GLY B 1 175 ? 12.609 17.641 -1.621 1 83.5 175 GLY B O 1
ATOM 3437 N N . LEU B 1 176 ? 11.242 15.922 -1.205 1 91.31 176 LEU B N 1
ATOM 3438 C CA . LEU B 1 176 ? 10.102 16.531 -1.881 1 91.31 176 LEU B CA 1
ATOM 3439 C C . LEU B 1 176 ? 9.414 17.547 -0.971 1 91.31 176 LEU B C 1
ATOM 3441 O O . LEU B 1 176 ? 8.25 17.359 -0.6 1 91.31 176 LEU B O 1
ATOM 3445 N N . SER B 1 177 ? 10.086 18.672 -0.73 1 94.5 177 SER B N 1
ATOM 3446 C CA . SER B 1 177 ? 9.531 19.766 0.051 1 94.5 177 SER B CA 1
ATOM 3447 C C . SER B 1 177 ? 8.906 20.828 -0.852 1 94.5 177 SER B C 1
ATOM 3449 O O . SER B 1 177 ? 9.609 21.5 -1.602 1 94.5 177 SER B O 1
ATOM 3451 N N . ALA B 1 178 ? 7.578 20.984 -0.718 1 96.38 178 ALA B N 1
ATOM 3452 C CA . ALA B 1 178 ? 6.895 22.047 -1.464 1 96.38 178 ALA B CA 1
ATOM 3453 C C . ALA B 1 178 ? 7.395 23.422 -1.043 1 96.38 178 ALA B C 1
ATOM 3455 O O . ALA B 1 178 ? 7.594 24.297 -1.885 1 96.38 178 ALA B O 1
ATOM 3456 N N . VAL B 1 179 ? 7.633 23.594 0.238 1 95.44 179 VAL B N 1
ATOM 3457 C CA . VAL B 1 179 ? 8.094 24.875 0.782 1 95.44 179 VAL B CA 1
ATOM 3458 C C . VAL B 1 179 ? 9.469 25.203 0.219 1 95.44 179 VAL B C 1
ATOM 3460 O O . VAL B 1 179 ? 9.695 26.312 -0.266 1 95.44 179 VAL B O 1
ATOM 3463 N N . ALA B 1 180 ? 10.359 24.219 0.218 1 95.38 180 ALA B N 1
ATOM 3464 C CA . ALA B 1 180 ? 11.695 24.438 -0.335 1 95.38 180 ALA B CA 1
ATOM 3465 C C . ALA B 1 180 ? 11.625 24.734 -1.831 1 95.38 180 ALA B C 1
ATOM 3467 O O . ALA B 1 180 ? 12.383 25.562 -2.344 1 95.38 180 ALA B O 1
ATOM 3468 N N . THR B 1 181 ? 10.773 24.031 -2.494 1 96.69 181 THR B N 1
ATOM 3469 C CA . THR B 1 181 ? 10.602 24.219 -3.93 1 96.69 181 THR B CA 1
ATOM 3470 C C . THR B 1 181 ? 10.141 25.641 -4.238 1 96.69 181 THR B C 1
ATOM 3472 O O . THR B 1 181 ? 10.727 26.312 -5.098 1 96.69 181 THR B O 1
ATOM 3475 N N . ILE B 1 182 ? 9.188 26.156 -3.523 1 97.19 182 ILE B N 1
ATOM 3476 C CA . ILE B 1 182 ? 8.656 27.484 -3.736 1 97.19 182 ILE B CA 1
ATOM 3477 C C . ILE B 1 182 ? 9.742 28.531 -3.465 1 97.19 182 ILE B C 1
ATOM 3479 O O . ILE B 1 182 ? 9.891 29.484 -4.223 1 97.19 182 ILE B O 1
ATOM 3483 N N . ASN B 1 183 ? 10.469 28.328 -2.414 1 97.31 183 ASN B N 1
ATOM 3484 C CA . ASN B 1 183 ? 11.547 29.266 -2.088 1 97.31 183 ASN B CA 1
ATOM 3485 C C . ASN B 1 183 ? 12.609 29.281 -3.18 1 97.31 183 ASN B C 1
ATOM 3487 O O . ASN B 1 183 ? 13.102 30.359 -3.551 1 97.31 183 ASN B O 1
ATOM 3491 N N . ALA B 1 184 ? 12.969 28.141 -3.676 1 97.5 184 ALA B N 1
ATOM 3492 C CA . ALA B 1 184 ? 13.953 28.047 -4.75 1 97.5 184 ALA B CA 1
ATOM 3493 C C . ALA B 1 184 ? 13.445 28.75 -6.012 1 97.5 184 ALA B C 1
ATOM 3495 O O . ALA B 1 184 ? 14.203 29.438 -6.691 1 97.5 184 ALA B O 1
ATOM 3496 N N . MET B 1 185 ? 12.211 28.547 -6.309 1 97.44 185 MET B N 1
ATOM 3497 C CA . MET B 1 185 ? 11.602 29.203 -7.461 1 97.44 185 MET B CA 1
ATOM 3498 C C . MET B 1 185 ? 11.602 30.719 -7.285 1 97.44 185 MET B C 1
ATOM 3500 O O . MET B 1 185 ? 11.875 31.453 -8.234 1 97.44 185 MET B O 1
ATOM 3504 N N . ALA B 1 186 ? 11.266 31.141 -6.094 1 97.69 186 ALA B N 1
ATOM 3505 C CA . ALA B 1 186 ? 11.25 32.562 -5.789 1 97.69 186 ALA B CA 1
ATOM 3506 C C . ALA B 1 186 ? 12.617 33.188 -6.027 1 97.69 186 ALA B C 1
ATOM 3508 O O . ALA B 1 186 ? 12.727 34.25 -6.637 1 97.69 186 ALA B O 1
ATOM 3509 N N . ASP B 1 187 ? 13.641 32.562 -5.594 1 97.81 187 ASP B N 1
ATOM 3510 C CA . ASP B 1 187 ? 15.016 33.031 -5.793 1 97.81 187 ASP B CA 1
ATOM 3511 C C . ASP B 1 187 ? 15.344 33.125 -7.281 1 97.81 187 ASP B C 1
ATOM 3513 O O . ASP B 1 187 ? 15.906 34.125 -7.727 1 97.81 187 ASP B O 1
ATOM 3517 N N . ALA B 1 188 ? 14.969 32.125 -8.008 1 97.25 188 ALA B N 1
ATOM 3518 C CA . ALA B 1 188 ? 15.258 32.094 -9.438 1 97.25 188 ALA B CA 1
ATOM 3519 C C . ALA B 1 188 ? 14.531 33.188 -10.18 1 97.25 188 ALA B C 1
ATOM 3521 O O . ALA B 1 188 ? 15.031 33.719 -11.18 1 97.25 188 ALA B O 1
ATOM 3522 N N . LEU B 1 189 ? 13.375 33.625 -9.688 1 96.25 189 LEU B N 1
ATOM 3523 C CA . LEU B 1 189 ? 12.539 34.594 -10.383 1 96.25 189 LEU B CA 1
ATOM 3524 C C . LEU B 1 189 ? 12.75 36 -9.812 1 96.25 189 LEU B C 1
ATOM 3526 O O . LEU B 1 189 ? 12.234 36.969 -10.352 1 96.25 189 LEU B O 1
ATOM 3530 N N . GLY B 1 190 ? 13.477 36.031 -8.711 1 96.19 190 GLY B N 1
ATOM 3531 C CA . GLY B 1 190 ? 13.664 37.312 -8.031 1 96.19 190 GLY B CA 1
ATOM 3532 C C . GLY B 1 190 ? 12.406 37.812 -7.344 1 96.19 190 GLY B C 1
ATOM 3533 O O . GLY B 1 190 ? 12.125 39 -7.355 1 96.19 190 GLY B O 1
ATOM 3534 N N . VAL B 1 191 ? 11.578 36.875 -6.879 1 96 191 VAL B N 1
ATOM 3535 C CA . VAL B 1 191 ? 10.328 37.219 -6.203 1 96 191 VAL B CA 1
ATOM 3536 C C . VAL B 1 191 ? 10.562 37.281 -4.695 1 96 191 VAL B C 1
ATOM 3538 O O . VAL B 1 191 ? 11.055 36.344 -4.094 1 96 191 VAL B O 1
ATOM 3541 N N . HIS B 1 192 ? 10.172 38.406 -4.059 1 94.25 192 HIS B N 1
ATOM 3542 C CA . HIS B 1 192 ? 10.383 38.594 -2.625 1 94.25 192 HIS B CA 1
ATOM 3543 C C . HIS B 1 192 ? 9.094 39 -1.925 1 94.25 192 HIS B C 1
ATOM 3545 O O . HIS B 1 192 ? 9.023 39 -0.694 1 94.25 192 HIS B O 1
ATOM 3551 N N . GLU B 1 193 ? 8.086 39.281 -2.637 1 93.38 193 GLU B N 1
ATOM 3552 C CA . GLU B 1 193 ? 6.824 39.781 -2.1 1 93.38 193 GLU B CA 1
ATOM 3553 C C . GLU B 1 193 ? 5.996 38.656 -1.497 1 93.38 193 GLU B C 1
ATOM 3555 O O . GLU B 1 193 ? 5.965 37.531 -2.035 1 93.38 193 GLU B O 1
ATOM 3560 N N . GLU B 1 194 ? 5.344 38.938 -0.412 1 92 194 GLU B N 1
ATOM 3561 C CA . GLU B 1 194 ? 4.426 38 0.212 1 92 194 GLU B CA 1
ATOM 3562 C C . GLU B 1 194 ? 3.002 38.188 -0.298 1 92 194 GLU B C 1
ATOM 3564 O O . GLU B 1 194 ? 2.607 39.281 -0.645 1 92 194 GLU B O 1
ATOM 3569 N N . PRO B 1 195 ? 2.105 37.125 -0.382 1 91.88 195 PRO B N 1
ATOM 3570 C CA . PRO B 1 195 ? 2.498 35.719 -0.118 1 91.88 195 PRO B CA 1
ATOM 3571 C C . PRO B 1 195 ? 3.373 35.156 -1.224 1 91.88 195 PRO B C 1
ATOM 3573 O O . PRO B 1 195 ? 2.99 35.156 -2.396 1 91.88 195 PRO B O 1
ATOM 3576 N N . ILE B 1 196 ? 4.449 34.531 -0.883 1 93.44 196 ILE B N 1
ATOM 3577 C CA . ILE B 1 196 ? 5.527 34.156 -1.792 1 93.44 196 ILE B CA 1
ATOM 3578 C C . ILE B 1 196 ? 5.012 33.156 -2.824 1 93.44 196 ILE B C 1
ATOM 3580 O O . ILE B 1 196 ? 5.297 33.281 -4.02 1 93.44 196 ILE B O 1
ATOM 3584 N N . GLY B 1 197 ? 4.234 32.188 -2.414 1 93 197 GLY B N 1
ATOM 3585 C CA . GLY B 1 197 ? 3.729 31.156 -3.312 1 93 197 GLY B CA 1
ATOM 3586 C C . GLY B 1 197 ? 2.9 31.719 -4.453 1 93 197 GLY B C 1
ATOM 3587 O O . GLY B 1 197 ? 3.115 31.359 -5.617 1 93 197 GLY B O 1
ATOM 3588 N N . GLN B 1 198 ? 2.029 32.594 -4.066 1 92.75 198 GLN B N 1
ATOM 3589 C CA . GLN B 1 198 ? 1.155 33.219 -5.07 1 92.75 198 GLN B CA 1
ATOM 3590 C C . GLN B 1 198 ? 1.958 34.031 -6.082 1 92.75 198 GLN B C 1
ATOM 3592 O O . GLN B 1 198 ? 1.736 33.906 -7.289 1 92.75 198 GLN B O 1
ATOM 3597 N N . HIS B 1 199 ? 2.906 34.781 -5.617 1 95.38 199 HIS B N 1
ATOM 3598 C CA . HIS B 1 199 ? 3.684 35.656 -6.484 1 95.38 199 HIS B CA 1
ATOM 3599 C C . HIS B 1 199 ? 4.617 34.844 -7.383 1 95.38 199 HIS B C 1
ATOM 3601 O O . HIS B 1 199 ? 4.875 35.25 -8.523 1 95.38 199 HIS B O 1
ATOM 3607 N N . VAL B 1 200 ? 5.098 33.75 -6.824 1 96.06 200 VAL B N 1
ATOM 3608 C CA . VAL B 1 200 ? 5.969 32.875 -7.602 1 96.06 200 VAL B CA 1
ATOM 3609 C C . VAL B 1 200 ? 5.211 32.344 -8.812 1 96.06 200 VAL B C 1
ATOM 3611 O O . VAL B 1 200 ? 5.707 32.406 -9.938 1 96.06 200 VAL B O 1
ATOM 3614 N N . PHE B 1 201 ? 4.008 31.891 -8.633 1 95.62 201 PHE B N 1
ATOM 3615 C CA . PHE B 1 201 ? 3.268 31.266 -9.719 1 95.62 201 PHE B CA 1
ATOM 3616 C C . PHE B 1 201 ? 2.725 32.312 -10.688 1 95.62 201 PHE B C 1
ATOM 3618 O O . PHE B 1 201 ? 2.543 32.031 -11.875 1 95.62 201 PHE B O 1
ATOM 3625 N N . GLN B 1 202 ? 2.496 33.5 -10.203 1 94.19 202 GLN B N 1
ATOM 3626 C CA . GLN B 1 202 ? 2.137 34.625 -11.086 1 94.19 202 GLN B CA 1
ATOM 3627 C C . GLN B 1 202 ? 3.297 34.969 -12.016 1 94.19 202 GLN B C 1
ATOM 3629 O O . GLN B 1 202 ? 3.086 35.344 -13.18 1 94.19 202 GLN B O 1
ATOM 3634 N N . ALA B 1 203 ? 4.469 34.844 -11.484 1 94.5 203 ALA B N 1
ATOM 3635 C CA . ALA B 1 203 ? 5.664 35.25 -12.227 1 94.5 203 ALA B CA 1
ATOM 3636 C C . ALA B 1 203 ? 6.113 34.125 -13.156 1 94.5 203 ALA B C 1
ATOM 3638 O O . ALA B 1 203 ? 6.879 34.344 -14.094 1 94.5 203 ALA B O 1
ATOM 3639 N N . LEU B 1 204 ? 5.672 32.906 -12.852 1 93.94 204 LEU B N 1
ATOM 3640 C CA . LEU B 1 204 ? 6.098 31.734 -13.617 1 93.94 204 LEU B CA 1
ATOM 3641 C C . LEU B 1 204 ? 5.367 31.656 -14.953 1 93.94 204 LEU B C 1
ATOM 3643 O O . LEU B 1 204 ? 4.422 30.875 -15.109 1 93.94 204 LEU B O 1
ATOM 3647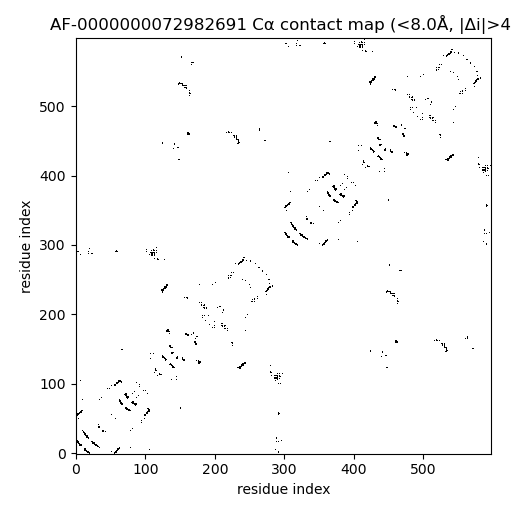 N N . THR B 1 205 ? 5.703 32.406 -15.938 1 87.56 205 THR B N 1
ATOM 3648 C CA . THR B 1 205 ? 5.043 32.469 -17.234 1 87.56 205 THR B CA 1
ATOM 3649 C C . THR B 1 205 ? 5.848 31.734 -18.297 1 87.56 205 THR B C 1
ATOM 3651 O O . THR B 1 205 ? 5.281 31.234 -19.266 1 87.56 205 THR B O 1
ATOM 3654 N N . ASP B 1 206 ? 7.117 31.625 -18.047 1 86.31 206 ASP B N 1
ATOM 3655 C CA . ASP B 1 206 ? 8.023 30.953 -18.984 1 86.31 206 ASP B CA 1
ATOM 3656 C C . ASP B 1 206 ? 8.25 29.5 -18.578 1 86.31 206 ASP B C 1
ATOM 3658 O O . ASP B 1 206 ? 8.719 29.219 -17.469 1 86.31 206 ASP B O 1
ATOM 3662 N N . ASN B 1 207 ? 8.016 28.594 -19.516 1 86.94 207 ASN B N 1
ATOM 3663 C CA . ASN B 1 207 ? 8.109 27.156 -19.219 1 86.94 207 ASN B CA 1
ATOM 3664 C C . ASN B 1 207 ? 9.539 26.656 -19.344 1 86.94 207 ASN B C 1
ATOM 3666 O O . ASN B 1 207 ? 9.812 25.484 -19.094 1 86.94 207 ASN B O 1
ATOM 3670 N N . THR B 1 208 ? 10.414 27.562 -19.656 1 89.62 208 THR B N 1
ATOM 3671 C CA . THR B 1 208 ? 11.797 27.141 -19.844 1 89.62 208 THR B CA 1
ATOM 3672 C C . THR B 1 208 ? 12.703 27.797 -18.812 1 89.62 208 THR B C 1
ATOM 3674 O O . THR B 1 208 ? 13.914 27.547 -18.781 1 89.62 208 THR B O 1
ATOM 3677 N N . SER B 1 209 ? 12.141 28.547 -17.984 1 92.38 209 SER B N 1
ATOM 3678 C CA . SER B 1 209 ? 12.906 29.25 -16.969 1 92.38 209 SER B CA 1
ATOM 3679 C C . SER B 1 209 ? 13.484 28.281 -15.938 1 92.38 209 SER B C 1
ATOM 3681 O O . SER B 1 209 ? 13.062 27.125 -15.867 1 92.38 209 SER B O 1
ATOM 3683 N N . GLU B 1 210 ? 14.461 28.75 -15.242 1 95.94 210 GLU B N 1
ATOM 3684 C CA . GLU B 1 210 ? 15.023 27.984 -14.133 1 95.94 210 GLU B CA 1
ATOM 3685 C C . GLU B 1 210 ? 13.945 27.594 -13.125 1 95.94 210 GLU B C 1
ATOM 3687 O O . GLU B 1 210 ? 13.938 26.469 -12.625 1 95.94 210 GLU B O 1
ATOM 3692 N N . ALA B 1 211 ? 13.062 28.516 -12.859 1 97.06 211 ALA B N 1
ATOM 3693 C CA . ALA B 1 211 ? 11.969 28.234 -11.938 1 97.06 211 ALA B CA 1
ATOM 3694 C C . ALA B 1 211 ? 11.086 27.109 -12.453 1 97.06 211 ALA B C 1
ATOM 3696 O O . ALA B 1 211 ? 10.648 26.25 -11.68 1 97.06 211 ALA B O 1
ATOM 3697 N N . ALA B 1 212 ? 10.883 27.078 -13.727 1 96.88 212 ALA B N 1
ATOM 3698 C CA . ALA B 1 212 ? 10.086 26.016 -14.328 1 96.88 212 ALA B CA 1
ATOM 3699 C C . ALA B 1 212 ? 10.781 24.672 -14.195 1 96.88 212 ALA B C 1
ATOM 3701 O O . ALA B 1 212 ? 10.125 23.641 -13.961 1 96.88 212 ALA B O 1
ATOM 3702 N N . VAL B 1 213 ? 12.047 24.703 -14.297 1 95.88 213 VAL B N 1
ATOM 3703 C CA . VAL B 1 213 ? 12.836 23.469 -14.172 1 95.88 213 VAL B CA 1
ATOM 3704 C C . VAL B 1 213 ? 12.773 22.969 -12.734 1 95.88 213 VAL B C 1
ATOM 3706 O O . VAL B 1 213 ? 12.617 21.766 -12.5 1 95.88 213 VAL B O 1
ATOM 3709 N N . ILE B 1 214 ? 12.852 23.844 -11.82 1 96.44 214 ILE B N 1
ATOM 3710 C CA . ILE B 1 214 ? 12.766 23.5 -10.406 1 96.44 214 ILE B CA 1
ATOM 3711 C C . ILE B 1 214 ? 11.406 22.859 -10.109 1 96.44 214 ILE B C 1
ATOM 3713 O O . ILE B 1 214 ? 11.336 21.797 -9.484 1 96.44 214 ILE B O 1
ATOM 3717 N N . LEU B 1 215 ? 10.352 23.469 -10.641 1 96.75 215 LEU B N 1
ATOM 3718 C CA . LEU B 1 215 ? 9.008 22.953 -10.438 1 96.75 215 LEU B CA 1
ATOM 3719 C C . LEU B 1 215 ? 8.867 21.562 -11.07 1 96.75 215 LEU B C 1
ATOM 3721 O O . LEU B 1 215 ? 8.32 20.656 -10.453 1 96.75 215 LEU B O 1
ATOM 3725 N N . GLY B 1 216 ? 9.383 21.469 -12.234 1 94.75 216 GLY B N 1
ATOM 3726 C CA . GLY B 1 216 ? 9.32 20.203 -12.953 1 94.75 216 GLY B CA 1
ATOM 3727 C C . GLY B 1 216 ? 10 19.062 -12.211 1 94.75 216 GLY B C 1
ATOM 3728 O O . GLY B 1 216 ? 9.484 17.938 -12.172 1 94.75 216 GLY B O 1
ATOM 3729 N N . THR B 1 217 ? 11.148 19.344 -11.641 1 92.62 217 THR B N 1
ATOM 3730 C CA . THR B 1 217 ? 11.859 18.328 -10.867 1 92.62 217 THR B CA 1
ATOM 3731 C C . THR B 1 217 ? 11.039 17.891 -9.656 1 92.62 217 THR B C 1
ATOM 3733 O O . THR B 1 217 ? 10.922 16.703 -9.367 1 92.62 217 THR B O 1
ATOM 3736 N N . PHE B 1 218 ? 10.43 18.828 -9.039 1 94.5 218 PHE B N 1
ATOM 3737 C CA . PHE B 1 218 ? 9.594 18.562 -7.875 1 94.5 218 PHE B CA 1
ATOM 3738 C C . PHE B 1 218 ? 8.375 17.719 -8.258 1 94.5 218 PHE B C 1
ATOM 3740 O O . PHE B 1 218 ? 8.125 16.672 -7.652 1 94.5 218 PHE B O 1
ATOM 3747 N N . THR B 1 219 ? 7.676 18.125 -9.312 1 95.62 219 THR B N 1
ATOM 3748 C CA . THR B 1 219 ? 6.438 17.453 -9.672 1 95.62 219 THR B CA 1
ATOM 3749 C C . THR B 1 219 ? 6.719 16.047 -10.219 1 95.62 219 THR B C 1
ATOM 3751 O O . THR B 1 219 ? 5.926 15.133 -10.031 1 95.62 219 THR B O 1
ATOM 3754 N N . ARG B 1 220 ? 7.863 15.898 -10.828 1 93.38 220 ARG B N 1
ATOM 3755 C CA . ARG B 1 220 ? 8.258 14.57 -11.281 1 93.38 220 ARG B CA 1
ATOM 3756 C C . ARG B 1 220 ? 8.516 13.641 -10.102 1 93.38 220 ARG B C 1
ATOM 3758 O O . ARG B 1 220 ? 8.18 12.453 -10.156 1 93.38 220 ARG B O 1
ATOM 3765 N N . GLY B 1 221 ? 9.156 14.18 -9.094 1 92.75 221 GLY B N 1
ATOM 3766 C CA . GLY B 1 221 ? 9.367 13.398 -7.879 1 92.75 221 GLY B CA 1
ATOM 3767 C C . GLY B 1 221 ? 8.078 12.984 -7.203 1 92.75 221 GLY B C 1
ATOM 3768 O O . GLY B 1 221 ? 7.922 11.828 -6.805 1 92.75 221 GLY B O 1
ATOM 3769 N N . VAL B 1 222 ? 7.156 13.93 -7.098 1 95.88 222 VAL B N 1
ATOM 3770 C CA . VAL B 1 222 ? 5.855 13.648 -6.5 1 95.88 222 VAL B CA 1
ATOM 3771 C C . VAL B 1 222 ? 5.117 12.609 -7.34 1 95.88 222 VAL B C 1
ATOM 3773 O O . VAL B 1 222 ? 4.52 11.672 -6.797 1 95.88 222 VAL B O 1
ATOM 3776 N N . ALA B 1 223 ? 5.219 12.758 -8.656 1 95.38 223 ALA B N 1
ATOM 3777 C CA . ALA B 1 223 ? 4.582 11.812 -9.57 1 95.38 223 ALA B CA 1
ATOM 3778 C C . ALA B 1 223 ? 5.133 10.406 -9.375 1 95.38 223 ALA B C 1
ATOM 3780 O O . ALA B 1 223 ? 4.375 9.43 -9.336 1 95.38 223 ALA B O 1
ATOM 3781 N N . ALA B 1 224 ? 6.414 10.297 -9.266 1 93.31 224 ALA B N 1
ATOM 3782 C CA . ALA B 1 224 ? 7.039 8.992 -9.055 1 93.31 224 ALA B CA 1
ATOM 3783 C C . ALA B 1 224 ? 6.543 8.352 -7.758 1 93.31 224 ALA B C 1
ATOM 3785 O O . ALA B 1 224 ? 6.242 7.16 -7.723 1 93.31 224 ALA B O 1
ATOM 3786 N N . MET B 1 225 ? 6.496 9.164 -6.754 1 94.81 225 MET B N 1
ATOM 3787 C CA . MET B 1 225 ? 6.027 8.711 -5.453 1 94.81 225 MET B CA 1
ATOM 3788 C C . MET B 1 225 ? 4.602 8.172 -5.543 1 94.81 225 MET B C 1
ATOM 3790 O O . MET B 1 225 ? 4.316 7.066 -5.094 1 94.81 225 MET B O 1
ATOM 3794 N N . ILE B 1 226 ? 3.715 8.922 -6.184 1 97.31 226 ILE B N 1
ATOM 3795 C CA . ILE B 1 226 ? 2.311 8.539 -6.305 1 97.31 226 ILE B CA 1
ATOM 3796 C C . ILE B 1 226 ? 2.18 7.324 -7.219 1 97.31 226 ILE B C 1
ATOM 3798 O O . ILE B 1 226 ? 1.393 6.414 -6.941 1 97.31 226 ILE B O 1
ATOM 3802 N N . TYR B 1 227 ? 2.914 7.312 -8.297 1 96.19 227 TYR B N 1
ATOM 3803 C CA . TYR B 1 227 ? 2.887 6.176 -9.203 1 96.19 227 TYR B CA 1
ATOM 3804 C C . TYR B 1 227 ? 3.305 4.895 -8.492 1 96.19 227 TYR B C 1
ATOM 3806 O O . TYR B 1 227 ? 2.666 3.852 -8.648 1 96.19 227 TYR B O 1
ATOM 3814 N N . ASN B 1 228 ? 4.359 4.996 -7.738 1 95.81 228 ASN B N 1
ATOM 3815 C CA . ASN B 1 228 ? 4.816 3.824 -6.996 1 95.81 228 ASN B CA 1
ATOM 3816 C C . ASN B 1 228 ? 3.758 3.332 -6.016 1 95.81 228 ASN B C 1
ATOM 3818 O O . ASN B 1 228 ? 3.547 2.125 -5.879 1 95.81 228 ASN B O 1
ATOM 3822 N N . MET B 1 229 ? 3.068 4.23 -5.328 1 98 229 MET B N 1
ATOM 3823 C CA . MET B 1 229 ? 1.943 3.828 -4.488 1 98 229 MET B CA 1
ATOM 3824 C C . MET B 1 229 ? 0.866 3.137 -5.316 1 98 229 MET B C 1
ATOM 3826 O O . MET B 1 229 ? 0.302 2.127 -4.891 1 98 229 MET B O 1
ATOM 3830 N N . GLN B 1 230 ? 0.612 3.666 -6.477 1 98.25 230 GLN B N 1
ATOM 3831 C CA . GLN B 1 230 ? -0.442 3.168 -7.355 1 98.25 230 GLN B CA 1
ATOM 3832 C C . GLN B 1 230 ? -0.147 1.742 -7.812 1 98.25 230 GLN B C 1
ATOM 3834 O O . GLN B 1 230 ? -1.048 0.902 -7.867 1 98.25 230 GLN B O 1
ATOM 3839 N N . THR B 1 231 ? 1.091 1.474 -8.133 1 96.88 231 THR B N 1
ATOM 3840 C CA . THR B 1 231 ? 1.462 0.149 -8.617 1 96.88 231 THR B CA 1
ATOM 3841 C C . THR B 1 231 ? 1.139 -0.918 -7.57 1 96.88 231 THR B C 1
ATOM 3843 O O . THR B 1 231 ? 0.812 -2.055 -7.922 1 96.88 231 THR B O 1
ATOM 3846 N N . VAL B 1 232 ? 1.115 -0.555 -6.363 1 97.88 232 VAL B N 1
ATOM 3847 C CA . VAL B 1 232 ? 0.942 -1.515 -5.277 1 97.88 232 VAL B CA 1
ATOM 3848 C C . VAL B 1 232 ? -0.507 -1.498 -4.797 1 97.88 232 VAL B C 1
ATOM 3850 O O . VAL B 1 232 ? -1.102 -2.553 -4.562 1 97.88 232 VAL B O 1
ATOM 3853 N N . LEU B 1 233 ? -1.135 -0.333 -4.785 1 98.69 233 LEU B N 1
ATOM 3854 C CA . LEU B 1 233 ? -2.373 -0.181 -4.031 1 98.69 233 LEU B CA 1
ATOM 3855 C C . LEU B 1 233 ? -3.576 -0.129 -4.965 1 98.69 233 LEU B C 1
ATOM 3857 O O . LEU B 1 233 ? -4.719 -0.293 -4.527 1 98.69 233 LEU B O 1
ATOM 3861 N N . ASP B 1 234 ? -3.391 0.17 -6.23 1 98.5 234 ASP B N 1
ATOM 3862 C CA . ASP B 1 234 ? -4.5 0.214 -7.18 1 98.5 234 ASP B CA 1
ATOM 3863 C C . ASP B 1 234 ? -5.641 1.077 -6.648 1 98.5 234 ASP B C 1
ATOM 3865 O O . ASP B 1 234 ? -6.781 0.616 -6.551 1 98.5 234 ASP B O 1
ATOM 3869 N N . LEU B 1 235 ? -5.301 2.314 -6.398 1 98.81 235 LEU B N 1
ATOM 3870 C CA . LEU B 1 235 ? -6.246 3.281 -5.844 1 98.81 235 LEU B CA 1
ATOM 3871 C C . LEU B 1 235 ? -7.148 3.846 -6.938 1 98.81 235 LEU B C 1
ATOM 3873 O O . LEU B 1 235 ? -6.73 3.961 -8.094 1 98.81 235 LEU B O 1
ATOM 3877 N N . GLU B 1 236 ? -8.336 4.258 -6.566 1 98.69 236 GLU B N 1
ATOM 3878 C CA . GLU B 1 236 ? -9.219 4.883 -7.547 1 98.69 236 GLU B CA 1
ATOM 3879 C C . GLU B 1 236 ? -9.047 6.398 -7.559 1 98.69 236 GLU B C 1
ATOM 3881 O O . GLU B 1 236 ? -9.398 7.059 -8.539 1 98.69 236 GLU B O 1
ATOM 3886 N N . LYS B 1 237 ? -8.57 6.984 -6.434 1 98.81 237 LYS B N 1
ATOM 3887 C CA . LYS B 1 237 ? -8.43 8.43 -6.34 1 98.81 237 LYS B CA 1
ATOM 3888 C C . LYS B 1 237 ? -7.309 8.82 -5.379 1 98.81 237 LYS B C 1
ATOM 3890 O O . LYS B 1 237 ? -7.148 8.203 -4.32 1 98.81 237 LYS B O 1
ATOM 3895 N N . VAL B 1 238 ? -6.52 9.852 -5.742 1 98.88 238 VAL B N 1
ATOM 3896 C CA . VAL B 1 238 ? -5.523 10.508 -4.906 1 98.88 238 VAL B CA 1
ATOM 3897 C C . VAL B 1 238 ? -5.777 12.016 -4.879 1 98.88 238 VAL B C 1
ATOM 3899 O O . VAL B 1 238 ? -5.84 12.656 -5.93 1 98.88 238 VAL B O 1
ATOM 3902 N N . ILE B 1 239 ? -5.934 12.57 -3.684 1 98.75 239 ILE B N 1
ATOM 3903 C CA . ILE B 1 239 ? -6.066 14.016 -3.602 1 98.75 239 ILE B CA 1
ATOM 3904 C C . ILE B 1 239 ? -4.789 14.617 -3.012 1 98.75 239 ILE B C 1
ATOM 3906 O O . ILE B 1 239 ? -4.113 13.977 -2.201 1 98.75 239 ILE B O 1
ATOM 3910 N N . ILE B 1 240 ? -4.492 15.797 -3.449 1 98.31 240 ILE B N 1
ATOM 3911 C CA . ILE B 1 240 ? -3.268 16.484 -3.055 1 98.31 240 ILE B CA 1
ATOM 3912 C C . ILE B 1 240 ? -3.604 17.656 -2.143 1 98.31 240 ILE B C 1
ATOM 3914 O O . ILE B 1 240 ? -4.395 18.531 -2.51 1 98.31 240 ILE B O 1
ATOM 3918 N N . GLY B 1 241 ? -3.045 17.594 -0.964 1 96.75 241 GLY B N 1
ATOM 3919 C CA . GL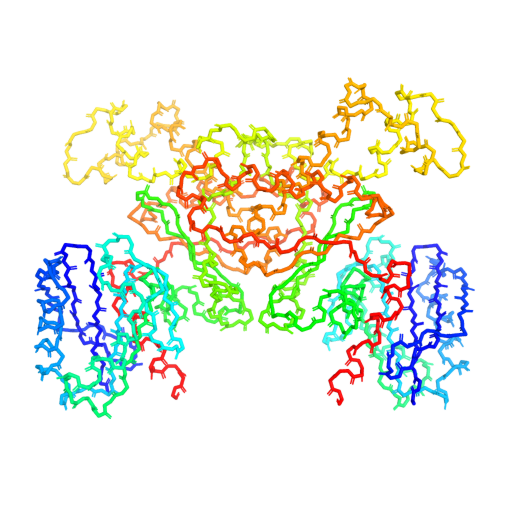Y B 1 241 ? -3.158 18.703 -0.036 1 96.75 241 GLY B CA 1
ATOM 3920 C C . GLY B 1 241 ? -1.893 19.531 0.057 1 96.75 241 GLY B C 1
ATOM 3921 O O . GLY B 1 241 ? -0.911 19.266 -0.637 1 96.75 241 GLY B O 1
ATOM 3922 N N . GLY B 1 242 ? -1.903 20.562 0.916 1 94.06 242 GLY B N 1
ATOM 3923 C CA . GLY B 1 242 ? -0.826 21.531 1.021 1 94.06 242 GLY B CA 1
ATOM 3924 C C . GLY B 1 242 ? -1.072 22.797 0.207 1 94.06 242 GLY B C 1
ATOM 3925 O O . GLY B 1 242 ? -1.801 22.766 -0.787 1 94.06 242 GLY B O 1
ATOM 3926 N N . GLY B 1 243 ? -0.423 23.859 0.642 1 92 243 GLY B N 1
ATOM 3927 C CA . GLY B 1 243 ? -0.639 25.141 -0.003 1 92 243 GLY B CA 1
ATOM 3928 C C . GLY B 1 243 ? -0.372 25.109 -1.496 1 92 243 GLY B C 1
ATOM 3929 O O . GLY B 1 243 ? -1.115 25.703 -2.275 1 92 243 GLY B O 1
ATOM 3930 N N . ILE B 1 244 ? 0.561 24.375 -1.939 1 94.25 244 ILE B N 1
ATOM 3931 C CA . ILE B 1 244 ? 1.007 24.359 -3.328 1 94.25 244 ILE B CA 1
ATOM 3932 C C . ILE B 1 244 ? -0.065 23.719 -4.207 1 94.25 244 ILE B C 1
ATOM 3934 O O . ILE B 1 244 ? -0.087 23.922 -5.422 1 94.25 244 ILE B O 1
ATOM 3938 N N . SER B 1 245 ? -0.922 22.891 -3.607 1 94.19 245 SER B N 1
ATOM 3939 C CA . SER B 1 245 ? -1.942 22.156 -4.355 1 94.19 245 SER B CA 1
ATOM 3940 C C . SER B 1 245 ? -3.01 23.109 -4.895 1 94.19 245 SER B C 1
ATOM 3942 O O . SER B 1 245 ? -3.812 22.719 -5.75 1 94.19 245 SER B O 1
ATOM 3944 N N . ALA B 1 246 ? -3.025 24.328 -4.414 1 92.19 246 ALA B N 1
ATOM 3945 C CA . ALA B 1 246 ? -3.967 25.328 -4.898 1 92.19 246 ALA B CA 1
ATOM 3946 C C . ALA B 1 246 ? -3.625 25.766 -6.324 1 92.19 246 ALA B C 1
ATOM 3948 O O . ALA B 1 246 ? -4.43 26.422 -6.992 1 92.19 246 ALA B O 1
ATOM 3949 N N . GLN B 1 247 ? -2.467 25.453 -6.812 1 93.88 247 GLN B N 1
ATOM 3950 C CA . GLN B 1 247 ? -2.014 25.828 -8.148 1 93.88 247 GLN B CA 1
ATOM 3951 C C . GLN B 1 247 ? -2.348 24.734 -9.164 1 93.88 247 GLN B C 1
ATOM 3953 O O . GLN B 1 247 ? -1.735 23.672 -9.156 1 93.88 247 GLN B O 1
ATOM 3958 N N . PRO B 1 248 ? -3.254 25.031 -10.086 1 95.12 248 PRO B N 1
ATOM 3959 C CA . PRO B 1 248 ? -3.674 24.016 -11.055 1 95.12 248 PRO B CA 1
ATOM 3960 C C . PRO B 1 248 ? -2.502 23.438 -11.844 1 95.12 248 PRO B C 1
ATOM 3962 O O . PRO B 1 248 ? -2.516 22.25 -12.195 1 95.12 248 PRO B O 1
ATOM 3965 N N . ARG B 1 249 ? -1.559 24.25 -12.094 1 95.88 249 ARG B N 1
ATOM 3966 C CA . ARG B 1 249 ? -0.397 23.797 -12.859 1 95.88 249 ARG B CA 1
ATOM 3967 C C . ARG B 1 249 ? 0.312 22.656 -12.141 1 95.88 249 ARG B C 1
ATOM 3969 O O . ARG B 1 249 ? 0.804 21.719 -12.781 1 95.88 249 ARG B O 1
ATOM 3976 N N . VAL B 1 250 ? 0.416 22.719 -10.867 1 97.31 250 VAL B N 1
ATOM 3977 C CA . VAL B 1 250 ? 1.092 21.703 -10.07 1 97.31 250 VAL B CA 1
ATOM 3978 C C . VAL B 1 250 ? 0.365 20.359 -10.219 1 97.31 250 VAL B C 1
ATOM 3980 O O . VAL B 1 250 ? 0.992 19.328 -10.484 1 97.31 250 VAL B O 1
ATOM 3983 N N . ILE B 1 251 ? -0.96 20.391 -10.125 1 98.12 251 ILE B N 1
ATOM 3984 C CA . ILE B 1 251 ? -1.777 19.188 -10.234 1 98.12 251 ILE B CA 1
ATOM 3985 C C . ILE B 1 251 ? -1.627 18.594 -11.625 1 98.12 251 ILE B C 1
ATOM 3987 O O . ILE B 1 251 ? -1.445 17.375 -11.773 1 98.12 251 ILE B O 1
ATOM 3991 N N . LYS B 1 252 ? -1.68 19.438 -12.602 1 97.75 252 LYS B N 1
ATOM 3992 C CA . LYS B 1 252 ? -1.542 18.984 -13.984 1 97.75 252 LYS B CA 1
ATOM 3993 C C . LYS B 1 252 ? -0.189 18.312 -14.211 1 97.75 252 LYS B C 1
ATOM 3995 O O . LYS B 1 252 ? -0.111 17.266 -14.828 1 97.75 252 LYS B O 1
ATOM 4000 N N . GLU B 1 253 ? 0.873 18.953 -13.758 1 96.94 253 GLU B N 1
ATOM 4001 C CA . GLU B 1 253 ? 2.215 18.422 -13.961 1 96.94 253 GLU B CA 1
ATOM 4002 C C . GLU B 1 253 ? 2.389 17.078 -13.234 1 96.94 253 GLU B C 1
ATOM 4004 O O . GLU B 1 253 ? 3.066 16.188 -13.734 1 96.94 253 GLU B O 1
ATOM 4009 N N . ILE B 1 254 ? 1.813 16.953 -12.07 1 97.75 254 ILE B N 1
ATOM 4010 C CA . ILE B 1 254 ? 1.859 15.695 -11.336 1 97.75 254 ILE B CA 1
ATOM 4011 C C . ILE B 1 254 ? 1.132 14.617 -12.133 1 97.75 254 ILE B C 1
ATOM 4013 O O . ILE B 1 254 ? 1.661 13.516 -12.328 1 97.75 254 ILE B O 1
ATOM 4017 N N . ARG B 1 255 ? -0.076 14.922 -12.633 1 98.06 255 ARG B N 1
ATOM 4018 C CA . ARG B 1 255 ? -0.85 13.977 -13.43 1 98.06 255 ARG B CA 1
ATOM 4019 C C . ARG B 1 255 ? -0.07 13.539 -14.664 1 98.06 255 ARG B C 1
ATOM 4021 O O . ARG B 1 255 ? -0.002 12.344 -14.969 1 98.06 255 ARG B O 1
ATOM 4028 N N . ASP B 1 256 ? 0.482 14.523 -15.336 1 96.69 256 ASP B N 1
ATOM 4029 C CA . ASP B 1 256 ? 1.27 14.234 -16.531 1 96.69 256 ASP B CA 1
ATOM 4030 C C . ASP B 1 256 ? 2.445 13.312 -16.203 1 96.69 256 ASP B C 1
ATOM 4032 O O . ASP B 1 256 ? 2.768 12.406 -16.969 1 96.69 256 ASP B O 1
ATOM 4036 N N . GLY B 1 257 ? 3.1 13.586 -15.078 1 95.06 257 GLY B N 1
ATOM 4037 C CA . GLY B 1 257 ? 4.203 12.742 -14.641 1 95.06 257 GLY B CA 1
ATOM 4038 C C . GLY B 1 257 ? 3.791 11.312 -14.359 1 95.06 257 GLY B C 1
ATOM 4039 O O . GLY B 1 257 ? 4.465 10.375 -14.781 1 95.06 257 GLY B O 1
ATOM 4040 N N . ILE B 1 258 ? 2.684 11.125 -13.68 1 96.38 258 ILE B N 1
ATOM 4041 C CA . ILE B 1 258 ? 2.176 9.797 -13.367 1 96.38 258 ILE B CA 1
ATOM 4042 C C . ILE B 1 258 ? 1.869 9.039 -14.656 1 96.38 258 ILE B C 1
ATOM 4044 O O . ILE B 1 258 ? 2.227 7.867 -14.797 1 96.38 258 ILE B O 1
ATOM 4048 N N . GLU B 1 259 ? 1.216 9.695 -15.578 1 96.19 259 GLU B N 1
ATOM 4049 C CA . GLU B 1 259 ? 0.897 9.102 -16.875 1 96.19 259 GLU B CA 1
ATOM 4050 C C . GLU B 1 259 ? 2.164 8.68 -17.609 1 96.19 259 GLU B C 1
ATOM 4052 O O . GLU B 1 259 ? 2.205 7.613 -18.234 1 96.19 259 GLU B O 1
ATOM 4057 N N . ALA B 1 260 ? 3.154 9.539 -17.578 1 93.94 260 ALA B N 1
ATOM 4058 C CA . ALA B 1 260 ? 4.418 9.234 -18.234 1 93.94 260 ALA B CA 1
ATOM 4059 C C . ALA B 1 260 ? 5.051 7.969 -17.656 1 93.94 260 ALA B C 1
ATOM 4061 O O . ALA B 1 260 ? 5.551 7.125 -18.406 1 93.94 260 ALA B O 1
ATOM 4062 N N . TYR B 1 261 ? 5.016 7.812 -16.359 1 92.81 261 TYR B N 1
ATOM 4063 C CA . TYR B 1 261 ? 5.586 6.633 -15.719 1 92.81 261 TYR B CA 1
ATOM 4064 C C . TYR B 1 261 ? 4.82 5.375 -16.109 1 92.81 261 TYR B C 1
ATOM 4066 O O . TYR B 1 261 ? 5.41 4.309 -16.297 1 92.81 261 TYR B O 1
ATOM 4074 N N . GLN B 1 262 ? 3.514 5.465 -16.188 1 93.75 262 GLN B N 1
ATOM 4075 C CA . GLN B 1 262 ? 2.688 4.332 -16.594 1 93.75 262 GLN B CA 1
ATOM 4076 C C . GLN B 1 262 ? 3.072 3.836 -17.984 1 93.75 262 GLN B C 1
ATOM 4078 O O . GLN B 1 262 ? 2.957 2.645 -18.281 1 93.75 262 GLN B O 1
ATOM 4083 N N . GLN B 1 263 ? 3.592 4.711 -18.812 1 91.94 263 GLN B N 1
ATOM 4084 C CA . GLN B 1 263 ? 3.852 4.414 -20.219 1 91.94 263 GLN B CA 1
ATOM 4085 C C . GLN B 1 263 ? 5.289 3.947 -20.422 1 91.94 263 GLN B C 1
ATOM 4087 O O . GLN B 1 263 ? 5.734 3.777 -21.562 1 91.94 263 GLN B O 1
ATOM 4092 N N . VAL B 1 264 ? 5.996 3.773 -19.391 1 87 264 VAL B N 1
ATOM 4093 C CA . VAL B 1 264 ? 7.402 3.393 -19.5 1 87 264 VAL B CA 1
ATOM 4094 C C . VAL B 1 264 ? 7.516 2.039 -20.203 1 87 264 VAL B C 1
ATOM 4096 O O . VAL B 1 264 ? 8.445 1.811 -20.969 1 87 264 VAL B O 1
ATOM 4099 N N . THR B 1 265 ? 6.59 1.121 -19.891 1 83.56 265 THR B N 1
ATOM 4100 C CA . THR B 1 265 ? 6.52 -0.158 -20.594 1 83.56 265 THR B CA 1
ATOM 4101 C C . THR B 1 265 ? 5.102 -0.427 -21.094 1 83.56 265 THR B C 1
ATOM 4103 O O . THR B 1 265 ? 4.129 0.047 -20.5 1 83.56 265 THR B O 1
ATOM 4106 N N . SER B 1 266 ? 5.07 -1.262 -22.109 1 85.69 266 SER B N 1
ATOM 4107 C CA . SER B 1 266 ? 3.758 -1.633 -22.625 1 85.69 266 SER B CA 1
ATOM 4108 C C . SER B 1 266 ? 2.963 -2.424 -21.594 1 85.69 266 SER B C 1
ATOM 4110 O O . SER B 1 266 ? 1.742 -2.285 -21.5 1 85.69 266 SER B O 1
ATOM 4112 N N . LEU B 1 267 ? 3.65 -3.143 -20.828 1 87.5 267 LEU B N 1
ATOM 4113 C CA . LEU B 1 267 ? 2.98 -3.975 -19.828 1 87.5 267 LEU B CA 1
ATOM 4114 C C . LEU B 1 267 ? 2.398 -3.121 -18.703 1 87.5 267 LEU B C 1
ATOM 4116 O O . LEU B 1 267 ? 1.271 -3.354 -18.266 1 87.5 267 LEU B O 1
ATOM 4120 N N . SER B 1 268 ? 3.217 -2.129 -18.266 1 91.19 268 SER B N 1
ATOM 4121 C CA . SER B 1 268 ? 2.688 -1.243 -17.234 1 91.19 268 SER B CA 1
ATOM 4122 C C . SER B 1 268 ? 1.498 -0.441 -17.75 1 91.19 268 SER B C 1
ATOM 4124 O O . SER B 1 268 ? 0.507 -0.264 -17.031 1 91.19 268 SER B O 1
ATOM 4126 N N . ALA B 1 269 ? 1.526 -0.02 -19 1 92.12 269 ALA B N 1
ATOM 4127 C CA . ALA B 1 269 ? 0.447 0.754 -19.609 1 92.12 269 ALA B CA 1
ATOM 4128 C C . ALA B 1 269 ? -0.841 -0.061 -19.672 1 92.12 269 ALA B C 1
ATOM 4130 O O . ALA B 1 269 ? -1.936 0.479 -19.5 1 92.12 269 ALA B O 1
ATOM 4131 N N . ARG B 1 270 ? -0.691 -1.304 -19.797 1 90.75 270 ARG B N 1
ATOM 4132 C CA . ARG B 1 270 ? -1.852 -2.176 -19.953 1 90.75 270 ARG B CA 1
ATOM 4133 C C . ARG B 1 270 ? -2.373 -2.629 -18.594 1 90.75 270 ARG B C 1
ATOM 4135 O O . ARG B 1 270 ? -3.562 -2.924 -18.438 1 90.75 270 ARG B O 1
ATOM 4142 N N . THR B 1 271 ? -1.555 -2.67 -17.641 1 92.25 271 THR B N 1
ATOM 4143 C CA . THR B 1 271 ? -1.884 -3.312 -16.375 1 92.25 271 THR B CA 1
ATOM 4144 C C . THR B 1 271 ? -2.336 -2.281 -15.344 1 92.25 271 THR B C 1
ATOM 4146 O O . THR B 1 271 ? -3.379 -2.447 -14.703 1 92.25 271 THR B O 1
ATOM 4149 N N . ILE B 1 272 ? -1.588 -1.189 -15.25 1 95.31 272 ILE B N 1
ATOM 4150 C CA . ILE B 1 272 ? -1.812 -0.22 -14.188 1 95.31 272 ILE B CA 1
ATOM 4151 C C . ILE B 1 272 ? -2.957 0.715 -14.57 1 95.31 272 ILE B C 1
ATOM 4153 O O . ILE B 1 272 ? -2.932 1.328 -15.641 1 95.31 272 ILE B O 1
ATOM 4157 N N . ARG B 1 273 ? -3.955 0.775 -13.742 1 96.75 273 ARG B N 1
ATOM 4158 C CA . ARG B 1 273 ? -5.016 1.769 -13.867 1 96.75 273 ARG B CA 1
ATOM 4159 C C . ARG B 1 273 ? -4.703 3.012 -13.047 1 96.75 273 ARG B C 1
ATOM 4161 O O . ARG B 1 273 ? -4.41 2.914 -11.852 1 96.75 273 ARG B O 1
ATOM 4168 N N . LEU B 1 274 ? -4.719 4.172 -13.664 1 97.62 274 LEU B N 1
ATOM 4169 C CA . LEU B 1 274 ? -4.309 5.387 -12.969 1 97.62 274 LEU B CA 1
ATOM 4170 C C . LEU B 1 274 ? -5.445 5.938 -12.117 1 97.62 274 LEU B C 1
ATOM 4172 O O . LEU B 1 274 ? -6.609 5.887 -12.516 1 97.62 274 LEU B O 1
ATOM 4176 N N . PRO B 1 275 ? -5.125 6.449 -10.969 1 98.31 275 PRO B N 1
ATOM 4177 C CA . PRO B 1 275 ? -6.137 7.094 -10.133 1 98.31 275 PRO B CA 1
ATOM 4178 C C . PRO B 1 275 ? -6.535 8.477 -10.633 1 98.31 275 PRO B C 1
ATOM 4180 O O . PRO B 1 275 ? -5.77 9.117 -11.367 1 98.31 275 PRO B O 1
ATOM 4183 N N . VAL B 1 276 ? -7.754 8.906 -10.305 1 98.44 276 VAL B N 1
ATOM 4184 C CA . VAL B 1 276 ? -8.086 10.32 -10.414 1 98.44 276 VAL B CA 1
ATOM 4185 C C . VAL B 1 276 ? -7.223 11.133 -9.453 1 98.44 276 VAL B C 1
ATOM 4187 O O . VAL B 1 276 ? -7.074 10.773 -8.281 1 98.44 276 VAL B O 1
ATOM 4190 N N . VAL B 1 277 ? -6.562 12.211 -9.953 1 98.62 277 VAL B N 1
ATOM 4191 C CA . VAL B 1 277 ? -5.723 13.078 -9.125 1 98.62 277 VAL B CA 1
ATOM 4192 C C . VAL B 1 277 ? -6.316 14.484 -9.078 1 98.62 277 VAL B C 1
ATOM 4194 O O . VAL B 1 277 ? -6.449 15.141 -10.109 1 98.62 277 VAL B O 1
ATOM 4197 N N . GLU B 1 278 ? -6.676 14.977 -7.918 1 97.88 278 GLU B N 1
ATOM 4198 C CA . GLU B 1 278 ? -7.246 16.312 -7.781 1 97.88 278 GLU B CA 1
ATOM 4199 C C . GLU B 1 278 ? -6.859 16.953 -6.449 1 97.88 278 GLU B C 1
ATOM 4201 O O . GLU B 1 278 ? -6.352 16.266 -5.555 1 97.88 278 GLU B O 1
ATOM 4206 N N . PRO B 1 279 ? -6.988 18.25 -6.297 1 97.69 279 PRO B N 1
ATOM 4207 C CA . PRO B 1 279 ? -6.641 18.906 -5.035 1 97.69 279 PRO B CA 1
ATOM 4208 C C . PRO B 1 279 ? -7.613 18.562 -3.908 1 97.69 279 PRO B C 1
ATOM 4210 O O . PRO B 1 279 ? -8.766 18.219 -4.168 1 97.69 279 PRO B O 1
ATOM 4213 N N . ALA B 1 280 ? -7.164 18.609 -2.688 1 97.5 280 ALA B N 1
ATOM 4214 C CA . ALA B 1 280 ? -8.023 18.469 -1.52 1 97.5 280 ALA B CA 1
ATOM 4215 C C . ALA B 1 280 ? -9.031 19.609 -1.425 1 97.5 280 ALA B C 1
ATOM 4217 O O . ALA B 1 280 ? -8.773 20.703 -1.926 1 97.5 280 ALA B O 1
ATOM 4218 N N . LYS B 1 281 ? -10.141 19.344 -0.824 1 96.06 281 LYS B N 1
ATOM 4219 C CA . LYS B 1 281 ? -11.25 20.297 -0.745 1 96.06 281 LYS B CA 1
ATOM 4220 C C . LYS B 1 281 ? -11.086 21.234 0.45 1 96.06 281 LYS B C 1
ATOM 4222 O O . LYS B 1 281 ? -11.18 22.453 0.307 1 96.06 281 LYS B O 1
ATOM 4227 N N . TYR B 1 282 ? -10.82 20.797 1.675 1 93.12 282 TYR B N 1
ATOM 4228 C CA . TYR B 1 282 ? -11.047 21.516 2.918 1 93.12 282 TYR B CA 1
ATOM 4229 C C . TYR B 1 282 ? -9.828 22.344 3.291 1 93.12 282 TYR B C 1
ATOM 4231 O O . TYR B 1 282 ? -9.93 23.312 4.066 1 93.12 282 TYR B O 1
ATOM 4239 N N . ARG B 1 283 ? -8.664 22.078 2.762 1 88.06 283 ARG B N 1
ATOM 4240 C CA . ARG B 1 283 ? -7.441 22.828 3.008 1 88.06 283 ARG B CA 1
ATOM 4241 C C . ARG B 1 283 ? -7.199 23 4.504 1 88.06 283 ARG B C 1
ATOM 4243 O O . ARG B 1 283 ? -7.16 22.031 5.25 1 88.06 283 ARG B O 1
ATOM 4250 N N . ASN B 1 284 ? -7.273 24.266 5.051 1 86.12 284 ASN B N 1
ATOM 4251 C CA . ASN B 1 284 ? -6.871 24.578 6.418 1 86.12 284 ASN B CA 1
ATOM 4252 C C . ASN B 1 284 ? -7.887 24.062 7.43 1 86.12 284 ASN B C 1
ATOM 4254 O O . ASN B 1 284 ? -7.574 23.922 8.617 1 86.12 284 ASN B O 1
ATOM 4258 N N . ALA B 1 285 ? -9.062 23.766 7.008 1 93.19 285 ALA B N 1
ATOM 4259 C CA . ALA B 1 285 ? -10.125 23.328 7.91 1 93.19 285 ALA B CA 1
ATOM 4260 C C . ALA B 1 285 ? -10.125 21.812 8.055 1 93.19 285 ALA B C 1
ATOM 4262 O O . ALA B 1 285 ? -10.82 21.266 8.922 1 93.19 285 ALA B O 1
ATOM 4263 N N . ALA B 1 286 ? -9.352 21.141 7.293 1 95.81 286 ALA B N 1
ATOM 4264 C CA . ALA B 1 286 ? -9.453 19.688 7.141 1 95.81 286 ALA B CA 1
ATOM 4265 C C . ALA B 1 286 ? -9.227 18.984 8.477 1 95.81 286 ALA B C 1
ATOM 4267 O O . ALA B 1 286 ? -9.984 18.078 8.852 1 95.81 286 ALA B O 1
ATOM 4268 N N . ASN B 1 287 ? -8.234 19.422 9.18 1 97 287 ASN B N 1
ATOM 4269 C CA . ASN B 1 287 ? -7.883 18.766 10.43 1 97 287 ASN B CA 1
ATOM 4270 C C . ASN B 1 287 ? -9.016 18.844 11.445 1 97 287 ASN B C 1
ATOM 4272 O O . ASN B 1 287 ? -9.344 17.844 12.094 1 97 287 ASN B O 1
ATOM 4276 N N . LEU B 1 288 ? 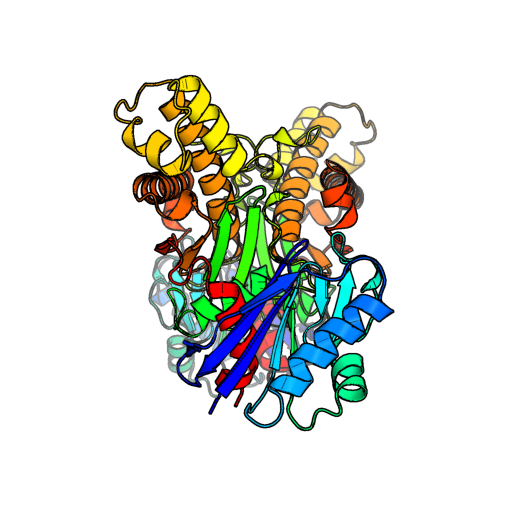-9.617 20.031 11.539 1 97.81 288 LEU B N 1
ATOM 4277 C CA . LEU B 1 288 ? -10.711 20.234 12.484 1 97.81 288 LEU B CA 1
ATOM 4278 C C . LEU B 1 288 ? -11.922 19.391 12.102 1 97.81 288 LEU B C 1
ATOM 4280 O O . LEU B 1 288 ? -12.414 18.594 12.914 1 97.81 288 LEU B O 1
ATOM 4284 N N . ILE B 1 289 ? -12.305 19.5 10.891 1 97.75 289 ILE B N 1
ATOM 4285 C CA . ILE B 1 289 ? -13.477 18.766 10.414 1 97.75 289 ILE B CA 1
ATOM 4286 C C . ILE B 1 289 ? -13.242 17.266 10.539 1 97.75 289 ILE B C 1
ATOM 4288 O O . ILE B 1 289 ? -14.109 16.531 11.016 1 97.75 289 ILE B O 1
ATOM 4292 N N . GLY B 1 290 ? -12.055 16.828 10.18 1 98.12 290 GLY B N 1
ATOM 4293 C CA . GLY B 1 290 ? -11.727 15.414 10.172 1 98.12 290 GLY B CA 1
ATOM 4294 C C . GLY B 1 290 ? -11.602 14.828 11.57 1 98.12 290 GLY B C 1
ATOM 4295 O O . GLY B 1 290 ? -11.805 13.625 11.758 1 98.12 290 GLY B O 1
ATOM 4296 N N . ALA B 1 291 ? -11.258 15.641 12.516 1 97.88 291 ALA B N 1
ATOM 4297 C CA . ALA B 1 291 ? -11.086 15.172 13.891 1 97.88 291 ALA B CA 1
ATOM 4298 C C . ALA B 1 291 ? -12.391 14.594 14.438 1 97.88 291 ALA B C 1
ATOM 4300 O O . ALA B 1 291 ? -12.375 13.68 15.258 1 97.88 291 ALA B O 1
ATOM 4301 N N . VAL B 1 292 ? -13.516 15.055 13.977 1 97.62 292 VAL B N 1
ATOM 4302 C CA . VAL B 1 292 ? -14.773 14.633 14.578 1 97.62 292 VAL B CA 1
ATOM 4303 C C . VAL B 1 292 ? -15.492 13.656 13.648 1 97.62 292 VAL B C 1
ATOM 4305 O O . VAL B 1 292 ? -16.516 13.07 14.016 1 97.62 292 VAL B O 1
ATOM 4308 N N . ALA B 1 293 ? -14.992 13.461 12.461 1 96.94 293 ALA B N 1
ATOM 4309 C CA . ALA B 1 293 ? -15.656 12.648 11.445 1 96.94 293 ALA B CA 1
ATOM 4310 C C . ALA B 1 293 ? -15.992 11.266 11.992 1 96.94 293 ALA B C 1
ATOM 4312 O O . ALA B 1 293 ? -17.125 10.789 11.828 1 96.94 293 ALA B O 1
ATOM 4313 N N . PRO B 1 294 ? -15.07 10.625 12.719 1 95.94 294 PRO B N 1
ATOM 4314 C CA . PRO B 1 294 ? -15.359 9.273 13.195 1 95.94 294 PRO B CA 1
ATOM 4315 C C . PRO B 1 294 ? -16.484 9.242 14.227 1 95.94 294 PRO B C 1
ATOM 4317 O O . PRO B 1 294 ? -17.094 8.188 14.461 1 95.94 294 PRO B O 1
ATOM 4320 N N . LEU B 1 295 ? -16.75 10.352 14.883 1 96.06 295 LEU B N 1
ATOM 4321 C CA . LEU B 1 295 ? -17.812 10.438 15.883 1 96.06 295 LEU B CA 1
ATOM 4322 C C . LEU B 1 295 ? -19.188 10.477 15.219 1 96.06 295 LEU B C 1
ATOM 4324 O O . LEU B 1 295 ? -20.188 10.125 15.844 1 96.06 295 LEU B O 1
ATOM 4328 N N . VAL B 1 296 ? -19.234 10.961 14.016 1 93.81 296 VAL B N 1
ATOM 4329 C CA . VAL B 1 296 ? -20.484 11.172 13.312 1 93.81 296 VAL B CA 1
ATOM 4330 C C . VAL B 1 296 ? -20.797 9.969 12.43 1 93.81 296 VAL B C 1
ATOM 4332 O O . VAL B 1 296 ? -21.938 9.484 12.406 1 93.81 296 VAL B O 1
ATOM 4335 N N . VAL B 1 297 ? -19.844 9.438 11.586 1 80.62 297 VAL B N 1
ATOM 4336 C CA . VAL B 1 297 ? -20.031 8.391 10.594 1 80.62 297 VAL B CA 1
ATOM 4337 C C . VAL B 1 297 ? -20.281 7.055 11.289 1 80.62 297 VAL B C 1
ATOM 4339 O O . VAL B 1 297 ? -21.016 6.211 10.781 1 80.62 297 VAL B O 1
ATOM 4342 N N . ARG B 1 298 ? -19.578 6.691 12.32 1 62.91 298 ARG B N 1
ATOM 4343 C CA . ARG B 1 298 ? -19.781 5.441 13.039 1 62.91 298 ARG B CA 1
ATOM 4344 C C . ARG B 1 298 ? -21.141 5.426 13.734 1 62.91 298 ARG B C 1
ATOM 4346 O O . ARG B 1 298 ? -21.625 4.367 14.141 1 62.91 298 ARG B O 1
ATOM 4353 N N . GLY B 1 299 ? -21.75 6.414 13.961 1 43.84 299 GLY B N 1
ATOM 4354 C CA . GLY B 1 299 ? -23.047 6.465 14.594 1 43.84 299 GLY B CA 1
ATOM 4355 C C . GLY B 1 299 ? -24.203 6.27 13.617 1 43.84 299 GLY B C 1
ATOM 4356 O O . GLY B 1 299 ? -24.031 6.441 12.414 1 43.84 299 GLY B O 1
#

pLDDT: mean 94.45, std 6.27, range [43.84, 98.88]

Foldseek 3Di:
DKEKFWEDDLFKIKIFIADLLLDTDDIDMDTQDQPAPVRNLVVVLVVCLVCQVPHQEYFYEYAAQADFVQCAHCQDPSRGNRHGDSVQVVSCVSNVHPHGYTYDYLQQLLVLLCCLPNVVPPWQWEKEWEAAQFIWMWIHHRRHTDQPPRRPPTRQQADQQADDPPDDSVRGNRPLHPVVLLVVLCVQQVNDDPPSLVVSVVSPPDCPGPNNVSLLVNLLSLLSSVLVVQVPRVGQAYAYADPNLVDVVSQVSNVVNVQVVCVPDPVSVVPGDDHHYHYIDQHPCSSRSSRCSCVSVVD/DWEKFWEDDLFKIKIFIADLLLDTHDIDMDTQDQPAPVRNLVVVLVVCLVCQVPHQEYFYEYAAQADFVQCAHCQDPSRGNRHGPSVQVVSCVSNVHPHGYTYDYLQQLLVLLCCLPNVVPPWQWEKEWEAAQFIWMWIHHRRHTDLPPRRPPTRQQADQQADPVPDDSVRGNRPLHPVVLLVVLCVQQVNDDPPSLVVSVVSPPDCPGPNNVSLLVNLLSLLSSVLVVQVPRVGQAYAYADPNLVDVVSQVSNVVNVQVVCVPDPVSVVPGDDHHYHYIDQHPCSSRSSRCSCVSVVD

Sequence (598 aa):
MQYLAIDVGGTTTKYGLVSATGVLSQQGEQPTMRASLADFMASLTGLIRLHKAHVAGIGLALPGVIDSQQGLVKASATLPFLEGLVLGTQLTTAADLTVPILIENDGNAAALAEHWRGNLAGTMNSAMVVLGTGVGASLFLNGQLYHGSHHVAGEPSFMVTNGLTPITREQTAAGLSAVATINAMADALGVHEEPIGQHVFQALTDNTSEAAVILGTFTRGVAAMIYNMQTVLDLEKVIIGGGISAQPRVIKEIRDGIEAYQQVTSLSARTIRLPVVEPAKYRNAANLIGAVAPLVVRGMQYLAIDVGGTTTKYGLVSATGVLSQQGEQPTMRASLADFMASLTGLIRLHKAHVAGIGLALPGVIDSQQGLVKASATLPFLEGLVLGTQLTTAADLTVPILIENDGNAAALAEHWRGNLAGTMNSAMVVLGTGVGASLFLNGQLYHGSHHVAGEPSFMVTNGLTPITREQTAAGLSAVATINAMADALGVHEEPIGQHVFQALTDNTSEAAVILGTFTRGVAAMIYNMQTVLDLEKVIIGGGISAQPRVIKEIRDGIEAYQQVTSLSARTIRLPVVEPAKYRNAANLIGAVAPLVVRG

Organism: Lacticaseibacillus paracasei (strain ATCC 334 / BCRC 17002 / CCUG 31169 / CIP 107868 / KCTC 3260 / NRRL B-441) (NCBI:txid321967)

Radius of gyration: 26.25 Å; Cα contacts (8 Å, |Δi|>4): 1372; chains: 2; bounding box: 60×77×62 Å